Protein AF-0000000072984355 (afdb_homodimer)

Organism: Lacticaseibacillus paracasei (strain ATCC 334 / BCRC 17002 / CCUG 31169 / CIP 107868 / KCTC 3260 / NRRL B-441) (NCBI:txid321967)

InterPro domains:
  IPR019454 Putative cell-wall binding lipoprotein YkyA-like [PF10368] (32-203)
  IPR036785 YkyA-like superfamily [G3DSA:1.20.120.570] (12-207)
  IPR036785 YkyA-like superfamily [SSF140423] (25-196)

Nearest PDB structures (foldseek):
  7jh6-assembly4_D  TM=5.680E-01  e=1.790E-02  synthetic construct
  5mx5-assembly1_B  TM=5.281E-01  e=6.634E-01  Mus musculus
  5msj-assembly2_J  TM=4.767E-01  e=1.329E+00  Mus musculus
  5msj-assembly4_Z  TM=4.545E-01  e=1.925E+00  Mus musculus
  5mx5-assembly2_H  TM=4.532E-01  e=2.427E+00  Mus musculus

Secondary structure (DSSP, 8-state):
-----------------------HHHHHHHHHHHHHHHHHHHHHHHHHHHHHHHHHHHHHHHHHHH-TTS-TTTSSSHHHHHHHHHHHHHHHHHHHHHHHHHHHHHHHHHHHS--TT--HHHHHHHHHHHHHHHHHHHHHHHHHHHHHHHHHHHHHHTSSTT--HHHHHHHHHHHHHHHHHHHHHHHHHHHHHHHHHHHHHHHHHHHTTS--/-----------------------HHHHHHHHHHHHHHHHHHHHHHHHHHHHHHHHHHHHHHHHHHH-TTS-TTTSSSHHHHHHHHHHHHHHHHHHHHHHHHHHHHHHHHHHHS--TT--HHHHHHHHHHHHHHHHHHHHHHHHHHHHHHHHHHHHHHTSSTT--HHHHHHHHHHHHHHHHHHHHHHHHHHHHHHHHHHHHHHHHHHHTTS--

pLDDT: mean 89.32, std 19.5, range [21.56, 98.94]

Solvent-accessible surface area (backbone atoms only — not comparable to full-atom values): 22757 Å² total; per-residue (Å²): 131,84,78,74,79,74,78,76,73,74,74,71,73,72,72,71,66,78,68,62,76,73,48,65,57,58,53,50,54,53,40,47,52,50,44,52,53,35,48,53,52,32,49,51,21,47,51,46,36,47,52,32,58,68,46,41,63,62,43,40,54,55,48,39,73,74,39,39,70,49,54,53,79,73,41,95,44,72,43,23,52,38,52,50,53,26,52,52,23,49,52,50,32,53,53,30,48,55,52,43,54,53,38,48,52,54,52,50,53,47,65,76,59,60,59,97,63,52,56,57,70,40,46,49,45,28,54,51,32,48,52,51,38,52,52,35,49,56,50,40,52,53,43,48,51,52,34,50,53,47,48,53,52,47,53,62,65,50,41,47,65,81,56,48,71,68,56,49,54,50,48,50,54,52,48,46,52,41,48,50,51,38,46,49,42,48,49,50,37,48,54,39,43,51,49,29,48,56,30,40,53,53,29,56,60,50,55,71,72,39,74,133,124,90,72,75,77,75,76,76,74,73,75,70,73,70,70,71,66,76,68,63,76,74,48,64,58,60,52,52,53,53,39,48,52,49,46,52,54,35,48,53,50,33,49,52,20,48,51,46,36,47,53,33,58,69,46,41,63,62,45,40,52,55,50,38,73,74,40,41,70,49,55,53,79,73,40,95,46,72,45,24,51,38,52,51,53,28,52,53,22,50,52,50,33,53,54,30,49,53,50,42,52,53,39,50,50,53,52,49,53,47,65,75,59,60,58,96,62,53,57,57,69,40,48,50,44,28,52,51,31,47,54,51,37,51,53,36,49,56,49,41,52,53,42,49,52,52,36,51,53,46,49,53,52,46,54,62,64,51,41,48,64,81,59,49,70,68,57,49,53,50,47,50,54,52,46,45,53,42,49,51,53,38,45,49,43,48,51,49,37,47,54,39,42,50,50,29,48,54,30,41,53,55,28,56,60,51,54,70,72,41,74,134

Structure (mmCIF, N/CA/C/O backbone):
data_AF-0000000072984355-model_v1
#
loop_
_entity.id
_entity.type
_entity.pdbx_description
1 polymer 'Cell-wall binding lipoprotein'
#
loop_
_atom_site.group_PDB
_atom_site.id
_atom_site.type_symbol
_atom_site.label_atom_id
_atom_site.label_alt_id
_atom_site.label_comp_id
_atom_site.label_asym_id
_atom_site.label_entity_id
_atom_site.label_seq_id
_atom_site.pdbx_PDB_ins_code
_atom_site.Cartn_x
_atom_site.Cartn_y
_atom_site.Cartn_z
_atom_site.occupancy
_atom_site.B_iso_or_equiv
_atom_site.auth_seq_id
_atom_site.auth_comp_id
_atom_site.auth_asym_id
_atom_site.auth_atom_id
_atom_site.pdbx_PDB_model_num
ATOM 1 N N . MET A 1 1 ? -60.781 11.164 -22.625 1 25.72 1 MET A N 1
ATOM 2 C CA . MET A 1 1 ? -59.5 11.469 -23.234 1 25.72 1 MET A CA 1
ATOM 3 C C . MET A 1 1 ? -58.938 12.789 -22.719 1 25.72 1 MET A C 1
ATOM 5 O O . MET A 1 1 ? -58.031 13.367 -23.312 1 25.72 1 MET A O 1
ATOM 9 N N . LYS A 1 2 ? -59.75 13.336 -21.734 1 26.83 2 LYS A N 1
ATOM 10 C CA . LYS A 1 2 ? -59.531 14.555 -20.969 1 26.83 2 LYS A CA 1
ATOM 11 C C . LYS A 1 2 ? -58.094 14.609 -20.422 1 26.83 2 LYS A C 1
ATOM 13 O O . LYS A 1 2 ? -57.656 13.703 -19.703 1 26.83 2 LYS A O 1
ATOM 18 N N . LYS A 1 3 ? -57.25 15.25 -21.328 1 31.75 3 LYS A N 1
ATOM 19 C CA . LYS A 1 3 ? -55.875 15.75 -21.375 1 31.75 3 LYS A CA 1
ATOM 20 C C . LYS A 1 3 ? -55.469 16.391 -20.047 1 31.75 3 LYS A C 1
ATOM 22 O O . LYS A 1 3 ? -56.031 17.438 -19.672 1 31.75 3 LYS A O 1
ATOM 27 N N . LEU A 1 4 ? -55.344 15.578 -18.906 1 32.94 4 LEU A N 1
ATOM 28 C CA . LEU A 1 4 ? -55 15.836 -17.531 1 32.94 4 LEU A CA 1
ATOM 29 C C . LEU A 1 4 ? -53.812 16.812 -17.453 1 32.94 4 LEU A C 1
ATOM 31 O O . LEU A 1 4 ? -52.75 16.578 -18.047 1 32.94 4 LEU A O 1
ATOM 35 N N . LEU A 1 5 ? -54.094 18.141 -17.438 1 29.33 5 LEU A N 1
ATOM 36 C CA . LEU A 1 5 ? -53.312 19.344 -17.188 1 29.33 5 LEU A CA 1
ATOM 37 C C . LEU A 1 5 ? -52.312 19.109 -16.047 1 29.33 5 LEU A C 1
ATOM 39 O O . LEU A 1 5 ? -52.719 18.891 -14.898 1 29.33 5 LEU A O 1
ATOM 43 N N . ILE A 1 6 ? -51.25 18.234 -16.312 1 31.64 6 ILE A N 1
ATOM 44 C CA . ILE A 1 6 ? -50.125 17.938 -15.453 1 31.64 6 ILE A CA 1
ATOM 45 C C . ILE A 1 6 ? -49.531 19.25 -14.914 1 31.64 6 ILE A C 1
ATOM 47 O O . ILE A 1 6 ? -49.094 20.094 -15.688 1 31.64 6 ILE A O 1
ATOM 51 N N . LEU A 1 7 ? -50.156 19.75 -13.82 1 30.78 7 LEU A N 1
ATOM 52 C CA . LEU A 1 7 ? -49.688 20.875 -13.016 1 30.78 7 LEU A CA 1
ATOM 53 C C . LEU A 1 7 ? -48.188 20.766 -12.766 1 30.78 7 LEU A C 1
ATOM 55 O O . LEU A 1 7 ? -47.719 19.781 -12.172 1 30.78 7 LEU A O 1
ATOM 59 N N . LEU A 1 8 ? -47.375 21.25 -13.734 1 28.98 8 LEU A N 1
ATOM 60 C CA . LEU A 1 8 ? -45.938 21.5 -13.672 1 28.98 8 LEU A CA 1
ATOM 61 C C . LEU A 1 8 ? -45.594 22.328 -12.438 1 28.98 8 LEU A C 1
ATOM 63 O O . LEU A 1 8 ? -45.812 23.531 -12.406 1 28.98 8 LEU A O 1
ATOM 67 N N . ALA A 1 9 ? -46 21.906 -11.211 1 30.3 9 ALA A N 1
ATOM 68 C CA . ALA A 1 9 ? -45.531 22.641 -10.047 1 30.3 9 ALA A CA 1
ATOM 69 C C . ALA A 1 9 ? -44 22.844 -10.117 1 30.3 9 ALA A C 1
ATOM 71 O O . ALA A 1 9 ? -43.25 21.891 -10.195 1 30.3 9 ALA A O 1
ATOM 72 N N . SER A 1 10 ? -43.625 23.938 -10.781 1 26.94 10 SER A N 1
ATOM 73 C CA . SER A 1 10 ? -42.281 24.453 -10.766 1 26.94 10 SER A CA 1
ATOM 74 C C . SER A 1 10 ? -41.719 24.516 -9.344 1 26.94 10 SER A C 1
ATOM 76 O O . SER A 1 10 ? -42.25 25.234 -8.492 1 26.94 10 SER A O 1
ATOM 78 N N . LEU A 1 11 ? -41.406 23.391 -8.727 1 30.98 11 LEU A N 1
ATOM 79 C CA . LEU A 1 11 ? -40.656 23.391 -7.465 1 30.98 11 LEU A CA 1
ATOM 80 C C . LEU A 1 11 ? -39.5 24.391 -7.512 1 30.98 11 LEU A C 1
ATOM 82 O O . LEU A 1 11 ? -38.531 24.188 -8.258 1 30.98 11 LEU A O 1
ATOM 86 N N . ALA A 1 12 ? -39.844 25.703 -7.559 1 29.7 12 ALA A N 1
ATOM 87 C CA . ALA A 1 12 ? -38.781 26.703 -7.312 1 29.7 12 ALA A CA 1
ATOM 88 C C . ALA A 1 12 ? -37.938 26.328 -6.102 1 29.7 12 ALA A C 1
ATOM 90 O O . ALA A 1 12 ? -38.469 26.25 -4.98 1 29.7 12 ALA A O 1
ATOM 91 N N . VAL A 1 13 ? -37.031 25.406 -6.273 1 33.03 13 VAL A N 1
ATOM 92 C CA . VAL A 1 13 ? -35.938 25.281 -5.301 1 33.03 13 VAL A CA 1
ATOM 93 C C . VAL A 1 13 ? -35.438 26.672 -4.914 1 33.03 13 VAL A C 1
ATOM 95 O O . VAL A 1 13 ? -34.906 27.406 -5.75 1 33.03 13 VAL A O 1
ATOM 98 N N . LEU A 1 14 ? -36.281 27.422 -4.176 1 30.72 14 LEU A N 1
ATOM 99 C CA . LEU A 1 14 ? -35.688 28.578 -3.508 1 30.72 14 LEU A CA 1
ATOM 100 C C . LEU A 1 14 ? -34.281 28.25 -3.033 1 30.72 14 LEU A C 1
ATOM 102 O O . LEU A 1 14 ? -34.062 27.312 -2.252 1 30.72 14 LEU A O 1
ATOM 106 N N . ILE A 1 15 ? -33.344 28.453 -3.936 1 33.44 15 ILE A N 1
ATOM 107 C CA . ILE A 1 15 ? -32 28.766 -3.494 1 33.44 15 ILE A CA 1
ATOM 108 C C . ILE A 1 15 ? -32.062 29.828 -2.4 1 33.44 15 ILE A C 1
ATOM 110 O O . ILE A 1 15 ? -32.281 31.016 -2.684 1 33.44 15 ILE A O 1
ATOM 114 N N . VAL A 1 16 ? -32.938 29.766 -1.396 1 33.12 16 VAL A N 1
ATOM 115 C CA . VAL A 1 16 ? -32.531 30.609 -0.277 1 33.12 16 VAL A CA 1
ATOM 116 C C . VAL A 1 16 ? -31 30.719 -0.222 1 33.12 16 VAL A C 1
ATOM 118 O O . VAL A 1 16 ? -30.312 29.719 -0.058 1 33.12 16 VAL A O 1
ATOM 121 N N . GLY A 1 17 ? -30.406 31.547 -1.035 1 35.38 17 GLY A N 1
ATOM 122 C CA . GLY A 1 17 ? -29.094 32.156 -0.92 1 35.38 17 GLY A CA 1
ATOM 123 C C . GLY A 1 17 ? -28.719 32.531 0.506 1 35.38 17 GLY A C 1
ATOM 124 O O . GLY A 1 17 ? -28.188 33.594 0.761 1 35.38 17 GLY A O 1
ATOM 125 N N . CYS A 1 18 ? -29.672 32.5 1.502 1 36.59 18 CYS A N 1
ATOM 126 C CA . CYS A 1 18 ? -29.062 32.906 2.768 1 36.59 18 CYS A CA 1
ATOM 127 C C . CYS A 1 18 ? -27.609 32.469 2.82 1 36.59 18 CYS A C 1
ATOM 129 O O . CYS A 1 18 ? -27.312 31.25 2.842 1 36.59 18 CYS A O 1
ATOM 131 N N . SER A 1 19 ? -26.688 33.094 2.139 1 38.69 19 SER A N 1
ATOM 132 C CA . SER A 1 19 ? -25.266 33.25 2.439 1 38.69 19 SER A CA 1
ATOM 133 C C . SER A 1 19 ? -25 33.188 3.941 1 38.69 19 SER A C 1
ATOM 135 O O . SER A 1 19 ? -24.953 34.219 4.621 1 38.69 19 SER A O 1
ATOM 137 N N . ALA A 1 20 ? -25.812 32.781 4.801 1 42.53 20 ALA A N 1
ATOM 138 C CA . ALA A 1 20 ? -25.281 32.719 6.164 1 42.53 20 ALA A CA 1
ATOM 139 C C . ALA A 1 20 ? -23.766 32.625 6.164 1 42.53 20 ALA A C 1
ATOM 141 O O . ALA A 1 20 ? -23.188 31.75 5.504 1 42.53 20 ALA A O 1
ATOM 142 N N . THR A 1 21 ? -23.016 33.719 6.035 1 50.75 21 THR A N 1
ATOM 143 C CA . THR A 1 21 ? -21.578 33.75 6.293 1 50.75 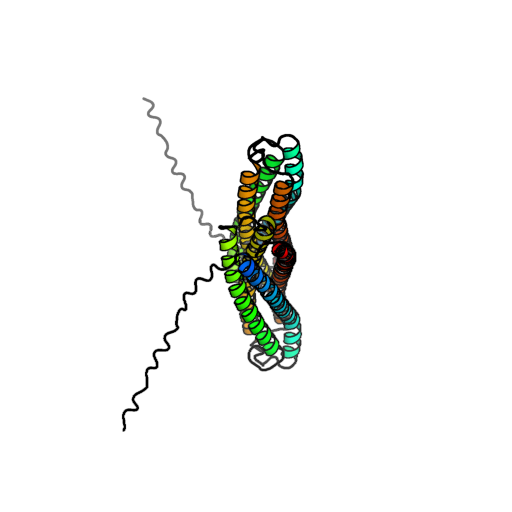21 THR A CA 1
ATOM 144 C C . THR A 1 21 ? -21.141 32.531 7.09 1 50.75 21 THR A C 1
ATOM 146 O O . THR A 1 21 ? -21.531 32.344 8.242 1 50.75 21 THR A O 1
ATOM 149 N N . LEU A 1 22 ? -21.141 31.391 6.523 1 65.12 22 LEU A N 1
ATOM 150 C CA . LEU A 1 22 ? -20.828 30.125 7.176 1 65.12 22 LEU A CA 1
ATOM 151 C C . LEU A 1 22 ? -19.719 30.312 8.219 1 65.12 22 LEU A C 1
ATOM 153 O O . LEU A 1 22 ? -18.656 30.859 7.91 1 65.12 22 LEU A O 1
ATOM 157 N N . ASN A 1 23 ? -20.125 30.531 9.477 1 87.44 23 ASN A N 1
ATOM 158 C CA . ASN A 1 23 ? -19.281 30.562 10.656 1 87.44 23 ASN A CA 1
ATOM 159 C C . ASN A 1 23 ? -18.188 29.484 10.586 1 87.44 23 ASN A C 1
ATOM 161 O O . ASN A 1 23 ? -18.484 28.297 10.547 1 87.44 23 ASN A O 1
ATOM 165 N N . PRO A 1 24 ? -17.078 30.031 10.227 1 90.38 24 PRO A N 1
ATOM 166 C CA . PRO A 1 24 ? -15.961 29.094 10.086 1 90.38 24 PRO A CA 1
ATOM 167 C C . PRO A 1 24 ? -15.914 28.062 11.203 1 90.38 24 PRO A C 1
ATOM 169 O O . PRO A 1 24 ? -15.594 26.891 10.961 1 90.38 24 PRO A O 1
ATOM 172 N N . LYS A 1 25 ? -16.266 28.422 12.328 1 95 25 LYS A N 1
ATOM 173 C CA . LYS A 1 25 ? -16.25 27.484 13.445 1 95 25 LYS A CA 1
ATOM 174 C C . LYS A 1 25 ? -17.266 26.375 13.242 1 95 25 LYS A C 1
ATOM 176 O O . LYS A 1 25 ? -16.953 25.203 13.422 1 95 25 LYS A O 1
ATOM 181 N N . SER A 1 26 ? -18.453 26.797 12.859 1 95.12 26 SER A N 1
ATOM 182 C CA . SER A 1 26 ? -19.5 25.812 12.641 1 95.12 26 SER A CA 1
ATOM 183 C C . SER A 1 26 ? -19.156 24.875 11.492 1 95.12 26 SER A C 1
ATOM 185 O O . SER A 1 26 ? -19.391 23.656 11.578 1 95.12 26 SER A O 1
ATOM 187 N N . GLN A 1 27 ? -18.609 25.359 10.484 1 95.56 27 GLN A N 1
ATOM 188 C CA . GLN A 1 27 ? -18.219 24.547 9.336 1 95.56 27 GLN A CA 1
ATOM 189 C C . GLN A 1 27 ? -17.109 23.578 9.719 1 95.56 27 GLN A C 1
ATOM 191 O O . GLN A 1 27 ? -17.156 22.406 9.344 1 95.56 27 GLN A O 1
ATOM 196 N N . LEU A 1 28 ? -16.156 24.031 10.469 1 97.81 28 LEU A N 1
ATOM 197 C CA . LEU A 1 28 ? -15.078 23.156 10.945 1 97.81 28 LEU A CA 1
ATOM 198 C C . LEU A 1 28 ? -15.633 22.031 11.812 1 97.81 28 LEU A C 1
ATOM 200 O O . LEU A 1 28 ? -15.258 20.875 11.641 1 97.81 28 LEU A O 1
ATOM 204 N N . LYS A 1 29 ? -16.5 22.391 12.672 1 97.38 29 LYS A N 1
ATOM 205 C CA . LYS A 1 29 ? -17.094 21.422 13.586 1 97.38 29 LYS A CA 1
ATOM 206 C C . LYS A 1 29 ? -17.844 20.344 12.828 1 97.38 29 LYS A C 1
ATOM 208 O O . LYS A 1 29 ? -17.625 19.156 13.039 1 97.38 29 LYS A O 1
ATOM 213 N N . THR A 1 30 ? -18.656 20.734 11.891 1 97.69 30 THR A N 1
ATOM 214 C CA . THR A 1 30 ? -19.5 19.797 11.148 1 97.69 30 THR A CA 1
ATOM 215 C C . THR A 1 30 ? -18.656 18.922 10.227 1 97.69 30 THR A C 1
ATOM 217 O O . THR A 1 30 ? -18.875 17.719 10.141 1 97.69 30 THR A O 1
ATOM 220 N N . THR A 1 31 ? -17.734 19.531 9.555 1 98.5 31 THR A N 1
ATOM 221 C CA . THR A 1 31 ? -16.906 18.781 8.633 1 98.5 31 THR A CA 1
ATOM 222 C C . THR A 1 31 ? -16 17.797 9.391 1 98.5 31 THR A C 1
ATOM 224 O O . THR A 1 31 ? -15.797 16.672 8.945 1 98.5 31 THR A O 1
ATOM 227 N N . THR A 1 32 ? -15.5 18.219 10.523 1 98.69 32 THR A N 1
ATOM 228 C CA . THR A 1 32 ? -14.688 17.328 11.359 1 98.69 32 THR A CA 1
ATOM 229 C C . THR A 1 32 ? -15.5 16.125 11.82 1 98.69 32 THR A C 1
ATOM 231 O O . THR A 1 32 ? -15.016 14.992 11.766 1 98.69 32 THR A O 1
ATOM 234 N N . ALA A 1 33 ? -16.703 16.359 12.203 1 98.25 33 ALA A N 1
ATOM 235 C CA . ALA A 1 33 ? -17.594 15.273 12.617 1 98.25 33 ALA A CA 1
ATOM 236 C C . ALA A 1 33 ? -17.859 14.32 11.453 1 98.25 33 ALA A C 1
ATOM 238 O O . ALA A 1 33 ? -17.922 13.102 11.648 1 98.25 33 ALA A O 1
ATOM 239 N N . THR A 1 34 ? -18.031 14.883 10.312 1 98.62 34 THR A N 1
ATOM 240 C CA . THR A 1 34 ? -18.219 14.062 9.125 1 98.62 34 THR A CA 1
ATOM 241 C C . THR A 1 34 ? -17.016 13.156 8.891 1 98.62 34 THR A C 1
ATOM 243 O O . THR A 1 34 ? -17.172 11.961 8.617 1 98.62 34 THR A O 1
ATOM 246 N N . VAL A 1 35 ? -15.797 13.703 8.984 1 98.94 35 VAL A N 1
ATOM 247 C CA . VAL A 1 35 ? -14.586 12.906 8.812 1 98.94 35 VAL A CA 1
ATOM 248 C C . VAL A 1 35 ? -14.562 11.758 9.82 1 98.94 35 VAL A C 1
ATOM 250 O O . VAL A 1 35 ? -14.305 10.609 9.453 1 98.94 35 VAL A O 1
ATOM 253 N N . GLN A 1 36 ? -14.875 12.047 11.047 1 98.75 36 GLN A N 1
ATOM 254 C CA . GLN A 1 36 ? -14.844 11.031 12.094 1 98.75 36 GLN A CA 1
ATOM 255 C C . GLN A 1 36 ? -15.812 9.891 11.789 1 98.75 36 GLN A C 1
ATOM 257 O O . GLN A 1 36 ? -15.453 8.719 11.891 1 98.75 36 GLN A O 1
ATOM 262 N N . THR A 1 37 ? -16.984 10.219 11.328 1 98.75 37 THR A N 1
ATOM 263 C CA . THR A 1 37 ? -18.016 9.227 11.039 1 98.75 37 THR A CA 1
ATOM 264 C C . THR A 1 37 ? -17.641 8.383 9.828 1 98.75 37 THR A C 1
ATOM 266 O O . THR A 1 37 ? -17.734 7.156 9.852 1 98.75 37 THR A O 1
ATOM 269 N N . GLN A 1 38 ? -17.203 9.086 8.797 1 98.81 38 GLN A N 1
ATOM 270 C CA . GLN A 1 38 ? -16.891 8.383 7.555 1 98.81 38 GLN A CA 1
ATOM 271 C C . GLN A 1 38 ? -15.664 7.492 7.723 1 98.81 38 GLN A C 1
ATOM 273 O O . GLN A 1 38 ? -15.586 6.418 7.117 1 98.81 38 GLN A O 1
ATOM 278 N N . VAL A 1 39 ? -14.695 7.891 8.523 1 98.88 39 VAL A N 1
ATOM 279 C CA . VAL A 1 39 ? -13.516 7.074 8.789 1 98.88 39 VAL A CA 1
ATOM 280 C C . VAL A 1 39 ? -13.922 5.793 9.508 1 98.88 39 VAL A C 1
ATOM 282 O O . VAL A 1 39 ? -13.438 4.707 9.18 1 98.88 39 VAL A O 1
ATOM 285 N N . GLN A 1 40 ? -14.828 5.902 10.484 1 98.69 40 GLN A N 1
ATOM 286 C CA . GLN A 1 40 ? -15.312 4.715 11.18 1 98.69 40 GLN A CA 1
ATOM 287 C C . GLN A 1 40 ? -16.016 3.758 10.219 1 98.69 40 GLN A C 1
ATOM 289 O O . GLN A 1 40 ? -15.789 2.545 10.273 1 98.69 40 GLN A O 1
ATOM 294 N N . GLN A 1 41 ? -16.797 4.258 9.359 1 98.75 41 GLN A N 1
ATOM 295 C CA . GLN A 1 41 ? -17.484 3.424 8.383 1 98.75 41 GLN A CA 1
ATOM 296 C C . GLN A 1 41 ? -16.516 2.766 7.418 1 98.75 41 GLN A C 1
ATOM 298 O O . GLN A 1 41 ? -16.688 1.61 7.031 1 98.75 41 GLN A O 1
ATOM 303 N N . GLU A 1 42 ? -15.508 3.521 7.035 1 98.81 42 GLU A N 1
ATOM 304 C CA . GLU A 1 42 ? -14.469 2.953 6.176 1 98.81 42 GLU A CA 1
ATOM 305 C C . GLU A 1 42 ? -13.758 1.794 6.863 1 98.81 42 GLU A C 1
ATOM 307 O O . GLU A 1 42 ? -13.516 0.754 6.246 1 98.81 42 GLU A O 1
ATOM 312 N N . GLN A 1 43 ? -13.43 1.973 8.086 1 98.88 43 GLN A N 1
ATOM 313 C CA . GLN A 1 43 ? -12.758 0.916 8.836 1 98.88 43 GLN A CA 1
ATOM 314 C C . GLN A 1 43 ? -13.641 -0.323 8.945 1 98.88 43 GLN A C 1
ATOM 316 O O . GLN A 1 43 ? -13.156 -1.45 8.844 1 98.88 43 GLN A O 1
ATOM 321 N N . ASP A 1 44 ? -14.938 -0.118 9.125 1 98.81 44 ASP A N 1
ATOM 322 C CA . ASP A 1 44 ? -15.875 -1.234 9.188 1 98.81 44 ASP A CA 1
ATOM 323 C C . ASP A 1 44 ? -15.93 -1.981 7.859 1 98.81 44 ASP A C 1
ATOM 325 O O . ASP A 1 44 ? -15.969 -3.213 7.832 1 98.81 44 ASP A O 1
ATOM 329 N N . ALA A 1 45 ? -15.945 -1.222 6.773 1 98.94 45 ALA A N 1
ATOM 330 C CA . ALA A 1 45 ? -15.945 -1.841 5.453 1 98.94 45 ALA A CA 1
ATOM 331 C C . ALA A 1 45 ? -14.672 -2.652 5.227 1 98.94 45 ALA A C 1
ATOM 333 O O . ALA A 1 45 ? -14.727 -3.775 4.719 1 98.94 45 ALA A O 1
ATOM 334 N N . LEU A 1 46 ? -13.531 -2.092 5.633 1 98.94 46 LEU A N 1
ATOM 335 C CA . LEU A 1 46 ? -12.25 -2.773 5.488 1 98.94 46 LEU A CA 1
ATOM 336 C C . LEU A 1 46 ? -12.234 -4.078 6.277 1 98.94 46 LEU A C 1
ATOM 338 O O . LEU A 1 46 ? -11.758 -5.102 5.785 1 98.94 46 LEU A O 1
ATOM 342 N N . LYS A 1 47 ? -12.758 -4.023 7.477 1 98.88 47 LYS A N 1
ATOM 343 C CA . LYS A 1 47 ? -12.828 -5.219 8.312 1 98.88 47 LYS A CA 1
ATOM 344 C C . LYS A 1 47 ? -13.648 -6.312 7.641 1 98.88 47 LYS A C 1
ATOM 346 O O . LYS A 1 47 ? -13.25 -7.48 7.637 1 98.88 47 LYS A O 1
ATOM 351 N N . THR A 1 48 ? -14.742 -5.945 7.059 1 98.94 48 THR A N 1
ATOM 352 C CA . THR A 1 48 ? -15.602 -6.902 6.375 1 98.94 48 THR A CA 1
ATOM 353 C C . THR A 1 48 ? -14.906 -7.469 5.141 1 98.94 48 THR A C 1
ATOM 355 O O . THR A 1 48 ? -14.938 -8.68 4.906 1 98.94 48 THR A O 1
ATOM 358 N N . ILE A 1 49 ? -14.273 -6.617 4.355 1 98.94 49 ILE A N 1
ATOM 359 C CA . ILE A 1 49 ? -13.539 -7.082 3.18 1 98.94 49 ILE A CA 1
ATOM 360 C C . ILE A 1 49 ? -12.461 -8.07 3.604 1 98.94 49 ILE A C 1
ATOM 362 O O . ILE A 1 49 ? -12.367 -9.172 3.053 1 98.94 49 ILE A O 1
ATOM 366 N N . GLY A 1 50 ? -11.68 -7.699 4.617 1 98.88 50 GLY A N 1
ATOM 367 C CA . GLY A 1 50 ? -10.625 -8.578 5.094 1 98.88 50 GLY A CA 1
ATOM 368 C C . GLY A 1 50 ? -11.141 -9.914 5.598 1 98.88 50 GLY A C 1
ATOM 369 O O . GLY A 1 50 ? -10.586 -10.961 5.273 1 98.88 50 GLY A O 1
ATOM 370 N N . SER A 1 51 ? -12.242 -9.906 6.363 1 98.81 51 SER A N 1
ATOM 371 C CA . SER A 1 51 ? -12.781 -11.133 6.945 1 98.81 51 SER A CA 1
ATOM 372 C C . SER A 1 51 ? -13.336 -12.062 5.867 1 98.81 51 SER A C 1
ATOM 374 O O . SER A 1 51 ? -13.188 -13.281 5.953 1 98.81 51 SER A O 1
ATOM 376 N N . THR A 1 52 ? -13.953 -11.516 4.871 1 98.75 52 THR A N 1
ATOM 377 C CA . THR A 1 52 ? -14.531 -12.328 3.807 1 98.75 52 THR A CA 1
ATOM 378 C C . THR A 1 52 ? -13.438 -12.93 2.932 1 98.75 52 THR A C 1
ATOM 380 O O . THR A 1 52 ? -13.547 -14.086 2.502 1 98.75 52 THR A O 1
ATOM 383 N N . VAL A 1 53 ? -12.391 -12.188 2.688 1 98.44 53 VAL A N 1
ATOM 384 C CA . VAL A 1 53 ? -11.258 -12.688 1.922 1 98.44 53 VAL A CA 1
ATOM 385 C C . VAL A 1 53 ? -10.602 -13.852 2.668 1 98.44 53 VAL A C 1
ATOM 387 O O . VAL A 1 53 ? -10.25 -14.867 2.064 1 98.44 53 VAL A O 1
ATOM 390 N N . ASN A 1 54 ? -10.477 -13.758 3.947 1 98.06 54 ASN A N 1
ATOM 391 C CA . ASN A 1 54 ? -9.82 -14.766 4.77 1 98.06 54 ASN A CA 1
ATOM 392 C C . ASN A 1 54 ? -10.656 -16.031 4.891 1 98.06 54 ASN A C 1
ATOM 394 O O . ASN A 1 54 ? -10.117 -17.141 5.016 1 98.06 54 ASN A O 1
ATOM 398 N N . ALA A 1 55 ? -11.922 -15.875 4.793 1 98.31 55 ALA A N 1
ATOM 399 C CA . ALA A 1 55 ? -12.828 -17 4.977 1 98.31 55 ALA A CA 1
ATOM 400 C C . ALA A 1 55 ? -13.031 -17.766 3.67 1 98.31 55 ALA A C 1
ATOM 402 O O . ALA A 1 55 ? -13.453 -18.922 3.678 1 98.31 55 ALA A O 1
ATOM 403 N N . LEU A 1 56 ? -12.766 -17.203 2.504 1 98.25 56 LEU A N 1
ATOM 404 C CA . LEU A 1 56 ? -13.203 -17.703 1.208 1 98.25 56 LEU A CA 1
ATOM 405 C C . LEU A 1 56 ? -12.523 -19.031 0.884 1 98.25 56 LEU A C 1
ATOM 407 O O . LEU A 1 56 ? -13.18 -20 0.479 1 98.25 56 LEU A O 1
ATOM 411 N N . PRO A 1 57 ? -11.141 -19.141 1.123 1 96.31 57 PRO A N 1
ATOM 412 C CA . PRO A 1 57 ? -10.492 -20.406 0.74 1 96.31 57 PRO A CA 1
ATOM 413 C C . PRO A 1 57 ? -11.078 -21.609 1.468 1 96.31 57 PRO A C 1
ATOM 415 O O . PRO A 1 57 ? -11.367 -22.625 0.84 1 96.31 57 PRO A O 1
ATOM 418 N N . SER A 1 58 ? -11.297 -21.531 2.73 1 95.94 58 SER A N 1
ATOM 419 C CA . SER A 1 58 ? -11.844 -22.641 3.498 1 95.94 58 SER A CA 1
ATOM 420 C C . SER A 1 58 ? -13.289 -22.938 3.096 1 95.94 58 SER A C 1
ATOM 422 O O . SER A 1 58 ? -13.68 -24.094 2.949 1 95.94 58 SER A O 1
ATOM 424 N N . ALA A 1 59 ? -14.102 -21.906 2.877 1 96.62 59 ALA A N 1
ATOM 425 C CA . ALA A 1 59 ? -15.484 -22.094 2.432 1 96.62 59 ALA A CA 1
ATOM 426 C C . ALA A 1 59 ? -15.531 -22.75 1.057 1 96.62 59 ALA A C 1
ATOM 428 O O . ALA A 1 59 ? -16.391 -23.609 0.805 1 96.62 59 ALA A O 1
ATOM 429 N N . PHE A 1 60 ? -14.672 -22.422 0.177 1 96.25 60 PHE A N 1
ATOM 430 C CA . PHE A 1 60 ? -14.617 -22.984 -1.164 1 96.25 60 PHE A CA 1
ATOM 431 C C . PHE A 1 60 ? -14.258 -24.469 -1.105 1 96.25 60 PHE A C 1
ATOM 433 O O . PHE A 1 60 ? -14.93 -25.297 -1.722 1 96.25 60 PHE A O 1
ATOM 440 N N . GLU A 1 61 ? -13.164 -24.734 -0.365 1 93.12 61 GLU A N 1
ATOM 441 C CA . GLU A 1 61 ? -12.711 -26.125 -0.283 1 93.12 61 GLU A CA 1
ATOM 442 C C . GLU A 1 61 ? -13.812 -27.031 0.235 1 93.12 61 GLU A C 1
ATOM 444 O O . GLU A 1 61 ? -14.047 -28.109 -0.323 1 93.12 61 GLU A O 1
ATOM 449 N N . LYS A 1 62 ? -14.453 -26.625 1.237 1 93.94 62 LYS A N 1
ATOM 450 C CA . LYS A 1 62 ? -15.547 -27.422 1.799 1 93.94 62 LYS A CA 1
ATOM 451 C C . LYS A 1 62 ? -16.672 -27.609 0.784 1 93.94 62 LYS A C 1
ATOM 453 O O . LYS A 1 62 ? -17.141 -28.734 0.579 1 93.94 62 LYS A O 1
ATOM 458 N N . ALA A 1 63 ? -17.062 -26.516 0.12 1 93.06 63 ALA A N 1
ATOM 459 C CA . ALA A 1 63 ? -18.141 -26.578 -0.864 1 93.06 63 ALA A CA 1
ATOM 460 C C . ALA A 1 63 ? -17.75 -27.422 -2.072 1 93.06 63 ALA A C 1
ATOM 462 O O . ALA A 1 63 ? -18.562 -28.172 -2.613 1 93.06 63 ALA A O 1
ATOM 463 N N . TYR A 1 64 ? -16.562 -27.297 -2.463 1 91.5 64 TYR A N 1
ATOM 464 C CA . TYR A 1 64 ? -16.047 -28.016 -3.629 1 91.5 64 TYR A CA 1
ATOM 465 C C . TYR A 1 64 ? -16.016 -29.516 -3.377 1 91.5 64 TYR A C 1
ATOM 467 O O . TYR A 1 64 ? -16.344 -30.312 -4.266 1 91.5 64 TYR A O 1
ATOM 475 N N . GLN A 1 65 ? -15.594 -29.906 -2.166 1 88.5 65 GLN A N 1
ATOM 476 C CA . GLN A 1 65 ? -15.562 -31.328 -1.805 1 88.5 65 GLN A CA 1
ATOM 477 C C . GLN A 1 65 ? -16.969 -31.922 -1.794 1 88.5 65 GLN A C 1
ATOM 479 O O . GLN A 1 65 ? -17.172 -33.062 -2.184 1 88.5 65 GLN A O 1
ATOM 484 N N . GLU A 1 66 ? -17.859 -31.156 -1.422 1 88.69 66 GLU A N 1
ATOM 485 C CA . GLU A 1 66 ? -19.25 -31.625 -1.343 1 88.69 66 GLU A CA 1
ATOM 486 C C . GLU A 1 66 ? -19.859 -31.75 -2.73 1 88.69 66 GLU A C 1
ATOM 488 O O . GLU A 1 66 ? -20.594 -32.719 -3 1 88.69 66 GLU A O 1
ATOM 493 N N . ASN A 1 67 ? -19.625 -30.781 -3.607 1 87.5 67 ASN A N 1
ATOM 494 C CA . ASN A 1 67 ? -20.188 -30.812 -4.949 1 87.5 67 ASN A CA 1
ATOM 495 C C . ASN A 1 67 ? -19.266 -30.156 -5.969 1 87.5 67 ASN A C 1
ATOM 497 O O . ASN A 1 67 ? -19.484 -29 -6.359 1 87.5 67 ASN A O 1
ATOM 501 N N . PRO A 1 68 ? -18.375 -30.844 -6.477 1 84.38 68 PRO A N 1
ATOM 502 C CA . PRO A 1 68 ? -17.344 -30.281 -7.355 1 84.38 68 PRO A CA 1
ATOM 503 C C . PRO A 1 68 ? -17.922 -29.812 -8.695 1 84.38 68 PRO A C 1
ATOM 505 O O . PRO A 1 68 ? -17.266 -29.047 -9.414 1 84.38 68 PRO A O 1
ATOM 508 N N . GLN A 1 69 ? -19.141 -30.219 -8.992 1 83.5 69 GLN A N 1
ATOM 509 C CA . GLN A 1 69 ? -19.719 -29.875 -10.289 1 83.5 69 GLN A CA 1
ATOM 510 C C . GLN A 1 69 ? -20.516 -28.578 -10.203 1 83.5 69 GLN A C 1
ATOM 512 O O . GLN A 1 69 ? -20.984 -28.062 -11.227 1 83.5 69 GLN A O 1
ATOM 517 N N . THR A 1 70 ? -20.625 -28.078 -9.031 1 85 70 THR A N 1
ATOM 518 C CA . THR A 1 70 ? -21.422 -26.875 -8.82 1 85 70 THR A CA 1
ATOM 519 C C . THR A 1 70 ? -20.625 -25.609 -9.109 1 85 70 THR A C 1
ATOM 521 O O . THR A 1 70 ? -19.453 -25.531 -8.75 1 85 70 THR A O 1
ATOM 524 N N . ASP A 1 71 ? -21.266 -24.672 -9.805 1 87.62 71 ASP A N 1
ATOM 525 C CA . ASP A 1 71 ? -20.703 -23.328 -9.938 1 87.62 71 ASP A CA 1
ATOM 526 C C . ASP A 1 71 ? -20.781 -22.562 -8.625 1 87.62 71 ASP A C 1
ATOM 528 O O . ASP A 1 71 ? -21.781 -21.891 -8.359 1 87.62 71 ASP A O 1
ATOM 532 N N . LEU A 1 72 ? -19.734 -22.562 -7.895 1 91.12 72 LEU A N 1
ATOM 533 C CA . LEU A 1 72 ? -19.75 -22.062 -6.52 1 91.12 72 LEU A CA 1
ATOM 534 C C . LEU A 1 72 ? -19.812 -20.547 -6.488 1 91.12 72 LEU A C 1
ATOM 536 O O . LEU A 1 72 ? -20.172 -19.953 -5.465 1 91.12 72 LEU A O 1
ATOM 540 N N . LYS A 1 73 ? -19.484 -19.906 -7.602 1 91.75 73 LYS A N 1
ATOM 541 C CA . LYS A 1 73 ? -19.547 -18.453 -7.695 1 91.75 73 LYS A CA 1
ATOM 542 C C . LYS A 1 73 ? -21 -17.984 -7.855 1 91.75 73 LYS A C 1
ATOM 544 O O . LYS A 1 73 ? -21.344 -16.875 -7.438 1 91.75 73 LYS A O 1
ATOM 549 N N . LYS A 1 74 ? -21.875 -18.875 -8.359 1 89.81 74 LYS A N 1
ATOM 550 C CA . LYS A 1 74 ? -23.234 -18.469 -8.719 1 89.81 74 LYS A CA 1
ATOM 551 C C . LYS A 1 74 ? -24.266 -19.125 -7.801 1 89.81 74 LYS A C 1
ATOM 553 O O . LYS A 1 74 ? -25.328 -18.547 -7.543 1 89.81 74 LYS A O 1
ATOM 558 N N . GLU A 1 75 ? -23.953 -20.266 -7.391 1 89 75 GLU A N 1
ATOM 559 C CA . GLU A 1 75 ? -24.875 -21 -6.512 1 89 75 GLU A CA 1
ATOM 560 C C . GLU A 1 75 ? -25.062 -20.25 -5.191 1 89 75 GLU A C 1
ATOM 562 O O . GLU A 1 75 ? -24.125 -19.703 -4.637 1 89 75 GLU A O 1
ATOM 567 N N . ASN A 1 76 ? -26.266 -20.266 -4.73 1 91.75 76 ASN A N 1
ATOM 568 C CA . ASN A 1 76 ? -26.578 -19.578 -3.486 1 91.75 76 ASN A CA 1
ATOM 569 C C . ASN A 1 76 ? -26.094 -20.359 -2.271 1 91.75 76 ASN A C 1
ATOM 571 O O . ASN A 1 76 ? -26.891 -20.812 -1.45 1 91.75 76 ASN A O 1
ATOM 575 N N . GLY A 1 77 ? -24.812 -20.484 -2.141 1 94.69 77 GLY A N 1
ATOM 576 C CA . GLY A 1 77 ? -24.141 -21.156 -1.034 1 94.69 77 GLY A CA 1
ATOM 577 C C . GLY A 1 77 ? -23.188 -20.266 -0.28 1 94.69 77 GLY A C 1
ATOM 578 O O . GLY A 1 77 ? -23.234 -19.031 -0.415 1 94.69 77 GLY A O 1
ATOM 579 N N . PRO A 1 78 ? -22.406 -20.859 0.594 1 96.25 78 PRO A N 1
ATOM 580 C CA . PRO A 1 78 ? -21.516 -20.094 1.462 1 96.25 78 PRO A CA 1
ATOM 581 C C . PRO A 1 78 ? -20.516 -19.25 0.677 1 96.25 78 PRO A C 1
ATOM 583 O O . PRO A 1 78 ? -20.203 -18.125 1.089 1 96.25 78 PRO A O 1
ATOM 586 N N . VAL A 1 79 ? -20.031 -19.75 -0.431 1 97.56 79 VAL A N 1
ATOM 587 C CA . VAL A 1 79 ? -19.062 -19.031 -1.235 1 97.56 79 VAL A CA 1
ATOM 588 C C . VAL A 1 79 ? -19.703 -17.781 -1.822 1 97.56 79 VAL A C 1
ATOM 590 O O . VAL A 1 79 ? -19.172 -16.672 -1.686 1 97.56 79 VAL A O 1
ATOM 593 N N . LYS A 1 80 ? -20.812 -17.875 -2.416 1 97.12 80 LYS A N 1
ATOM 594 C CA . LYS A 1 80 ? -21.516 -16.75 -3.004 1 97.12 80 LYS A CA 1
ATOM 595 C C . LYS A 1 80 ? -21.875 -15.711 -1.942 1 97.12 80 LYS A C 1
ATOM 597 O O . LYS A 1 80 ? -21.781 -14.508 -2.188 1 97.12 80 LYS A O 1
ATOM 602 N N . LYS A 1 81 ? -22.297 -16.156 -0.803 1 98.06 81 LYS A N 1
ATOM 603 C CA . LYS A 1 81 ? -22.641 -15.25 0.284 1 98.06 81 LYS A CA 1
ATOM 604 C C . LYS A 1 81 ? -21.438 -14.414 0.712 1 98.06 81 LYS A C 1
ATOM 606 O O . LYS A 1 81 ? -21.578 -13.219 0.984 1 98.06 81 LYS A O 1
ATOM 611 N N . LEU A 1 82 ? -20.281 -15.07 0.785 1 98.56 82 LEU A N 1
ATOM 612 C CA . LEU A 1 82 ? -19.062 -14.344 1.121 1 98.56 82 LEU A CA 1
ATOM 613 C C . LEU A 1 82 ? -18.719 -13.32 0.043 1 98.56 82 LEU A C 1
ATOM 615 O O . LEU A 1 82 ? -18.359 -12.18 0.354 1 98.56 82 LEU A O 1
ATOM 619 N N . LEU A 1 83 ? -18.859 -13.688 -1.202 1 98.56 83 LEU A N 1
ATOM 620 C CA . LEU A 1 83 ? -18.578 -12.789 -2.314 1 98.56 83 LEU A CA 1
ATOM 621 C C . LEU A 1 83 ? -19.531 -11.594 -2.314 1 98.56 83 LEU A C 1
ATOM 623 O O . LEU A 1 83 ? -19.094 -10.461 -2.514 1 98.56 83 LEU A O 1
ATOM 627 N N . ASP A 1 84 ? -20.797 -11.852 -2.07 1 98.56 84 ASP A N 1
ATOM 628 C CA . ASP A 1 84 ? -21.797 -10.789 -2.043 1 98.56 84 ASP A CA 1
ATOM 629 C C . ASP A 1 84 ? -21.531 -9.82 -0.892 1 98.56 84 ASP A C 1
ATOM 631 O O . ASP A 1 84 ? -21.641 -8.602 -1.064 1 98.56 84 ASP A O 1
ATOM 635 N N . ARG A 1 85 ? -21.281 -10.359 0.243 1 98.75 85 ARG A N 1
ATOM 636 C CA . ARG A 1 85 ? -20.984 -9.547 1.42 1 98.75 85 ARG A CA 1
ATOM 637 C C . ARG A 1 85 ? -19.766 -8.656 1.186 1 98.75 85 ARG A C 1
ATOM 639 O O . ARG A 1 85 ? -19.781 -7.48 1.562 1 98.75 85 ARG A O 1
ATOM 646 N N . ARG A 1 86 ? -18.766 -9.227 0.548 1 98.88 86 ARG A N 1
ATOM 647 C CA . ARG A 1 86 ? -17.562 -8.461 0.241 1 98.88 86 ARG A CA 1
ATOM 648 C C . ARG A 1 86 ? -17.859 -7.34 -0.748 1 98.88 86 ARG A C 1
ATOM 650 O O . ARG A 1 86 ? -17.406 -6.211 -0.576 1 98.88 86 ARG A O 1
ATOM 657 N N . ALA A 1 87 ? -18.609 -7.66 -1.763 1 98.75 87 ALA A N 1
ATOM 658 C CA . ALA A 1 87 ? -18.969 -6.668 -2.773 1 98.75 87 ALA A CA 1
ATOM 659 C C . ALA A 1 87 ? -19.75 -5.512 -2.154 1 98.75 87 ALA A C 1
ATOM 661 O O . ALA A 1 87 ? -19.531 -4.348 -2.502 1 98.75 87 ALA A O 1
ATOM 662 N N . ALA A 1 88 ? -20.656 -5.805 -1.254 1 98.81 88 ALA A N 1
ATOM 663 C CA . ALA A 1 88 ? -21.422 -4.77 -0.567 1 98.81 88 ALA A CA 1
ATOM 664 C C . ALA A 1 88 ? -20.516 -3.893 0.293 1 98.81 88 ALA A C 1
ATOM 666 O O . ALA A 1 88 ? -20.688 -2.67 0.334 1 98.81 88 ALA A O 1
ATOM 667 N N . ALA A 1 89 ? -19.594 -4.551 0.991 1 98.94 89 ALA A N 1
ATOM 668 C CA . ALA A 1 89 ? -18.641 -3.803 1.812 1 98.94 89 ALA A CA 1
ATOM 669 C C . ALA A 1 89 ? -17.781 -2.889 0.954 1 98.94 89 ALA A C 1
ATOM 671 O O . ALA A 1 89 ? -17.469 -1.76 1.346 1 98.94 89 ALA A O 1
ATOM 672 N N . PHE A 1 90 ? -17.391 -3.391 -0.177 1 98.94 90 PHE A N 1
ATOM 673 C CA . PHE A 1 90 ? -16.562 -2.584 -1.075 1 98.94 90 PHE A CA 1
ATOM 674 C C . PHE A 1 90 ? -17.344 -1.378 -1.583 1 98.94 90 PHE A C 1
ATOM 676 O O . PHE A 1 90 ? -16.812 -0.275 -1.681 1 98.94 90 PHE A O 1
ATOM 683 N N . LYS A 1 91 ? -18.578 -1.542 -1.915 1 98.81 91 LYS A N 1
ATOM 684 C CA . LYS A 1 91 ? -19.438 -0.429 -2.316 1 98.81 91 LYS A CA 1
ATOM 685 C C . LYS A 1 91 ? -19.531 0.617 -1.208 1 98.81 91 LYS A C 1
ATOM 687 O O . LYS A 1 91 ? -19.469 1.819 -1.476 1 98.81 91 LYS A O 1
ATOM 692 N N . SER A 1 92 ? -19.703 0.163 -0.013 1 98.69 92 SER A N 1
ATOM 693 C CA . SER A 1 92 ? -19.719 1.06 1.138 1 98.69 92 SER A CA 1
ATOM 694 C C . SER A 1 92 ? -18.406 1.82 1.27 1 98.69 92 SER A C 1
ATOM 696 O O . SER A 1 92 ? -18.406 3.018 1.559 1 98.69 92 SER A O 1
ATOM 698 N N . LEU A 1 93 ? -17.297 1.095 1.09 1 98.88 93 LEU A N 1
ATOM 699 C CA . LEU A 1 93 ? -15.969 1.708 1.144 1 98.88 93 LEU A CA 1
ATOM 700 C C . LEU A 1 93 ? -15.852 2.844 0.133 1 98.88 93 LEU A C 1
ATOM 702 O O . LEU A 1 93 ? -15.336 3.916 0.455 1 98.88 93 LEU A O 1
ATOM 706 N N . GLU A 1 94 ? -16.328 2.66 -1.07 1 98.69 94 GLU A N 1
ATOM 707 C CA . GLU A 1 94 ? -16.281 3.668 -2.125 1 98.69 94 GLU A CA 1
ATOM 708 C C . GLU A 1 94 ? -17.156 4.871 -1.783 1 98.69 94 GLU A C 1
ATOM 710 O O . GLU A 1 94 ? -16.75 6.016 -1.997 1 98.69 94 GLU A O 1
ATOM 715 N N . ALA A 1 95 ? -18.312 4.633 -1.242 1 98.25 95 ALA A N 1
ATOM 716 C CA . ALA A 1 95 ? -19.219 5.711 -0.858 1 98.25 95 ALA A CA 1
ATOM 717 C C . ALA A 1 95 ? -18.625 6.566 0.253 1 98.25 95 ALA A C 1
ATOM 719 O O . ALA A 1 95 ? -18.688 7.797 0.203 1 98.25 95 ALA A O 1
ATOM 720 N N . THR A 1 96 ? -18.062 5.895 1.188 1 98.44 96 THR A N 1
ATOM 721 C CA . THR A 1 96 ? -17.453 6.602 2.307 1 98.44 96 THR A CA 1
ATOM 722 C C . THR A 1 96 ? -16.25 7.418 1.84 1 98.44 96 THR A C 1
ATOM 724 O O . THR A 1 96 ? -16.031 8.539 2.309 1 98.44 96 THR A O 1
ATOM 727 N N . ASN A 1 97 ? -15.477 6.844 0.95 1 98.31 97 ASN A N 1
ATOM 728 C CA . ASN A 1 97 ? -14.336 7.578 0.418 1 98.31 97 ASN A CA 1
ATOM 729 C C . ASN A 1 97 ? -14.773 8.836 -0.319 1 98.31 97 ASN A C 1
ATOM 731 O O . ASN A 1 97 ? -14.125 9.883 -0.215 1 98.31 97 ASN A O 1
ATOM 735 N N . SER A 1 98 ? -15.859 8.766 -1.064 1 98.19 98 SER A N 1
ATOM 736 C CA . SER A 1 98 ? -16.391 9.938 -1.751 1 98.19 98 SER A CA 1
ATOM 737 C C . SER A 1 98 ? -16.781 11.031 -0.76 1 98.19 98 SER A C 1
ATOM 739 O O . SER A 1 98 ? -16.5 12.211 -0.988 1 98.19 98 SER A O 1
ATOM 741 N N . ALA A 1 99 ? -17.391 10.648 0.334 1 98.25 99 ALA A N 1
ATOM 742 C CA . ALA A 1 99 ? -17.75 11.594 1.383 1 98.25 99 ALA A CA 1
ATOM 743 C C . ALA A 1 99 ? -16.516 12.227 2.014 1 98.25 99 ALA A C 1
ATOM 745 O O . ALA A 1 99 ? -16.5 13.422 2.301 1 98.25 99 ALA A O 1
ATOM 746 N N . LEU A 1 100 ? -15.477 11.445 2.229 1 98.69 100 LEU A N 1
ATOM 747 C CA . LEU A 1 100 ? -14.234 11.938 2.809 1 98.69 100 LEU A CA 1
ATOM 748 C C . LEU A 1 100 ? -13.555 12.938 1.876 1 98.69 100 LEU A C 1
ATOM 750 O O . LEU A 1 100 ? -12.977 13.93 2.334 1 98.69 100 LEU A O 1
ATOM 754 N N . VAL A 1 101 ? -13.594 12.656 0.592 1 98.38 101 VAL A N 1
ATOM 755 C CA . VAL A 1 101 ? -13.031 13.586 -0.387 1 98.38 101 VAL A CA 1
ATOM 756 C C . VAL A 1 101 ? -13.75 14.922 -0.306 1 98.38 101 VAL A C 1
ATOM 758 O O . VAL A 1 101 ? -13.117 15.984 -0.317 1 98.38 101 VAL A O 1
ATOM 761 N N . GLY A 1 102 ? -15.07 14.906 -0.196 1 98.12 102 GLY A N 1
ATOM 762 C CA . GLY A 1 102 ? -15.828 16.125 -0.008 1 98.12 102 GLY A CA 1
ATOM 763 C C . GLY A 1 102 ? -15.445 16.875 1.253 1 98.12 102 GLY A C 1
ATOM 764 O O . GLY A 1 102 ? -15.25 18.094 1.223 1 98.12 102 GLY A O 1
ATOM 765 N N . ALA A 1 103 ? -15.328 16.141 2.332 1 98.69 103 ALA A N 1
ATOM 766 C CA . ALA A 1 103 ? -14.93 16.75 3.6 1 98.69 103 ALA A CA 1
ATOM 767 C C . ALA A 1 103 ? -13.531 17.344 3.506 1 98.69 103 ALA A C 1
ATOM 769 O O . ALA A 1 103 ? -13.281 18.453 4.008 1 98.69 103 ALA A O 1
ATOM 770 N N . ASN A 1 104 ? -12.641 16.609 2.887 1 98.62 104 ASN A N 1
ATOM 771 C CA . ASN A 1 104 ? -11.289 17.109 2.668 1 98.62 104 ASN A CA 1
ATOM 772 C C . ASN A 1 104 ? -11.289 18.422 1.893 1 98.62 104 ASN A C 1
ATOM 774 O O . ASN A 1 104 ? -10.531 19.344 2.221 1 98.62 104 ASN A O 1
ATOM 778 N N . ASN A 1 105 ? -12.094 18.531 0.885 1 98.5 105 ASN A N 1
ATOM 779 C CA . ASN A 1 105 ? -12.203 19.75 0.1 1 98.5 105 ASN A CA 1
ATOM 780 C C . ASN A 1 105 ? -12.68 20.922 0.953 1 98.5 105 ASN A C 1
ATOM 782 O O . ASN A 1 105 ? -12.125 22.031 0.863 1 98.5 105 ASN A O 1
ATOM 786 N N . THR A 1 106 ? -13.625 20.734 1.777 1 98 106 THR A N 1
ATOM 787 C CA . THR A 1 106 ? -14.141 21.766 2.656 1 98 106 THR A CA 1
ATOM 788 C C . THR A 1 106 ? -13.07 22.234 3.639 1 98 106 THR A C 1
ATOM 790 O O . THR A 1 106 ? -12.852 23.438 3.805 1 98 106 THR A O 1
ATOM 793 N N . LEU A 1 107 ? -12.398 21.25 4.238 1 98.56 107 LEU A N 1
ATOM 794 C CA . LEU A 1 107 ? -11.359 21.578 5.203 1 98.56 107 LEU A CA 1
ATOM 795 C C . LEU A 1 107 ? -10.211 22.328 4.535 1 98.56 107 LEU A C 1
ATOM 797 O O . LEU A 1 107 ? -9.625 23.234 5.133 1 98.56 107 LEU A O 1
ATOM 801 N N . THR A 1 108 ? -9.891 21.953 3.344 1 98.31 108 THR A N 1
ATOM 802 C CA . THR A 1 108 ? -8.844 22.625 2.59 1 98.31 108 THR A CA 1
ATOM 803 C C . THR A 1 108 ? -9.227 24.078 2.33 1 98.31 108 THR A C 1
ATOM 805 O O . THR A 1 108 ? -8.398 24.984 2.482 1 98.31 108 THR A O 1
ATOM 808 N N . LYS A 1 109 ? -10.438 24.328 1.965 1 96.88 109 LYS A N 1
ATOM 809 C CA . LYS A 1 109 ? -10.914 25.688 1.746 1 96.88 109 LYS A CA 1
ATOM 810 C C . LYS A 1 109 ? -10.812 26.516 3.023 1 96.88 109 LYS A C 1
ATOM 812 O O . LYS A 1 109 ? -10.359 27.656 2.992 1 96.88 109 LYS A O 1
ATOM 817 N N . LEU A 1 110 ? -11.195 25.969 4.125 1 96.56 110 LEU A N 1
ATOM 818 C CA . LEU A 1 110 ? -11.141 26.656 5.41 1 96.56 110 LEU A CA 1
ATOM 819 C C . LEU A 1 110 ? -9.703 26.922 5.824 1 96.56 110 LEU A C 1
ATOM 821 O O . LEU A 1 110 ? -9.406 27.969 6.43 1 96.56 110 LEU A O 1
ATOM 825 N N . ASN A 1 111 ? -8.859 26 5.52 1 96.06 111 ASN A N 1
ATOM 826 C CA . ASN A 1 111 ? -7.438 26.156 5.82 1 96.06 111 ASN A CA 1
ATOM 827 C C . ASN A 1 111 ? -6.812 27.281 5 1 96.06 111 ASN A C 1
ATOM 829 O O . ASN A 1 111 ? -5.895 27.953 5.461 1 96.06 111 ASN A O 1
ATOM 833 N N . ASN A 1 112 ? -7.285 27.453 3.803 1 95.06 112 ASN A N 1
ATOM 834 C CA . ASN A 1 112 ? -6.742 28.469 2.898 1 95.06 112 ASN A CA 1
ATOM 835 C C . ASN A 1 112 ? -7.281 29.859 3.223 1 95.06 112 ASN A C 1
ATOM 837 O O . ASN A 1 112 ? -6.711 30.859 2.797 1 95.06 112 ASN A O 1
ATOM 841 N N . GLN A 1 113 ? -8.375 29.953 3.977 1 93.25 113 GLN A N 1
ATOM 842 C CA . GLN A 1 113 ? -8.969 31.203 4.418 1 93.25 113 GLN A CA 1
ATOM 843 C C . GLN A 1 113 ? -9.234 31.188 5.922 1 93.25 113 GLN A C 1
ATOM 845 O O . GLN A 1 113 ? -10.375 31.328 6.359 1 93.25 113 GLN A O 1
ATOM 850 N N . PRO A 1 114 ? -8.078 31.188 6.656 1 91.19 114 PRO A N 1
ATOM 851 C CA . PRO A 1 114 ? -8.25 31.031 8.102 1 91.19 114 PRO A CA 1
ATOM 852 C C . PRO A 1 114 ? -8.781 32.312 8.773 1 91.19 114 PRO A C 1
ATOM 854 O O . PRO A 1 114 ? -8.492 33.406 8.32 1 91.19 114 PRO A O 1
ATOM 857 N N . SER A 1 115 ? -9.609 32.094 9.75 1 88.81 115 SER A N 1
ATOM 858 C CA . SER A 1 115 ? -9.922 33.188 10.688 1 88.81 115 SER A CA 1
ATOM 859 C C . SER A 1 115 ? -8.812 33.344 11.719 1 88.81 115 SER A C 1
ATOM 861 O O . SER A 1 115 ? -7.863 32.562 11.758 1 88.81 115 SER A O 1
ATOM 863 N N . GLU A 1 116 ? -8.875 34.344 12.578 1 88 116 GLU A N 1
ATOM 864 C CA . GLU A 1 116 ? -7.844 34.656 13.555 1 88 116 GLU A CA 1
ATOM 865 C C . GLU A 1 116 ? -7.605 33.531 14.523 1 88 116 GLU A C 1
ATOM 867 O O . GLU A 1 116 ? -6.465 33.281 14.93 1 88 116 GLU A O 1
ATOM 872 N N . ASP A 1 117 ? -8.609 32.719 14.789 1 92.75 117 ASP A N 1
ATOM 873 C CA . ASP A 1 117 ? -8.461 31.688 15.82 1 92.75 117 ASP A CA 1
ATOM 874 C C . ASP A 1 117 ? -8.539 30.297 15.219 1 92.75 117 ASP A C 1
ATOM 876 O O . ASP A 1 117 ? -8.742 29.312 15.938 1 92.75 117 ASP A O 1
ATOM 880 N N . THR A 1 118 ? -8.359 30.203 13.898 1 95.12 118 THR A N 1
ATOM 881 C CA . THR A 1 118 ? -8.352 28.891 13.266 1 95.12 118 THR A CA 1
ATOM 882 C C . THR A 1 118 ? -7.195 28.047 13.789 1 95.12 118 THR A C 1
ATOM 884 O O . THR A 1 118 ? -6.047 28.5 13.805 1 95.12 118 THR A O 1
ATOM 887 N N . PRO A 1 119 ? -7.551 26.875 14.281 1 96.12 119 PRO A N 1
ATOM 888 C CA . PRO A 1 119 ? -6.465 26 14.703 1 96.12 119 PRO A CA 1
ATOM 889 C C . PRO A 1 119 ? -5.707 25.375 13.531 1 96.12 119 PRO A C 1
ATOM 891 O O . PRO A 1 119 ? -5.84 24.188 13.258 1 96.12 119 PRO A O 1
ATOM 894 N N . GLN A 1 120 ? -4.812 26.094 12.938 1 94.31 120 GLN A N 1
ATOM 895 C CA . GLN A 1 120 ? -4.168 25.766 11.672 1 94.31 120 GLN A CA 1
ATOM 896 C C . GLN A 1 120 ? -3.289 24.531 11.805 1 94.31 120 GLN A C 1
ATOM 898 O O . GLN A 1 120 ? -3.256 23.672 10.906 1 94.31 120 GLN A O 1
ATOM 903 N N . THR A 1 121 ? -2.623 24.406 12.93 1 94.19 121 THR A N 1
ATOM 904 C CA . THR A 1 121 ? -1.75 23.25 13.125 1 94.19 121 THR A CA 1
ATOM 905 C C . THR A 1 121 ? -2.555 21.953 13.117 1 94.19 121 THR A C 1
ATOM 907 O O . THR A 1 121 ? -2.223 21.016 12.398 1 94.19 121 THR A O 1
ATOM 910 N N . GLN A 1 122 ? -3.609 21.922 13.922 1 97 122 GLN A N 1
ATOM 911 C CA . GLN A 1 122 ? -4.445 20.734 14.008 1 97 122 GLN A CA 1
ATOM 912 C C . GLN A 1 122 ? -5.137 20.453 12.672 1 97 122 GLN A C 1
ATOM 914 O O . GLN A 1 122 ? -5.234 19.297 12.25 1 97 122 GLN A O 1
ATOM 919 N N . LEU A 1 123 ? -5.57 21.5 12.023 1 98 123 LEU A N 1
ATOM 920 C CA . LEU A 1 123 ? -6.234 21.344 10.734 1 98 123 LEU A CA 1
ATOM 921 C C . LEU A 1 123 ? -5.277 20.781 9.688 1 98 123 LEU A C 1
ATOM 923 O O . LEU A 1 123 ? -5.633 19.875 8.945 1 98 123 LEU A O 1
ATOM 927 N N . ASN A 1 124 ? -4.117 21.312 9.633 1 96.31 124 ASN A N 1
ATOM 928 C CA . ASN A 1 124 ? -3.111 20.828 8.688 1 96.31 124 ASN A CA 1
ATOM 929 C C . ASN A 1 124 ? -2.775 19.359 8.938 1 96.31 124 ASN A C 1
ATOM 931 O O . ASN A 1 124 ? -2.559 18.594 7.988 1 96.31 124 ASN A O 1
ATOM 935 N N . ASN A 1 125 ? -2.74 18.953 10.172 1 97.44 125 ASN A N 1
ATOM 936 C CA . ASN A 1 125 ? -2.48 17.547 10.5 1 97.44 125 ASN A CA 1
ATOM 937 C C . ASN A 1 125 ? -3.58 16.641 9.961 1 97.44 125 ASN A C 1
ATOM 939 O O . ASN A 1 125 ? -3.297 15.555 9.453 1 97.44 125 ASN A O 1
ATOM 943 N N . VAL A 1 126 ? -4.793 17.078 10.078 1 98.75 126 VAL A N 1
ATOM 944 C CA . VAL A 1 126 ? -5.91 16.312 9.555 1 98.75 126 VAL A CA 1
ATOM 945 C C . VAL A 1 126 ? -5.809 16.234 8.031 1 98.75 126 VAL A C 1
ATOM 947 O O . VAL A 1 126 ? -5.973 15.156 7.445 1 98.75 126 VAL A O 1
ATOM 950 N N . LEU A 1 127 ? -5.527 17.359 7.406 1 98.56 127 LEU A N 1
ATOM 951 C CA . LEU A 1 127 ? -5.438 17.406 5.953 1 98.56 127 LEU A CA 1
ATOM 952 C C . LEU A 1 127 ? -4.324 16.484 5.453 1 98.56 127 LEU A C 1
ATOM 954 O O . LEU A 1 127 ? -4.496 15.781 4.457 1 98.56 127 LEU A O 1
ATOM 958 N N . THR A 1 128 ? -3.223 16.453 6.176 1 98.12 128 THR A N 1
ATOM 959 C CA . THR A 1 128 ? -2.131 15.547 5.836 1 98.12 128 THR A CA 1
ATOM 960 C C . THR A 1 128 ? -2.576 14.094 5.957 1 98.12 128 THR A C 1
ATOM 962 O O . THR A 1 128 ? -2.361 13.297 5.043 1 98.12 128 THR A O 1
ATOM 965 N N . SER A 1 129 ? -3.189 13.766 7.051 1 98.62 129 SER A N 1
ATOM 966 C CA . SER A 1 129 ? -3.613 12.383 7.273 1 98.62 129 SER A CA 1
ATOM 967 C C . SER A 1 129 ? -4.66 11.961 6.246 1 98.62 129 SER A C 1
ATOM 969 O O . SER A 1 129 ? -4.66 10.812 5.797 1 98.62 129 SER A O 1
ATOM 971 N N . LEU A 1 130 ? -5.531 12.898 5.863 1 98.81 130 LEU A N 1
ATOM 972 C CA . LEU A 1 130 ? -6.547 12.594 4.859 1 98.81 130 LEU A CA 1
ATOM 973 C C . LEU A 1 130 ? -5.91 12.375 3.492 1 98.81 130 LEU A C 1
ATOM 975 O O . LEU A 1 130 ? -6.375 11.539 2.711 1 98.81 130 LEU A O 1
ATOM 979 N N . LYS A 1 131 ? -4.934 13.141 3.18 1 98.31 131 LYS A N 1
ATOM 980 C CA . LYS A 1 131 ? -4.207 12.938 1.929 1 98.31 131 LYS A CA 1
ATOM 981 C C . LYS A 1 131 ? -3.621 11.531 1.852 1 98.31 131 LYS A C 1
ATOM 983 O O . LYS A 1 131 ? -3.732 10.859 0.822 1 98.31 131 LYS A O 1
ATOM 988 N N . LEU A 1 132 ? -3.021 11.078 2.91 1 98.75 132 LEU A N 1
ATOM 989 C CA . LEU A 1 132 ? -2.443 9.742 2.955 1 98.75 132 LEU A CA 1
ATOM 990 C C . LEU A 1 132 ? -3.531 8.68 2.885 1 98.75 132 LEU A C 1
ATOM 992 O O . LEU A 1 132 ? -3.365 7.656 2.211 1 98.75 132 LEU A O 1
ATOM 996 N N . ALA A 1 133 ? -4.648 8.898 3.582 1 98.75 133 ALA A N 1
ATOM 997 C CA . ALA A 1 133 ? -5.77 7.965 3.518 1 98.75 133 ALA A CA 1
ATOM 998 C C . ALA A 1 133 ? -6.297 7.84 2.09 1 98.75 133 ALA A C 1
ATOM 1000 O O . ALA A 1 133 ? -6.695 6.754 1.663 1 98.75 133 ALA A O 1
ATOM 1001 N N . LYS A 1 134 ? -6.336 8.953 1.391 1 98.5 134 LYS A N 1
ATOM 1002 C CA . LYS A 1 134 ? -6.758 8.938 -0.007 1 98.5 134 LYS A CA 1
ATOM 1003 C C . LYS A 1 134 ? -5.816 8.094 -0.858 1 98.5 134 LYS A C 1
ATOM 1005 O O . LYS A 1 134 ? -6.262 7.324 -1.714 1 98.5 134 LYS A O 1
ATOM 1010 N N . LEU A 1 135 ? -4.531 8.273 -0.638 1 98.62 135 LEU A N 1
ATOM 1011 C CA . LEU A 1 135 ? -3.543 7.457 -1.337 1 98.62 135 LEU A CA 1
ATOM 1012 C C . LEU A 1 135 ? -3.744 5.977 -1.028 1 98.62 135 LEU A C 1
ATOM 1014 O O . LEU A 1 135 ? -3.674 5.137 -1.928 1 98.62 135 LEU A O 1
ATOM 1018 N N . ASP A 1 136 ? -4.035 5.656 0.222 1 98.81 136 ASP A N 1
ATOM 1019 C CA . ASP A 1 136 ? -4.297 4.285 0.642 1 98.81 136 ASP A CA 1
ATOM 1020 C C . ASP A 1 136 ? -5.516 3.715 -0.08 1 98.81 136 ASP A C 1
ATOM 1022 O O . ASP A 1 136 ? -5.512 2.553 -0.491 1 98.81 136 ASP A O 1
ATOM 1026 N N . HIS A 1 137 ? -6.531 4.527 -0.16 1 98.81 137 HIS A N 1
ATOM 1027 C CA . HIS A 1 137 ? -7.75 4.066 -0.818 1 98.81 137 HIS A CA 1
ATOM 1028 C C . HIS A 1 137 ? -7.484 3.697 -2.273 1 98.81 137 HIS A C 1
ATOM 1030 O O . HIS A 1 137 ? -7.902 2.633 -2.734 1 98.81 137 HIS A O 1
ATOM 1036 N N . LYS A 1 138 ? -6.812 4.547 -2.969 1 98.69 138 LYS A N 1
ATOM 1037 C CA . LYS A 1 138 ? -6.465 4.27 -4.359 1 98.69 138 LYS A CA 1
ATOM 1038 C C . LYS A 1 138 ? -5.664 2.975 -4.473 1 98.69 138 LYS A C 1
ATOM 1040 O O . LYS A 1 138 ? -5.922 2.158 -5.363 1 98.69 138 LYS A O 1
ATOM 1045 N N . THR A 1 139 ? -4.719 2.805 -3.582 1 98.88 139 THR A N 1
ATOM 1046 C CA . THR A 1 139 ? -3.893 1.604 -3.555 1 98.88 139 THR A CA 1
ATOM 1047 C C . THR A 1 139 ? -4.746 0.366 -3.295 1 98.88 139 THR A C 1
ATOM 1049 O O . THR A 1 139 ? -4.648 -0.626 -4.02 1 98.88 139 THR A O 1
ATOM 1052 N N . LEU A 1 140 ? -5.598 0.469 -2.285 1 98.88 140 LEU A N 1
ATOM 1053 C CA . LEU A 1 140 ? -6.449 -0.661 -1.936 1 98.88 140 LEU A CA 1
ATOM 1054 C C . LEU A 1 140 ? -7.316 -1.076 -3.119 1 98.88 140 LEU A C 1
ATOM 1056 O O . LEU A 1 140 ? -7.469 -2.27 -3.395 1 98.88 140 LEU A O 1
ATOM 1060 N N . VAL A 1 141 ? -7.887 -0.139 -3.809 1 98.81 141 VAL A N 1
ATOM 1061 C CA . VAL A 1 141 ? -8.75 -0.415 -4.949 1 98.81 141 VAL A CA 1
ATOM 1062 C C . VAL A 1 141 ? -7.969 -1.161 -6.027 1 98.81 141 VAL A C 1
ATOM 1064 O O . VAL A 1 141 ? -8.477 -2.111 -6.625 1 98.81 141 VAL A O 1
ATOM 1067 N N . SER A 1 142 ? -6.746 -0.782 -6.258 1 98.75 142 SER A N 1
ATOM 1068 C CA . SER A 1 142 ? -5.918 -1.462 -7.246 1 98.75 142 SER A CA 1
ATOM 1069 C C . SER A 1 142 ? -5.68 -2.918 -6.859 1 98.75 142 SER A C 1
ATOM 1071 O O . SER A 1 142 ? -5.801 -3.816 -7.695 1 98.75 142 SER A O 1
ATOM 1073 N N . TYR A 1 143 ? -5.352 -3.162 -5.617 1 98.88 143 TYR A N 1
ATOM 1074 C CA . TYR A 1 143 ? -5.125 -4.523 -5.145 1 98.88 143 TYR A CA 1
ATOM 1075 C C . TYR A 1 143 ? -6.414 -5.336 -5.184 1 98.88 143 TYR A C 1
ATOM 1077 O O . TYR A 1 143 ? -6.398 -6.52 -5.523 1 98.88 143 TYR A O 1
ATOM 1085 N N . TYR A 1 144 ? -7.508 -4.691 -4.801 1 98.88 144 TYR A N 1
ATOM 1086 C CA . TYR A 1 144 ? -8.805 -5.348 -4.805 1 98.88 144 TYR A CA 1
ATOM 1087 C C . TYR A 1 144 ? -9.188 -5.801 -6.211 1 98.88 144 TYR A C 1
ATOM 1089 O O . TYR A 1 144 ? -9.656 -6.926 -6.402 1 98.88 144 TYR A O 1
ATOM 1097 N N . ARG A 1 145 ? -8.945 -4.938 -7.211 1 98.69 145 ARG A N 1
ATOM 1098 C CA . ARG A 1 145 ? -9.266 -5.27 -8.594 1 98.69 145 ARG A CA 1
ATOM 1099 C C . ARG A 1 145 ? -8.406 -6.426 -9.094 1 98.69 145 ARG A C 1
ATOM 1101 O O . ARG A 1 145 ? -8.898 -7.316 -9.789 1 98.69 145 ARG A O 1
ATOM 1108 N N . GLU A 1 146 ? -7.137 -6.422 -8.742 1 98.44 146 GLU A N 1
ATOM 1109 C CA . GLU A 1 146 ? -6.266 -7.531 -9.109 1 98.44 146 GLU A CA 1
ATOM 1110 C C . GLU A 1 146 ? -6.73 -8.836 -8.461 1 98.44 146 GLU A C 1
ATOM 1112 O O . GLU A 1 146 ? -6.715 -9.891 -9.094 1 98.44 146 GLU A O 1
ATOM 1117 N N . MET A 1 147 ? -7.145 -8.719 -7.203 1 98.62 147 MET A N 1
ATOM 1118 C CA . MET A 1 147 ? -7.656 -9.891 -6.492 1 98.62 147 MET A CA 1
ATOM 1119 C C . MET A 1 147 ? -8.914 -10.43 -7.168 1 98.62 147 MET A C 1
ATOM 1121 O O . MET A 1 147 ? -9.055 -11.641 -7.348 1 98.62 147 MET A O 1
ATOM 1125 N N . LEU A 1 148 ? -9.805 -9.516 -7.598 1 98.56 148 LEU A N 1
ATOM 1126 C CA . LEU A 1 148 ? -11.023 -9.945 -8.281 1 98.56 148 LEU A CA 1
ATOM 1127 C C . LEU A 1 148 ? -10.695 -10.672 -9.578 1 98.56 148 LEU A C 1
ATOM 1129 O O . LEU A 1 148 ? -11.312 -11.688 -9.898 1 98.56 148 LEU A O 1
ATOM 1133 N N . THR A 1 149 ? -9.734 -10.164 -10.312 1 98.19 149 THR A N 1
ATOM 1134 C CA . THR A 1 149 ? -9.297 -10.812 -11.539 1 98.19 149 THR A CA 1
ATOM 1135 C C . THR A 1 149 ? -8.758 -12.211 -11.25 1 98.19 149 THR A C 1
ATOM 1137 O O . THR A 1 149 ? -9.07 -13.164 -11.977 1 98.19 149 THR A O 1
ATOM 1140 N N . ALA A 1 150 ? -7.984 -12.352 -10.203 1 97.75 150 ALA A N 1
ATOM 1141 C CA . ALA A 1 150 ? -7.449 -13.648 -9.805 1 97.75 150 ALA A CA 1
ATOM 1142 C C . ALA A 1 150 ? -8.562 -14.602 -9.383 1 97.75 150 ALA A C 1
ATOM 1144 O O . ALA A 1 150 ? -8.516 -15.797 -9.688 1 97.75 150 ALA A O 1
ATOM 1145 N N . GLU A 1 151 ? -9.562 -14.086 -8.68 1 97.75 151 GLU A N 1
ATOM 1146 C CA . GLU A 1 151 ? -10.711 -14.898 -8.281 1 97.75 151 GLU A CA 1
ATOM 1147 C C . GLU A 1 151 ? -11.484 -15.398 -9.5 1 97.75 151 GLU A C 1
ATOM 1149 O O . GLU A 1 151 ? -11.891 -16.562 -9.547 1 97.75 151 GLU A O 1
ATOM 1154 N N . ASP A 1 152 ? -11.672 -14.508 -10.469 1 96.19 152 ASP A N 1
ATOM 1155 C CA . ASP A 1 152 ? -12.352 -14.906 -11.688 1 96.19 152 ASP A CA 1
ATOM 1156 C C . ASP A 1 152 ? -11.617 -16.047 -12.383 1 96.19 152 ASP A C 1
ATOM 1158 O O . ASP A 1 152 ? -12.234 -17.016 -12.828 1 96.19 152 ASP A O 1
ATOM 1162 N N . THR A 1 153 ? -10.297 -15.938 -12.484 1 93.94 153 THR A N 1
ATOM 1163 C CA . THR A 1 153 ? -9.477 -16.984 -13.07 1 93.94 153 THR A CA 1
ATOM 1164 C C . THR A 1 153 ? -9.594 -18.281 -12.266 1 93.94 153 THR A C 1
ATOM 1166 O O . THR A 1 153 ? -9.727 -19.359 -12.836 1 93.94 153 THR A O 1
ATOM 1169 N N . PHE A 1 154 ? -9.562 -18.203 -10.938 1 95.69 154 PHE A N 1
ATOM 1170 C CA . PHE A 1 154 ? -9.664 -19.344 -10.023 1 95.69 154 PHE A CA 1
ATOM 1171 C C . PHE A 1 154 ? -10.984 -20.078 -10.234 1 95.69 154 PHE A C 1
ATOM 1173 O O . PHE A 1 154 ? -10.992 -21.297 -10.422 1 95.69 154 PHE A O 1
ATOM 1180 N N . PHE A 1 155 ? -12.086 -19.344 -10.211 1 94.19 155 PHE A N 1
ATOM 1181 C CA . PHE A 1 155 ? -13.398 -19.953 -10.352 1 94.19 155 PHE A CA 1
ATOM 1182 C C . PHE A 1 155 ? -13.562 -20.578 -11.734 1 94.19 155 PHE A C 1
ATOM 1184 O O . PHE A 1 155 ? -14.195 -21.625 -11.875 1 94.19 155 PHE A O 1
ATOM 1191 N N . SER A 1 156 ? -13 -19.938 -12.773 1 90.81 156 SER A N 1
ATOM 1192 C CA . SER A 1 156 ? -13.039 -20.5 -14.117 1 90.81 156 SER A CA 1
ATOM 1193 C C . SER A 1 156 ? -12.227 -21.797 -14.195 1 90.81 156 SER A C 1
ATOM 1195 O O . SER A 1 156 ? -12.656 -22.766 -14.836 1 90.81 156 SER A O 1
ATOM 1197 N N . ALA A 1 157 ? -11.133 -21.859 -13.508 1 86.94 157 ALA A N 1
ATOM 1198 C CA . ALA A 1 157 ? -10.234 -23 -13.539 1 86.94 157 ALA A CA 1
ATOM 1199 C C . ALA A 1 157 ? -10.805 -24.172 -12.727 1 86.94 157 ALA A C 1
ATOM 1201 O O . ALA A 1 157 ? -10.43 -25.328 -12.938 1 86.94 157 ALA A O 1
ATOM 1202 N N . THR A 1 158 ? -11.664 -23.844 -11.82 1 88 158 THR A N 1
ATOM 1203 C CA . THR A 1 158 ? -12.148 -24.875 -10.914 1 88 158 THR A CA 1
ATOM 1204 C C . THR A 1 158 ? -13.602 -25.219 -11.211 1 88 158 THR A C 1
ATOM 1206 O O . THR A 1 158 ? -14.227 -25.984 -10.469 1 88 158 THR A O 1
ATOM 1209 N N . ALA A 1 159 ? -14.141 -24.594 -12.258 1 81.69 159 ALA A N 1
ATOM 1210 C CA . ALA A 1 159 ? -15.539 -24.828 -12.609 1 81.69 159 ALA A CA 1
ATOM 1211 C C . ALA A 1 159 ? -15.727 -26.25 -13.164 1 81.69 159 ALA A C 1
ATOM 1213 O O . ALA A 1 159 ? -16.828 -26.812 -13.078 1 81.69 159 ALA A O 1
ATOM 1214 N N . ASP A 1 160 ? -14.617 -26.656 -13.734 1 73.38 160 ASP A N 1
ATOM 1215 C CA . ASP A 1 160 ? -14.734 -28 -14.32 1 73.38 160 ASP A CA 1
ATOM 1216 C C . ASP A 1 160 ? -14.406 -29.078 -13.289 1 73.38 160 ASP A C 1
ATOM 1218 O O . ASP A 1 160 ? -13.484 -28.906 -12.484 1 73.38 160 ASP A O 1
ATOM 1222 N N . SER A 1 161 ? -15.148 -30.062 -13.211 1 65.38 161 SER A N 1
ATOM 1223 C CA . SER A 1 161 ? -15.055 -31.125 -12.219 1 65.38 161 SER A CA 1
ATOM 1224 C C . SER A 1 161 ? -13.797 -31.969 -12.422 1 65.38 161 SER A C 1
ATOM 1226 O O . SER A 1 161 ? -13.414 -32.75 -11.547 1 65.38 161 SER A O 1
ATOM 1228 N N . ASP A 1 162 ? -13.055 -31.781 -13.336 1 80.19 162 ASP A N 1
ATOM 1229 C CA . ASP A 1 162 ? -11.945 -32.688 -13.602 1 80.19 162 ASP A CA 1
ATOM 1230 C C . ASP A 1 162 ? -10.625 -32.094 -13.094 1 80.19 162 ASP A C 1
ATOM 1232 O O . ASP A 1 162 ? -9.547 -32.594 -13.43 1 80.19 162 ASP A O 1
ATOM 1236 N N . THR A 1 163 ? -10.75 -31.188 -12.164 1 82.12 163 THR A N 1
ATOM 1237 C CA . THR A 1 163 ? -9.531 -30.594 -11.609 1 82.12 163 THR A CA 1
ATOM 1238 C C . THR A 1 163 ? -8.906 -31.516 -10.57 1 82.12 163 THR A C 1
ATOM 1240 O O . THR A 1 163 ? -9.578 -31.953 -9.633 1 82.12 163 THR A O 1
ATOM 1243 N N . SER A 1 164 ? -7.645 -31.828 -10.758 1 86.06 164 SER A N 1
ATOM 1244 C CA . SER A 1 164 ? -6.965 -32.656 -9.766 1 86.06 164 SER A CA 1
ATOM 1245 C C . SER A 1 164 ? -6.812 -31.938 -8.438 1 86.06 164 SER A C 1
ATOM 1247 O O . SER A 1 164 ? -6.824 -30.703 -8.398 1 86.06 164 SER A O 1
ATOM 1249 N N . GLN A 1 165 ? -6.672 -32.688 -7.375 1 86.31 165 GLN A N 1
ATOM 1250 C CA . GLN A 1 165 ? -6.457 -32.125 -6.055 1 86.31 165 GLN A CA 1
ATOM 1251 C C . GLN A 1 165 ? -5.199 -31.25 -6.035 1 86.31 165 GLN A C 1
ATOM 1253 O O . GLN A 1 165 ? -5.184 -30.172 -5.418 1 86.31 165 GLN A O 1
ATOM 1258 N N . ASP A 1 166 ? -4.211 -31.688 -6.699 1 87.38 166 ASP A N 1
ATOM 1259 C CA . ASP A 1 166 ? -2.959 -30.938 -6.77 1 87.38 166 ASP A CA 1
ATOM 1260 C C . ASP A 1 166 ? -3.15 -29.609 -7.488 1 87.38 166 ASP A C 1
ATOM 1262 O O . ASP A 1 166 ? -2.611 -28.578 -7.062 1 87.38 166 ASP A O 1
ATOM 1266 N N . ASP A 1 167 ? -3.924 -29.641 -8.523 1 87.75 167 ASP A N 1
ATOM 1267 C CA . ASP A 1 167 ? -4.207 -28.438 -9.273 1 87.75 167 ASP A CA 1
ATOM 1268 C C . ASP A 1 167 ? -5.035 -27.453 -8.445 1 87.75 167 ASP A C 1
ATOM 1270 O O . ASP A 1 167 ? -4.793 -26.25 -8.477 1 87.75 167 ASP A O 1
ATOM 1274 N N . LEU A 1 168 ? -5.918 -28.031 -7.715 1 90 168 LEU A N 1
ATOM 1275 C CA . LEU A 1 168 ? -6.766 -27.203 -6.859 1 90 168 LEU A CA 1
ATOM 1276 C C . LEU A 1 168 ? -5.938 -26.5 -5.785 1 90 168 LEU A C 1
ATOM 1278 O O . LEU A 1 168 ? -6.086 -25.297 -5.57 1 90 168 LEU A O 1
ATOM 1282 N N . GLU A 1 169 ? -5.098 -27.219 -5.156 1 90.31 169 GLU A N 1
ATOM 1283 C CA . GLU A 1 169 ? -4.238 -26.672 -4.113 1 90.31 169 GLU A CA 1
ATOM 1284 C C . GLU A 1 169 ? -3.328 -25.578 -4.672 1 90.31 169 GLU A C 1
ATOM 1286 O O . GLU A 1 169 ? -3.098 -24.562 -4.02 1 90.31 169 GLU A O 1
ATOM 1291 N N . SER A 1 170 ? -2.867 -25.812 -5.844 1 90.25 170 SER A N 1
ATOM 1292 C CA . SER A 1 170 ? -2.02 -24.828 -6.508 1 90.25 170 SER A CA 1
ATOM 1293 C C . SER A 1 170 ? -2.785 -23.547 -6.797 1 90.25 170 SER A C 1
ATOM 1295 O O . SER A 1 170 ? -2.262 -22.453 -6.598 1 90.25 170 SER A O 1
ATOM 1297 N N . GLN A 1 171 ? -3.969 -23.734 -7.258 1 92.31 171 GLN A N 1
ATOM 1298 C CA . GLN A 1 171 ? -4.801 -22.578 -7.562 1 92.31 171 GLN A CA 1
ATOM 1299 C C . GLN A 1 171 ? -5.145 -21.797 -6.297 1 92.31 171 GLN A C 1
ATOM 1301 O O . GLN A 1 171 ? -5.125 -20.562 -6.293 1 92.31 171 GLN A O 1
ATOM 1306 N N . ILE A 1 172 ? -5.414 -22.453 -5.281 1 93.88 172 ILE A N 1
ATOM 1307 C CA . ILE A 1 172 ? -5.719 -21.812 -4.008 1 93.88 172 ILE A CA 1
ATOM 1308 C C . ILE A 1 172 ? -4.488 -21.078 -3.496 1 93.88 172 ILE A C 1
ATOM 1310 O O . ILE A 1 172 ? -4.598 -19.969 -2.975 1 93.88 172 ILE A O 1
ATOM 1314 N N . SER A 1 173 ? -3.375 -21.703 -3.633 1 92.88 173 SER A N 1
ATOM 1315 C CA . SER A 1 173 ? -2.125 -21.078 -3.217 1 92.88 173 SER A CA 1
ATOM 1316 C C . SER A 1 173 ? -1.89 -19.766 -3.961 1 92.88 173 SER A C 1
ATOM 1318 O O . SER A 1 173 ? -1.467 -18.766 -3.361 1 92.88 173 SER A O 1
ATOM 1320 N N . GLN A 1 174 ? -2.178 -19.734 -5.215 1 94.38 174 GLN A N 1
ATOM 1321 C CA . GLN A 1 174 ? -2.039 -18.516 -6.012 1 94.38 174 GLN A CA 1
ATOM 1322 C C . GLN A 1 174 ? -3.014 -17.438 -5.547 1 94.38 174 GLN A C 1
ATOM 1324 O O . GLN A 1 174 ? -2.633 -16.281 -5.383 1 94.38 174 GLN A O 1
ATOM 1329 N N . LEU A 1 175 ? -4.188 -17.859 -5.332 1 97 175 LEU A N 1
ATOM 1330 C CA . LEU A 1 175 ? -5.207 -16.922 -4.859 1 97 175 LEU A CA 1
ATOM 1331 C C . LEU A 1 175 ? -4.82 -16.328 -3.504 1 97 175 LEU A C 1
ATOM 1333 O O . LEU A 1 175 ? -5.008 -15.141 -3.264 1 97 175 LEU A O 1
ATOM 1337 N N . ASN A 1 176 ? -4.234 -17.156 -2.689 1 97.25 176 ASN A N 1
ATOM 1338 C CA . ASN A 1 176 ? -3.828 -16.734 -1.352 1 97.25 176 ASN A CA 1
ATOM 1339 C C . ASN A 1 176 ? -2.768 -15.641 -1.404 1 97.25 176 ASN A C 1
ATOM 1341 O O . ASN A 1 176 ? -2.686 -14.805 -0.502 1 97.25 176 ASN A O 1
ATOM 1345 N N . GLN A 1 177 ? -1.945 -15.625 -2.447 1 97.88 177 GLN A N 1
ATOM 1346 C CA . GLN A 1 177 ? -0.978 -14.539 -2.59 1 97.88 177 GLN A CA 1
ATOM 1347 C C . GLN A 1 177 ? -1.68 -13.195 -2.758 1 97.88 177 GLN A C 1
ATOM 1349 O O . GLN A 1 177 ? -1.27 -12.195 -2.162 1 97.88 177 GLN A O 1
ATOM 1354 N N . TYR A 1 178 ? -2.721 -13.164 -3.541 1 98.69 178 TYR A N 1
ATOM 1355 C CA . TYR A 1 178 ? -3.49 -11.938 -3.727 1 98.69 178 TYR A CA 1
ATOM 1356 C C . TYR A 1 178 ? -4.191 -11.539 -2.434 1 98.69 178 TYR A C 1
ATOM 1358 O O . TYR A 1 178 ? -4.215 -10.352 -2.078 1 98.69 178 TYR A O 1
ATOM 1366 N N . TYR A 1 179 ? -4.758 -12.531 -1.735 1 98.69 179 TYR A N 1
ATOM 1367 C CA . TYR A 1 179 ? -5.449 -12.266 -0.48 1 98.69 179 TYR A CA 1
ATOM 1368 C C . TYR A 1 179 ? -4.496 -11.68 0.555 1 98.69 179 TYR A C 1
ATOM 1370 O O . TYR A 1 179 ? -4.828 -10.703 1.235 1 98.69 179 TYR A O 1
ATOM 1378 N N . SER A 1 180 ? -3.369 -12.281 0.618 1 98.38 180 SER A N 1
ATOM 1379 C CA . SER A 1 180 ? -2.363 -11.797 1.558 1 98.38 180 SER A CA 1
ATOM 1380 C C . SER A 1 180 ? -1.968 -10.359 1.246 1 98.38 180 SER A C 1
ATOM 1382 O O . SER A 1 180 ? -1.88 -9.523 2.148 1 98.38 180 SER A O 1
ATOM 1384 N N . SER A 1 181 ? -1.751 -10.078 0.012 1 98.62 181 SER A N 1
ATOM 1385 C CA . SER A 1 181 ? -1.348 -8.734 -0.392 1 98.62 181 SER A CA 1
ATOM 1386 C C . SER A 1 181 ? -2.453 -7.723 -0.119 1 98.62 181 SER A C 1
ATOM 1388 O O . SER A 1 181 ? -2.184 -6.605 0.33 1 98.62 181 SER A O 1
ATOM 1390 N N . LEU A 1 182 ? -3.664 -8.109 -0.4 1 98.88 182 LEU A N 1
ATOM 1391 C CA . LEU A 1 182 ? -4.785 -7.23 -0.1 1 98.88 182 LEU A CA 1
ATOM 1392 C C . LEU A 1 182 ? -4.875 -6.953 1.396 1 98.88 182 LEU A C 1
ATOM 1394 O O . LEU A 1 182 ? -5.09 -5.812 1.811 1 98.88 182 LEU A O 1
ATOM 1398 N N . ASN A 1 183 ? -4.723 -7.984 2.186 1 98.88 183 ASN A N 1
ATOM 1399 C CA . ASN A 1 183 ? -4.793 -7.828 3.635 1 98.88 183 ASN A CA 1
ATOM 1400 C C . ASN A 1 183 ? -3.699 -6.902 4.152 1 98.88 183 ASN A C 1
ATOM 1402 O O . ASN A 1 183 ? -3.914 -6.152 5.109 1 98.88 183 ASN A O 1
ATOM 1406 N N . GLN A 1 184 ? -2.555 -6.953 3.525 1 98.81 184 GLN A N 1
ATOM 1407 C CA . GLN A 1 184 ? -1.489 -6.023 3.887 1 98.81 184 GLN A CA 1
ATOM 1408 C C . GLN A 1 184 ? -1.907 -4.578 3.627 1 98.81 184 GLN A C 1
ATOM 1410 O O . GLN A 1 184 ? -1.669 -3.697 4.457 1 98.81 184 GLN A O 1
ATOM 1415 N N . GLN A 1 185 ? -2.555 -4.383 2.504 1 98.88 185 GLN A N 1
ATOM 1416 C CA . GLN A 1 185 ? -3.008 -3.033 2.188 1 98.88 185 GLN A CA 1
ATOM 1417 C C . GLN A 1 185 ? -4.148 -2.605 3.105 1 98.88 185 GLN A C 1
ATOM 1419 O O . GLN A 1 185 ? -4.266 -1.429 3.451 1 98.88 185 GLN A O 1
ATOM 1424 N N . ILE A 1 186 ? -4.992 -3.527 3.512 1 98.94 186 ILE A N 1
ATOM 1425 C CA . ILE A 1 186 ? -6.043 -3.238 4.484 1 98.94 186 ILE A CA 1
ATOM 1426 C C . ILE A 1 186 ? -5.418 -2.783 5.801 1 98.94 186 ILE A C 1
ATOM 1428 O O . ILE A 1 186 ? -5.879 -1.813 6.41 1 98.94 186 ILE A O 1
ATOM 1432 N N . ASP A 1 187 ? -4.367 -3.424 6.199 1 98.75 187 ASP A N 1
ATOM 1433 C CA . ASP A 1 187 ? -3.678 -3.057 7.438 1 98.75 187 ASP A CA 1
ATOM 1434 C C . ASP A 1 187 ? -3.09 -1.651 7.34 1 98.75 187 ASP A C 1
ATOM 1436 O O . ASP A 1 187 ? -3.211 -0.858 8.273 1 98.75 187 ASP A O 1
ATOM 1440 N N . VAL A 1 188 ? -2.451 -1.354 6.262 1 98.75 188 VAL A N 1
ATOM 1441 C CA . VAL A 1 188 ? -1.855 -0.037 6.055 1 98.75 188 VAL A CA 1
ATOM 1442 C C . VAL A 1 188 ? -2.941 1.035 6.109 1 98.75 188 VAL A C 1
ATOM 1444 O O . VAL A 1 188 ? -2.807 2.027 6.832 1 98.75 188 VAL A O 1
ATOM 1447 N N . MET A 1 189 ? -3.979 0.812 5.348 1 98.88 189 MET A N 1
ATOM 1448 C CA . MET A 1 189 ? -5.055 1.797 5.305 1 98.88 189 MET A CA 1
ATOM 1449 C C . MET A 1 189 ? -5.699 1.954 6.68 1 98.88 189 MET A C 1
ATOM 1451 O O . MET A 1 189 ? -6.02 3.07 7.094 1 98.88 189 MET A O 1
ATOM 1455 N N . THR A 1 190 ? -5.918 0.843 7.375 1 98.81 190 THR A N 1
ATOM 1456 C CA . THR A 1 190 ? -6.5 0.899 8.711 1 98.81 190 THR A CA 1
ATOM 1457 C C . THR A 1 190 ? -5.613 1.71 9.656 1 98.81 190 THR A C 1
ATOM 1459 O O . THR A 1 190 ? -6.113 2.529 10.43 1 98.81 190 THR A O 1
ATOM 1462 N N . ALA A 1 191 ? -4.324 1.497 9.57 1 98.62 191 ALA A N 1
ATOM 1463 C CA . ALA A 1 191 ? -3.389 2.25 10.406 1 98.62 191 ALA A CA 1
ATOM 1464 C C . ALA A 1 191 ? -3.479 3.744 10.117 1 98.62 191 ALA A C 1
ATOM 1466 O O . ALA A 1 191 ? -3.523 4.559 11.039 1 98.62 191 ALA A O 1
ATOM 1467 N N . ASN A 1 192 ? -3.504 4.113 8.836 1 98.75 192 ASN A N 1
ATOM 1468 C CA . ASN A 1 192 ? -3.535 5.527 8.477 1 98.75 192 ASN A CA 1
ATOM 1469 C C . ASN A 1 192 ? -4.891 6.156 8.781 1 98.75 192 ASN A C 1
ATOM 1471 O O . ASN A 1 192 ? -4.973 7.332 9.133 1 98.75 192 ASN A O 1
ATOM 1475 N N . LEU A 1 193 ? -5.965 5.355 8.719 1 98.88 193 LEU A N 1
ATOM 1476 C CA . LEU A 1 193 ? -7.27 5.844 9.133 1 98.88 193 LEU A CA 1
ATOM 1477 C C . LEU A 1 193 ? -7.305 6.082 10.641 1 98.88 193 LEU A C 1
ATOM 1479 O O . LEU A 1 193 ? -7.965 7.012 11.117 1 98.88 193 LEU A O 1
ATOM 1483 N N . THR A 1 194 ? -6.609 5.262 11.383 1 98.75 194 THR A N 1
ATOM 1484 C CA . THR A 1 194 ? -6.488 5.473 12.82 1 98.75 194 THR A CA 1
ATOM 1485 C C . THR A 1 194 ? -5.773 6.789 13.117 1 98.75 194 THR A C 1
ATOM 1487 O O . THR A 1 194 ? -6.137 7.504 14.055 1 98.75 194 THR A O 1
ATOM 1490 N N . THR A 1 195 ? -4.789 7.074 12.305 1 98.62 195 THR A N 1
ATOM 1491 C CA . THR A 1 195 ? -4.113 8.367 12.414 1 98.62 195 THR A CA 1
ATOM 1492 C C . THR A 1 195 ? -5.082 9.508 12.133 1 98.62 195 THR A C 1
ATOM 1494 O O . THR A 1 195 ? -5.078 10.523 12.836 1 98.62 195 THR A O 1
ATOM 1497 N N . VAL A 1 196 ? -5.934 9.383 11.086 1 98.88 196 VAL A N 1
ATOM 1498 C CA . VAL A 1 196 ? -6.949 10.391 10.797 1 98.88 196 VAL A CA 1
ATOM 1499 C C . VAL A 1 196 ? -7.832 10.594 12.023 1 98.88 196 VAL A C 1
ATOM 1501 O O . VAL A 1 196 ? -8.133 11.727 12.406 1 98.88 196 VAL A O 1
ATOM 1504 N N . THR A 1 197 ? -8.25 9.516 12.633 1 98.75 197 THR A N 1
ATOM 1505 C CA . THR A 1 197 ? -9.102 9.578 13.82 1 98.75 197 THR A CA 1
ATOM 1506 C C . THR A 1 197 ? -8.414 10.352 14.938 1 98.75 197 THR A C 1
ATOM 1508 O O . THR A 1 197 ? -9.016 11.234 15.547 1 98.75 197 THR A O 1
ATOM 1511 N N . SER A 1 198 ? -7.184 10.039 15.18 1 98.56 198 SER A N 1
ATOM 1512 C CA . SER A 1 198 ? -6.422 10.711 16.234 1 98.56 198 SER A CA 1
ATOM 1513 C C . SER A 1 198 ? -6.297 12.203 15.953 1 98.56 198 SER A C 1
ATOM 1515 O O . SER A 1 198 ? -6.504 13.023 16.859 1 98.56 198 SER A O 1
ATOM 1517 N N . GLN A 1 199 ? -6 12.578 14.695 1 98.56 199 GLN A N 1
ATOM 1518 C CA . GLN A 1 199 ? -5.824 13.977 14.328 1 98.56 199 GLN A CA 1
ATOM 1519 C C . GLN A 1 199 ? -7.148 14.734 14.383 1 98.56 199 GLN A C 1
ATOM 1521 O O . GLN A 1 199 ? -7.191 15.898 14.781 1 98.56 199 GLN A O 1
ATOM 1526 N N . THR A 1 200 ? -8.195 14.102 14.008 1 98.81 200 THR A N 1
ATOM 1527 C CA . THR A 1 200 ? -9.5 14.758 14.016 1 98.81 200 THR A CA 1
ATOM 1528 C C . THR A 1 200 ? -9.984 14.977 15.445 1 98.81 200 THR A C 1
ATOM 1530 O O . THR A 1 200 ? -10.656 15.977 15.727 1 98.81 200 THR A O 1
ATOM 1533 N N . THR A 1 201 ? -9.656 14.055 16.328 1 98.75 201 THR A N 1
ATOM 1534 C CA . THR A 1 201 ? -9.984 14.242 17.75 1 98.75 201 THR A CA 1
ATOM 1535 C C . THR A 1 201 ? -9.297 15.484 18.297 1 98.75 201 THR A C 1
ATOM 1537 O O . THR A 1 201 ? -9.922 16.281 19 1 98.75 201 THR A O 1
ATOM 1540 N N . LYS A 1 202 ? -8.07 15.656 18.016 1 98.19 202 LYS A N 1
ATOM 1541 C CA . LYS A 1 202 ? -7.324 16.844 18.438 1 98.19 202 LYS A CA 1
ATOM 1542 C C . LYS A 1 202 ? -7.914 18.109 17.828 1 98.19 202 LYS A C 1
ATOM 1544 O O . LYS A 1 202 ? -8.016 19.141 18.5 1 98.19 202 LYS A O 1
ATOM 1549 N N . LEU A 1 203 ? -8.242 18.047 16.531 1 98.62 203 LEU A N 1
ATOM 1550 C CA . LEU A 1 203 ? -8.859 19.203 15.875 1 98.62 203 LEU A CA 1
ATOM 1551 C C . LEU A 1 203 ? -10.188 19.547 16.531 1 98.62 203 LEU A C 1
ATOM 1553 O O . LEU A 1 203 ? -10.461 20.719 16.812 1 98.62 203 LEU A O 1
ATOM 1557 N N . ALA A 1 204 ? -11 18.594 16.812 1 98.56 204 ALA A N 1
ATOM 1558 C CA . ALA A 1 204 ? -12.297 18.812 17.453 1 98.56 204 ALA A CA 1
ATOM 1559 C C . ALA A 1 204 ? -12.125 19.531 18.797 1 98.56 204 ALA A C 1
ATOM 1561 O O . ALA A 1 204 ? -12.914 20.422 19.125 1 98.56 204 ALA A O 1
ATOM 1562 N N . LYS A 1 205 ? -11.133 19.141 19.578 1 98.12 205 LYS A N 1
ATOM 1563 C CA . LYS A 1 205 ? -10.852 19.797 20.859 1 98.12 205 LYS A CA 1
ATOM 1564 C C . LYS A 1 205 ? -10.445 21.25 20.641 1 98.12 205 LYS A C 1
ATOM 1566 O O . LYS A 1 205 ? -10.898 22.141 21.375 1 98.12 205 LYS A O 1
ATOM 1571 N N . ALA A 1 206 ? -9.625 21.516 19.656 1 97.62 206 ALA A N 1
ATOM 1572 C CA . ALA A 1 206 ? -9.148 22.859 19.359 1 97.62 206 ALA A CA 1
ATOM 1573 C C . ALA A 1 206 ? -10.297 23.75 18.906 1 97.62 206 ALA A C 1
ATOM 1575 O O . ALA A 1 206 ? -10.312 24.953 19.203 1 97.62 206 ALA A O 1
ATOM 1576 N N . ILE A 1 207 ? -11.211 23.25 18.156 1 97.56 207 ILE A N 1
ATOM 1577 C CA . ILE A 1 207 ? -12.344 24 17.625 1 97.56 207 ILE A CA 1
ATOM 1578 C C . ILE A 1 207 ? -13.188 24.547 18.766 1 97.56 207 ILE A C 1
ATOM 1580 O O . ILE A 1 207 ? -13.742 25.641 18.672 1 97.56 207 ILE A O 1
ATOM 1584 N N . LYS A 1 208 ? -13.273 23.875 19.875 1 96.19 208 LYS A N 1
ATOM 1585 C CA . LYS A 1 208 ? -14.07 24.297 21.031 1 96.19 208 LYS A CA 1
ATOM 1586 C C . LYS A 1 208 ? -13.578 25.625 21.578 1 96.19 208 LYS A C 1
ATOM 1588 O O . LYS A 1 208 ? -14.352 26.391 22.156 1 96.19 208 LYS A O 1
ATOM 1593 N N . SER A 1 209 ? -12.367 25.906 21.328 1 94.44 209 SER A N 1
ATOM 1594 C CA . SER A 1 209 ? -11.766 27.125 21.875 1 94.44 209 SER A CA 1
ATOM 1595 C C . SER A 1 209 ? -11.914 28.297 20.922 1 94.44 209 SER A C 1
ATOM 1597 O O . SER A 1 209 ? -11.547 29.422 21.266 1 94.44 209 SER A O 1
ATOM 1599 N N . MET A 1 210 ? -12.375 28.031 19.734 1 94.06 210 MET A N 1
ATOM 1600 C CA . MET A 1 210 ? -12.586 29.109 18.781 1 94.06 210 MET A CA 1
ATOM 1601 C C . MET A 1 210 ? -13.719 30.031 19.234 1 94.06 210 MET A C 1
ATOM 1603 O O . MET A 1 210 ? -14.648 29.578 19.906 1 94.06 210 MET A O 1
ATOM 1607 N N . ARG A 1 211 ? -13.602 31.328 18.828 1 90 211 ARG A N 1
ATOM 1608 C CA . ARG A 1 211 ? -14.672 32.281 19.078 1 90 211 ARG A CA 1
ATOM 1609 C C . ARG A 1 211 ? -15.844 32.062 18.141 1 90 211 ARG A C 1
ATOM 1611 O O . ARG A 1 211 ? -15.656 31.609 17 1 90 211 ARG A O 1
ATOM 1618 N N . ASP A 1 212 ? -17.016 32.375 18.531 1 82.75 212 ASP A N 1
ATOM 1619 C CA . ASP A 1 212 ? -18.219 32.188 17.734 1 82.75 212 ASP A CA 1
ATOM 1620 C C . ASP A 1 212 ? -18.344 33.281 16.656 1 82.75 212 ASP A C 1
ATOM 1622 O O . ASP A 1 212 ? -17.906 34.406 16.875 1 82.75 212 ASP A O 1
ATOM 1626 N N . MET B 1 1 ? 51.906 12.945 -49.812 1 21.56 1 MET B N 1
ATOM 1627 C CA . MET B 1 1 ? 51.312 11.766 -50.438 1 21.56 1 MET B CA 1
ATOM 1628 C C . MET B 1 1 ? 50.375 11.055 -49.469 1 21.56 1 MET B C 1
ATOM 1630 O O . MET B 1 1 ? 49.406 10.445 -49.875 1 21.56 1 MET B O 1
ATOM 1634 N N . LYS B 1 2 ? 50.906 10.664 -48.281 1 26.77 2 LYS B N 1
ATOM 1635 C CA . LYS B 1 2 ? 50.375 9.383 -47.844 1 26.77 2 LYS B CA 1
ATOM 1636 C C . LYS B 1 2 ? 48.906 9.516 -47.406 1 26.77 2 LYS B C 1
ATOM 1638 O O . LYS B 1 2 ? 48.625 10.188 -46.406 1 26.77 2 LYS B O 1
ATOM 1643 N N . LYS B 1 3 ? 47.969 9.656 -48.344 1 31.12 3 LYS B N 1
ATOM 1644 C CA . LYS B 1 3 ? 46.531 9.57 -48.406 1 31.12 3 LYS B CA 1
ATOM 1645 C C . LYS B 1 3 ? 46 8.383 -47.594 1 31.12 3 LYS B C 1
ATOM 1647 O O . LYS B 1 3 ? 46.188 7.23 -48 1 31.12 3 LYS B O 1
ATOM 1652 N N . LEU B 1 4 ? 46.25 8.359 -46.25 1 34 4 LEU B N 1
ATOM 1653 C CA . LEU B 1 4 ? 45.875 7.297 -45.312 1 34 4 LEU B CA 1
ATOM 1654 C C . LEU B 1 4 ? 44.469 6.82 -45.562 1 34 4 LEU B C 1
ATOM 1656 O O . LEU B 1 4 ? 43.531 7.625 -45.531 1 34 4 LEU B O 1
ATOM 1660 N N . LEU B 1 5 ? 44.25 5.832 -46.469 1 29.47 5 LEU B N 1
ATOM 1661 C CA . LEU B 1 5 ? 43.094 4.984 -46.75 1 29.47 5 LEU B CA 1
ATOM 1662 C C . LEU B 1 5 ? 42.375 4.582 -45.469 1 29.47 5 LEU B C 1
ATOM 1664 O O . LEU B 1 5 ? 43 3.941 -44.594 1 29.47 5 LEU B O 1
ATOM 1668 N N . ILE B 1 6 ? 41.562 5.508 -44.906 1 32.31 6 ILE B N 1
ATOM 1669 C CA . ILE B 1 6 ? 40.625 5.309 -43.812 1 32.31 6 ILE B CA 1
ATOM 1670 C C . ILE B 1 6 ? 39.812 4.043 -44.031 1 32.31 6 ILE B C 1
ATOM 1672 O O . ILE B 1 6 ? 39.031 3.963 -45 1 32.31 6 ILE B O 1
ATOM 1676 N N . LEU B 1 7 ? 40.438 2.842 -43.875 1 30.52 7 LEU B N 1
ATOM 1677 C CA . LEU B 1 7 ? 39.781 1.543 -43.875 1 30.52 7 LEU B CA 1
ATOM 1678 C C . LEU B 1 7 ? 38.5 1.586 -43.031 1 30.52 7 LEU B C 1
ATOM 1680 O O . LEU B 1 7 ? 38.562 1.824 -41.812 1 30.52 7 LEU B O 1
ATOM 1684 N N . LEU B 1 8 ? 37.438 2.113 -43.594 1 31.05 8 LEU B N 1
ATOM 1685 C CA . LEU B 1 8 ? 36.062 1.991 -43.094 1 31.05 8 LEU B CA 1
ATOM 1686 C C . LEU B 1 8 ? 35.719 0.534 -42.812 1 31.05 8 LEU B C 1
ATOM 1688 O O . LEU B 1 8 ? 35.531 -0.253 -43.719 1 31.05 8 LEU B O 1
ATOM 1692 N N . ALA B 1 9 ? 36.438 -0.176 -41.906 1 31.98 9 ALA B N 1
ATOM 1693 C CA . ALA B 1 9 ? 36.031 -1.51 -41.5 1 31.98 9 ALA B CA 1
ATOM 1694 C C . ALA B 1 9 ? 34.531 -1.517 -41.125 1 31.98 9 ALA B C 1
ATOM 1696 O O . ALA B 1 9 ? 34.125 -0.784 -40.219 1 31.98 9 ALA B O 1
ATOM 1697 N N . SER B 1 10 ? 33.719 -1.66 -42.125 1 28.09 10 SER B N 1
ATOM 1698 C CA . SER B 1 10 ? 32.312 -2.006 -41.938 1 28.09 10 SER B CA 1
ATOM 1699 C C . SER B 1 10 ? 32.156 -3.111 -40.875 1 28.09 10 SER B C 1
ATOM 1701 O O . SER B 1 10 ? 32.688 -4.219 -41.062 1 28.09 10 SER B O 1
ATOM 1703 N N . LEU B 1 11 ? 32.344 -2.83 -39.625 1 31.38 11 LEU B N 1
ATOM 1704 C CA . LEU B 1 11 ? 32 -3.781 -38.594 1 31.38 11 LEU B CA 1
ATOM 1705 C C . LEU B 1 11 ? 30.641 -4.402 -38.844 1 31.38 11 LEU B C 1
ATOM 1707 O O . LEU B 1 11 ? 29.609 -3.717 -38.781 1 31.38 11 LEU B O 1
ATOM 1711 N N . ALA B 1 12 ? 30.531 -5.23 -39.969 1 29.98 12 ALA B N 1
ATOM 1712 C CA . ALA B 1 12 ? 29.359 -6.102 -40.031 1 29.98 12 ALA B CA 1
ATOM 1713 C C . ALA B 1 12 ? 29.062 -6.773 -38.719 1 29.98 12 ALA B C 1
ATOM 1715 O O . ALA B 1 12 ? 29.891 -7.531 -38.188 1 29.98 12 ALA B O 1
ATOM 1716 N N . VAL B 1 13 ? 28.453 -6.055 -37.812 1 33.12 13 VAL B N 1
ATOM 1717 C CA . VAL B 1 13 ? 27.797 -6.738 -36.719 1 33.12 13 VAL B CA 1
ATOM 1718 C C . VAL B 1 13 ? 27.078 -7.988 -37.219 1 33.12 13 VAL B C 1
ATOM 1720 O O . VAL B 1 13 ? 26.125 -7.891 -37.969 1 33.12 13 VAL B O 1
ATOM 1723 N N . LEU B 1 14 ? 27.859 -9.008 -37.656 1 31.19 14 LEU B N 1
ATOM 1724 C CA . LEU B 1 14 ? 27.219 -10.305 -37.781 1 31.19 14 LEU B CA 1
ATOM 1725 C C . LEU B 1 14 ? 26.219 -10.516 -36.656 1 31.19 14 LEU B C 1
ATOM 1727 O O . LEU B 1 14 ? 26.578 -10.5 -35.469 1 31.19 14 LEU B O 1
ATOM 1731 N N . ILE B 1 15 ? 25.062 -10 -36.875 1 33.47 15 ILE B N 1
ATOM 1732 C CA . ILE B 1 15 ? 23.922 -10.641 -36.219 1 33.47 15 ILE B CA 1
ATOM 1733 C C . ILE B 1 15 ? 24.016 -12.156 -36.375 1 33.47 15 ILE B C 1
ATOM 1735 O O . ILE B 1 15 ? 23.781 -12.695 -37.438 1 33.47 15 ILE B O 1
ATOM 1739 N N . VAL B 1 16 ? 25.156 -12.781 -36.125 1 33.06 16 VAL B N 1
ATOM 1740 C CA . VAL B 1 16 ? 24.953 -14.211 -35.875 1 33.06 16 VAL B CA 1
ATOM 1741 C C . VAL B 1 16 ? 23.578 -14.422 -35.25 1 33.06 16 VAL B C 1
ATOM 1743 O O . VAL B 1 16 ? 23.328 -13.953 -34.125 1 33.06 16 VAL B O 1
ATOM 1746 N N . GLY B 1 17 ? 22.5 -14.312 -35.969 1 35.91 17 GLY B N 1
ATOM 1747 C CA . GLY B 1 17 ? 21.219 -14.938 -35.719 1 35.91 17 GLY B CA 1
ATOM 1748 C C . GLY B 1 17 ? 21.328 -16.312 -35.094 1 35.91 17 GLY B C 1
ATOM 1749 O O . GLY B 1 17 ? 20.891 -17.312 -35.656 1 35.91 17 GLY B O 1
ATOM 1750 N N . CYS B 1 18 ? 22.547 -16.891 -34.875 1 36.53 18 CYS B N 1
ATOM 1751 C CA . CYS B 1 18 ? 22.359 -18.172 -34.219 1 36.53 18 CYS B CA 1
ATOM 1752 C C . CYS B 1 18 ? 21.125 -18.156 -33.312 1 36.53 18 CYS B C 1
ATOM 1754 O O . CYS B 1 18 ? 21.094 -17.422 -32.312 1 36.53 18 CYS B O 1
ATOM 1756 N N . SER B 1 19 ? 19.922 -18.172 -33.781 1 38.66 19 SER B N 1
ATOM 1757 C CA . SER B 1 19 ? 18.703 -18.75 -33.219 1 38.66 19 SER B CA 1
ATOM 1758 C C . SER B 1 19 ? 19.031 -19.875 -32.25 1 38.66 19 SER B C 1
ATOM 1760 O O . SER B 1 19 ? 19.062 -21.047 -32.625 1 38.66 19 SER B O 1
ATOM 1762 N N . ALA B 1 20 ? 20.109 -20.125 -31.75 1 42.56 20 ALA B N 1
ATOM 1763 C CA . ALA B 1 20 ? 20.125 -21.188 -30.75 1 42.56 20 ALA B CA 1
ATOM 1764 C C . ALA B 1 20 ? 18.734 -21.406 -30.156 1 42.56 20 ALA B C 1
ATOM 1766 O O . ALA B 1 20 ? 18.094 -20.469 -29.688 1 42.56 20 ALA B O 1
ATOM 1767 N N . THR B 1 21 ? 17.828 -22.125 -30.781 1 50.53 21 THR B N 1
ATOM 1768 C CA . THR B 1 21 ? 16.594 -22.609 -30.188 1 50.53 21 THR B CA 1
ATOM 1769 C C . THR B 1 21 ? 16.672 -22.5 -28.656 1 50.53 21 THR B C 1
ATOM 1771 O O . THR B 1 21 ? 17.484 -23.172 -28.031 1 50.53 21 THR B O 1
ATOM 1774 N N . LEU B 1 22 ? 16.641 -21.344 -28.109 1 65.12 22 LEU B N 1
ATOM 1775 C CA . LEU B 1 22 ? 16.75 -21.094 -26.672 1 65.12 22 LEU B CA 1
ATOM 1776 C C . LEU B 1 22 ? 16.094 -22.203 -25.875 1 65.12 22 LEU B C 1
ATOM 1778 O O . LEU B 1 22 ? 14.914 -22.5 -26.078 1 65.12 22 LEU B O 1
ATOM 1782 N N . ASN B 1 23 ? 16.875 -23.219 -25.484 1 87.5 23 ASN B N 1
ATOM 1783 C CA . ASN B 1 23 ? 16.516 -24.281 -24.547 1 87.5 23 ASN B CA 1
ATOM 1784 C C . ASN B 1 23 ? 15.688 -23.75 -23.391 1 87.5 23 ASN B C 1
ATOM 1786 O O . ASN B 1 23 ? 16.156 -22.922 -22.609 1 87.5 23 ASN B O 1
ATOM 1790 N N . PRO B 1 24 ? 14.445 -24.031 -23.578 1 90.44 24 PRO B N 1
ATOM 1791 C CA . PRO B 1 24 ? 13.547 -23.531 -22.531 1 90.44 24 PRO B CA 1
ATOM 1792 C C . PRO B 1 24 ? 14.102 -23.719 -21.125 1 90.44 24 PRO B C 1
ATOM 1794 O O . PRO B 1 24 ? 13.93 -22.859 -20.266 1 90.44 24 PRO B O 1
ATOM 1797 N N . LYS B 1 25 ? 14.758 -24.734 -20.922 1 95.12 25 LYS B N 1
ATOM 1798 C CA . LYS B 1 25 ? 15.328 -24.984 -19.594 1 95.12 25 LYS B CA 1
ATOM 1799 C C . LYS B 1 25 ? 16.391 -23.938 -19.25 1 95.12 25 LYS B C 1
ATOM 1801 O O . LYS B 1 25 ? 16.375 -23.391 -18.156 1 95.12 25 LYS B O 1
ATOM 1806 N N . SER B 1 26 ? 17.25 -23.719 -20.203 1 95.19 26 SER B N 1
ATOM 1807 C CA . SER B 1 26 ? 18.312 -22.734 -19.969 1 95.19 26 SER B CA 1
ATOM 1808 C C . SER B 1 26 ? 17.734 -21.344 -19.766 1 95.19 26 SER B C 1
ATOM 1810 O O . SER B 1 26 ? 18.203 -20.594 -18.891 1 95.19 26 SER B O 1
ATOM 1812 N N . GLN B 1 27 ? 16.797 -20.984 -20.484 1 95.62 27 GLN B N 1
ATOM 1813 C CA . GLN B 1 27 ? 16.156 -19.672 -20.359 1 95.62 27 GLN B CA 1
ATOM 1814 C C . GLN B 1 27 ? 15.453 -19.531 -19.016 1 95.62 27 GLN B C 1
ATOM 1816 O O . GLN B 1 27 ? 15.57 -18.5 -18.359 1 95.62 27 GLN B O 1
ATOM 1821 N N . LEU B 1 28 ? 14.766 -20.578 -18.578 1 97.88 28 LEU B N 1
ATOM 1822 C CA . LEU B 1 28 ? 14.117 -20.562 -17.281 1 97.88 28 LEU B CA 1
ATOM 1823 C C . LEU B 1 28 ? 15.141 -20.406 -16.156 1 97.88 28 LEU B C 1
ATOM 1825 O O . LEU B 1 28 ? 14.945 -19.609 -15.234 1 97.88 28 LEU B O 1
ATOM 1829 N N . LYS B 1 29 ? 16.172 -21.125 -16.281 1 97.38 29 LYS B N 1
ATOM 1830 C CA . LYS B 1 29 ? 17.219 -21.094 -15.273 1 97.38 29 LYS B CA 1
ATOM 1831 C C . LYS B 1 29 ? 17.828 -19.703 -15.148 1 97.38 29 LYS B C 1
ATOM 1833 O O . LYS B 1 29 ? 17.922 -19.141 -14.055 1 97.38 29 LYS B O 1
ATOM 1838 N N . THR B 1 30 ? 18.172 -19.109 -16.25 1 97.75 30 THR B N 1
ATOM 1839 C CA . THR B 1 30 ? 18.828 -17.797 -16.266 1 97.75 30 THR B CA 1
ATOM 1840 C C . THR B 1 30 ? 17.875 -16.703 -15.797 1 97.75 30 THR B C 1
ATOM 1842 O O . THR B 1 30 ? 18.266 -15.836 -15.008 1 97.75 30 THR B O 1
ATOM 1845 N N . THR B 1 31 ? 16.688 -16.75 -16.281 1 98.5 31 THR B N 1
ATOM 1846 C CA . THR B 1 31 ? 15.719 -15.719 -15.906 1 98.5 31 THR B CA 1
ATOM 1847 C C . THR B 1 31 ? 15.352 -15.828 -14.43 1 98.5 31 THR B C 1
ATOM 1849 O O . THR B 1 31 ? 15.203 -14.82 -13.75 1 98.5 31 THR B O 1
ATOM 1852 N N . THR B 1 32 ? 15.234 -17.047 -13.938 1 98.69 32 THR B N 1
ATOM 1853 C CA . THR B 1 32 ? 14.961 -17.25 -12.523 1 98.69 32 THR B CA 1
ATOM 1854 C C . THR B 1 32 ? 16.094 -16.688 -11.664 1 98.69 32 THR B C 1
ATOM 1856 O O . THR B 1 32 ? 15.836 -16.016 -10.656 1 98.69 32 THR B O 1
ATOM 1859 N N . ALA B 1 33 ? 17.297 -16.906 -12.062 1 98.31 33 ALA B N 1
ATOM 1860 C CA . ALA B 1 33 ? 18.438 -16.359 -11.344 1 98.31 33 ALA B CA 1
ATOM 1861 C C . ALA B 1 33 ? 18.438 -14.836 -11.367 1 98.31 33 ALA B C 1
ATOM 1863 O O . ALA B 1 33 ? 18.781 -14.195 -10.375 1 98.31 33 ALA B O 1
ATOM 1864 N N . THR B 1 34 ? 18.062 -14.305 -12.477 1 98.62 34 THR B N 1
ATOM 1865 C CA . THR B 1 34 ? 17.953 -12.859 -12.578 1 98.62 34 THR B CA 1
ATOM 1866 C C . THR B 1 34 ? 16.922 -12.32 -11.586 1 98.62 34 THR B C 1
ATOM 1868 O O . THR B 1 34 ? 17.172 -11.336 -10.891 1 98.62 34 THR B O 1
ATOM 1871 N N . VAL B 1 35 ? 15.75 -12.961 -11.484 1 98.94 35 VAL B N 1
ATOM 1872 C CA . VAL B 1 35 ? 14.727 -12.547 -10.531 1 98.94 35 VAL B CA 1
ATOM 1873 C C . VAL B 1 35 ? 15.289 -12.586 -9.109 1 98.94 35 VAL B C 1
ATOM 1875 O O . VAL B 1 35 ? 15.125 -11.625 -8.352 1 98.94 35 VAL B O 1
ATOM 1878 N N . GLN B 1 36 ? 15.977 -13.625 -8.773 1 98.75 36 GLN B N 1
ATOM 1879 C CA . GLN B 1 36 ? 16.516 -13.781 -7.43 1 98.75 36 GLN B CA 1
ATOM 1880 C C . GLN B 1 36 ? 17.5 -12.656 -7.102 1 98.75 36 GLN B C 1
ATOM 1882 O O . GLN B 1 36 ? 17.422 -12.047 -6.027 1 98.75 36 GLN B O 1
ATOM 1887 N N . THR B 1 37 ? 18.328 -12.305 -8.023 1 98.75 37 THR B N 1
ATOM 1888 C CA . THR B 1 37 ? 19.344 -11.281 -7.82 1 98.75 37 THR B CA 1
ATOM 1889 C C . THR B 1 37 ? 18.703 -9.898 -7.711 1 98.75 37 THR B C 1
ATOM 1891 O O . THR B 1 37 ? 19.031 -9.125 -6.812 1 98.75 37 THR B O 1
ATOM 1894 N N . GLN B 1 38 ? 17.781 -9.648 -8.633 1 98.81 38 GLN B N 1
ATOM 1895 C CA . GLN B 1 38 ? 17.172 -8.32 -8.672 1 98.81 38 GLN B CA 1
ATOM 1896 C C . GLN B 1 38 ? 16.281 -8.094 -7.453 1 98.81 38 GLN B C 1
ATOM 1898 O O . GLN B 1 38 ? 16.188 -6.973 -6.949 1 98.81 38 GLN B O 1
ATOM 1903 N N . VAL B 1 39 ? 15.633 -9.133 -6.965 1 98.88 39 VAL B N 1
ATOM 1904 C CA . VAL B 1 39 ? 14.797 -9.023 -5.773 1 98.88 39 VAL B CA 1
ATOM 1905 C C . VAL B 1 39 ? 15.664 -8.68 -4.566 1 98.88 39 VAL B C 1
ATOM 1907 O O . VAL B 1 39 ? 15.297 -7.828 -3.752 1 98.88 39 VAL B O 1
ATOM 1910 N N . GLN B 1 40 ? 16.812 -9.305 -4.445 1 98.69 40 GLN B N 1
ATOM 1911 C CA . GLN B 1 40 ? 17.734 -8.992 -3.354 1 98.69 40 GLN B CA 1
ATOM 1912 C C . GLN B 1 40 ? 18.188 -7.535 -3.416 1 98.69 40 GLN B C 1
ATOM 1914 O O . GLN B 1 40 ? 18.219 -6.844 -2.395 1 98.69 40 GLN B O 1
ATOM 1919 N N . GLN B 1 41 ? 18.484 -7.07 -4.547 1 98.75 41 GLN B N 1
ATOM 1920 C CA . GLN B 1 41 ? 18.922 -5.684 -4.719 1 98.75 41 GLN B CA 1
ATOM 1921 C C . GLN B 1 41 ? 17.797 -4.711 -4.391 1 98.75 41 GLN B C 1
ATOM 1923 O O . GLN B 1 41 ? 18.031 -3.652 -3.809 1 98.75 41 GLN B O 1
ATOM 1928 N N . GLU B 1 42 ? 16.609 -5.094 -4.785 1 98.81 42 GLU B N 1
ATOM 1929 C CA . GLU B 1 42 ? 15.445 -4.27 -4.449 1 98.81 42 GLU B CA 1
ATOM 1930 C C . GLU B 1 42 ? 15.258 -4.18 -2.939 1 98.81 42 GLU B C 1
ATOM 1932 O O . GLU B 1 42 ? 14.992 -3.1 -2.404 1 98.81 42 GLU B O 1
ATOM 1937 N N . GLN B 1 43 ? 15.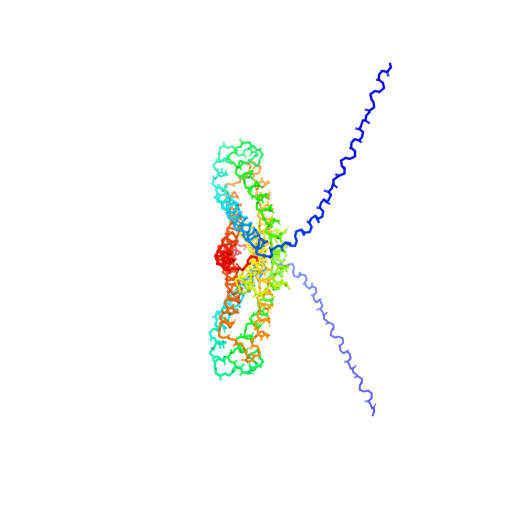367 -5.273 -2.283 1 98.88 43 GLN B N 1
ATOM 1938 C CA . GLN B 1 43 ? 15.234 -5.289 -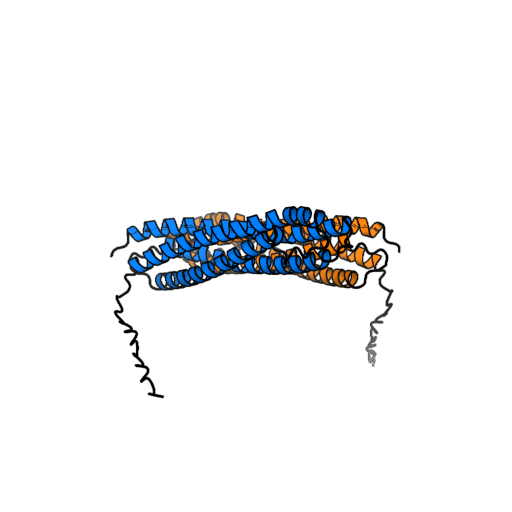0.83 1 98.88 43 GLN B CA 1
ATOM 1939 C C . GLN B 1 43 ? 16.297 -4.426 -0.168 1 98.88 43 GLN B C 1
ATOM 1941 O O . GLN B 1 43 ? 16.031 -3.719 0.803 1 98.88 43 GLN B O 1
ATOM 1946 N N . ASP B 1 44 ? 17.5 -4.453 -0.706 1 98.81 44 ASP B N 1
ATOM 1947 C CA . ASP B 1 44 ? 18.594 -3.627 -0.18 1 98.81 44 ASP B CA 1
ATOM 1948 C C . ASP B 1 44 ? 18.281 -2.141 -0.367 1 98.81 44 ASP B C 1
ATOM 1950 O O . ASP B 1 44 ? 18.531 -1.335 0.532 1 98.81 44 ASP B O 1
ATOM 1954 N N . ALA B 1 45 ? 17.781 -1.8 -1.535 1 98.88 45 ALA B N 1
ATOM 1955 C CA . ALA B 1 45 ? 17.406 -0.412 -1.794 1 98.88 45 ALA B CA 1
ATOM 1956 C C . ALA B 1 45 ? 16.297 0.048 -0.839 1 98.88 45 ALA B C 1
ATOM 1958 O O . ALA B 1 45 ? 16.375 1.15 -0.29 1 98.88 45 ALA B O 1
ATOM 1959 N N . LEU B 1 46 ? 15.305 -0.817 -0.613 1 98.94 46 LEU B N 1
ATOM 1960 C CA . LEU B 1 46 ? 14.203 -0.504 0.293 1 98.94 46 LEU B CA 1
ATOM 1961 C C . LEU B 1 46 ? 14.711 -0.275 1.711 1 98.94 46 LEU B C 1
ATOM 1963 O O . LEU B 1 46 ? 14.281 0.661 2.387 1 98.94 46 LEU B O 1
ATOM 1967 N N . LYS B 1 47 ? 15.617 -1.111 2.127 1 98.88 47 LYS B N 1
ATOM 1968 C CA . LYS B 1 47 ? 16.203 -0.973 3.455 1 98.88 47 LYS B CA 1
ATOM 1969 C C . LYS B 1 47 ? 16.906 0.375 3.609 1 98.88 47 LYS B C 1
ATOM 1971 O O . LYS B 1 47 ? 16.766 1.045 4.633 1 98.88 47 LYS B O 1
ATOM 1976 N N . THR B 1 48 ? 17.625 0.766 2.607 1 98.94 48 THR B N 1
ATOM 1977 C CA . THR B 1 48 ? 18.328 2.041 2.637 1 98.94 48 THR B CA 1
ATOM 1978 C C . THR B 1 48 ? 17.344 3.207 2.645 1 98.94 48 THR B C 1
ATOM 1980 O O . THR B 1 48 ? 17.5 4.156 3.414 1 98.94 48 THR B O 1
ATOM 1983 N N . ILE B 1 49 ? 16.312 3.145 1.815 1 98.94 49 ILE B N 1
ATOM 1984 C CA . ILE B 1 49 ? 15.305 4.191 1.792 1 98.94 49 ILE B CA 1
ATOM 1985 C C . ILE B 1 49 ? 14.648 4.309 3.168 1 98.94 49 ILE B C 1
ATOM 1987 O O . ILE B 1 49 ? 14.555 5.402 3.727 1 98.94 49 ILE B O 1
ATOM 1991 N N . GLY B 1 50 ? 14.25 3.162 3.734 1 98.88 50 GLY B N 1
ATOM 1992 C CA . GLY B 1 50 ? 13.617 3.17 5.047 1 98.88 50 GLY B CA 1
ATOM 1993 C C . GLY B 1 50 ? 14.516 3.729 6.133 1 98.88 50 GLY B C 1
ATOM 1994 O O . GLY B 1 50 ? 14.078 4.543 6.949 1 98.88 50 GLY B O 1
ATOM 1995 N N . SER B 1 51 ? 15.805 3.359 6.133 1 98.81 51 SER B N 1
ATOM 1996 C CA . SER B 1 51 ? 16.734 3.795 7.172 1 98.81 51 SER B CA 1
ATOM 1997 C C . SER B 1 51 ? 17 5.293 7.074 1 98.81 51 SER B C 1
ATOM 1999 O O . SER B 1 51 ? 17.125 5.973 8.094 1 98.81 51 SER B O 1
ATOM 2001 N N . THR B 1 52 ? 17.094 5.812 5.898 1 98.75 52 THR B N 1
ATOM 2002 C CA . THR B 1 52 ? 17.375 7.234 5.707 1 98.75 52 THR B CA 1
ATOM 2003 C C . THR B 1 52 ? 16.156 8.078 6.098 1 98.75 52 THR B C 1
ATOM 2005 O O . THR B 1 52 ? 16.312 9.148 6.688 1 98.75 52 THR B O 1
ATOM 2008 N N . VAL B 1 53 ? 14.984 7.594 5.805 1 98.44 53 VAL B N 1
ATOM 2009 C CA . VAL B 1 53 ? 13.75 8.281 6.184 1 98.44 53 VAL B CA 1
ATOM 2010 C C . VAL B 1 53 ? 13.641 8.336 7.707 1 98.44 53 VAL B C 1
ATOM 2012 O O . VAL B 1 53 ? 13.273 9.367 8.273 1 98.44 53 VAL B O 1
ATOM 2015 N N . ASN B 1 54 ? 13.992 7.297 8.375 1 98.06 54 ASN B N 1
ATOM 2016 C CA . ASN B 1 54 ? 13.875 7.199 9.828 1 98.06 54 ASN B CA 1
ATOM 2017 C C . ASN B 1 54 ? 14.922 8.062 10.539 1 98.06 54 ASN B C 1
ATOM 2019 O O . ASN B 1 54 ? 14.672 8.57 11.633 1 98.06 54 ASN B O 1
ATOM 2023 N N . ALA B 1 55 ? 16 8.258 9.883 1 98.31 55 ALA B N 1
ATOM 2024 C CA . ALA B 1 55 ? 17.109 9 10.5 1 98.31 55 ALA B CA 1
ATOM 2025 C C . ALA B 1 55 ? 16.938 10.5 10.289 1 98.31 55 ALA B C 1
ATOM 2027 O O . ALA B 1 55 ? 17.531 11.305 11.008 1 98.31 55 ALA B O 1
ATOM 2028 N N . LEU B 1 56 ? 16.172 10.961 9.32 1 98.25 56 LEU B N 1
ATOM 2029 C CA . LEU B 1 56 ? 16.172 12.344 8.828 1 98.25 56 LEU B CA 1
ATOM 2030 C C . LEU B 1 56 ? 15.672 13.297 9.898 1 98.25 56 LEU B C 1
ATOM 2032 O O . LEU B 1 56 ? 16.297 14.336 10.164 1 98.25 56 LEU B O 1
ATOM 2036 N N . PRO B 1 57 ? 14.531 12.953 10.633 1 96.25 57 PRO B N 1
ATOM 2037 C CA . PRO B 1 57 ? 14.023 13.922 11.609 1 96.25 57 PRO B CA 1
ATOM 2038 C C . PRO B 1 57 ? 15.039 14.242 12.703 1 96.25 57 PRO B C 1
ATOM 2040 O O . PRO B 1 57 ? 15.258 15.414 13.016 1 96.25 57 PRO B O 1
ATOM 2043 N N . SER B 1 58 ? 15.688 13.281 13.25 1 95.88 58 SER B N 1
ATOM 2044 C CA . SER B 1 58 ? 16.672 13.508 14.297 1 95.88 58 SER B CA 1
ATOM 2045 C C . SER B 1 58 ? 17.891 14.25 13.766 1 95.88 58 SER B C 1
ATOM 2047 O O . SER B 1 58 ? 18.406 15.164 14.422 1 95.88 58 SER B O 1
ATOM 2049 N N . ALA B 1 59 ? 18.359 13.906 12.578 1 96.56 59 ALA B N 1
ATOM 2050 C CA . ALA B 1 59 ? 19.5 14.602 11.953 1 96.56 59 ALA B CA 1
ATOM 2051 C C . ALA B 1 59 ? 19.156 16.062 11.68 1 96.56 59 ALA B C 1
ATOM 2053 O O . ALA B 1 59 ? 20 16.953 11.875 1 96.56 59 ALA B O 1
ATOM 2054 N N . PHE B 1 60 ? 17.984 16.359 11.289 1 96.12 60 PHE B N 1
ATOM 2055 C CA . PHE B 1 60 ? 17.547 17.719 11.008 1 96.12 60 PHE B CA 1
ATOM 2056 C C . PHE B 1 60 ? 17.516 18.547 12.289 1 96.12 60 PHE B C 1
ATOM 2058 O O . PHE B 1 60 ? 18.047 19.656 12.328 1 96.12 60 PHE B O 1
ATOM 2065 N N . GLU B 1 61 ? 16.828 17.969 13.297 1 93 61 GLU B N 1
ATOM 2066 C CA . GLU B 1 61 ? 16.703 18.703 14.555 1 93 61 GLU B CA 1
ATOM 2067 C C . GLU B 1 61 ? 18.062 19.094 15.117 1 93 61 GLU B C 1
ATOM 2069 O O . GLU B 1 61 ? 18.266 20.234 15.531 1 93 61 GLU B O 1
ATOM 2074 N N . LYS B 1 62 ? 18.938 18.203 15.109 1 93.88 62 LYS B N 1
ATOM 2075 C CA . LYS B 1 62 ? 20.281 18.469 15.609 1 93.88 62 LYS B CA 1
ATOM 2076 C C . LYS B 1 62 ? 20.969 19.547 14.781 1 93.88 62 LYS B C 1
ATOM 2078 O O . LYS B 1 62 ? 21.547 20.5 15.336 1 93.88 62 LYS B O 1
ATOM 2083 N N . ALA B 1 63 ? 20.906 19.438 13.445 1 93 63 ALA B N 1
ATOM 2084 C CA . ALA B 1 63 ? 21.531 20.406 12.555 1 93 63 ALA B CA 1
ATOM 2085 C C . ALA B 1 63 ? 20.875 21.781 12.68 1 93 63 ALA B C 1
ATOM 2087 O O . ALA B 1 63 ? 21.562 22.797 12.648 1 93 63 ALA B O 1
ATOM 2088 N N . TYR B 1 64 ? 19.625 21.781 12.828 1 91.31 64 TYR B N 1
ATOM 2089 C CA . TYR B 1 64 ? 18.859 23.031 12.922 1 91.31 64 TYR B CA 1
ATOM 2090 C C . TYR B 1 64 ? 19.203 23.781 14.203 1 91.31 64 TYR B C 1
ATOM 2092 O O . TYR B 1 64 ? 19.312 25 14.195 1 91.31 64 TYR B O 1
ATOM 2100 N N . GLN B 1 65 ? 19.328 23.047 15.312 1 88.25 65 GLN B N 1
ATOM 2101 C CA . GLN B 1 65 ? 19.688 23.656 16.594 1 88.25 65 GLN B CA 1
ATOM 2102 C C . GLN B 1 65 ? 21.078 24.266 16.516 1 88.25 65 GLN B C 1
ATOM 2104 O O . GLN B 1 65 ? 21.328 25.328 17.109 1 88.25 65 GLN B O 1
ATOM 2109 N N . GLU B 1 66 ? 21.906 23.672 15.789 1 88.44 66 GLU B N 1
ATOM 2110 C CA . GLU B 1 66 ? 23.281 24.156 15.68 1 88.44 66 GLU B CA 1
ATOM 2111 C C . GLU B 1 66 ? 23.344 25.391 14.789 1 88.44 66 GLU B C 1
ATOM 2113 O O . GLU B 1 66 ? 24.109 26.328 15.086 1 88.44 66 GLU B O 1
ATOM 2118 N N . ASN B 1 67 ? 22.609 25.391 13.68 1 87.25 67 ASN B N 1
ATOM 2119 C CA . ASN B 1 67 ? 22.641 26.531 12.758 1 87.25 67 ASN B CA 1
ATOM 2120 C C . ASN B 1 67 ? 21.297 26.703 12.047 1 87.25 67 ASN B C 1
ATOM 2122 O O . ASN B 1 67 ? 21.156 26.328 10.891 1 87.25 67 ASN B O 1
ATOM 2126 N N . PRO B 1 68 ? 20.438 27.375 12.633 1 84.12 68 PRO B N 1
ATOM 2127 C CA . PRO B 1 68 ? 19.078 27.484 12.102 1 84.12 68 PRO B CA 1
ATOM 2128 C C . PRO B 1 68 ? 19.016 28.312 10.805 1 84.12 68 PRO B C 1
ATOM 2130 O O . PRO B 1 68 ? 18.031 28.25 10.078 1 84.12 68 PRO B O 1
ATOM 2133 N N . GLN B 1 69 ? 20.109 29.016 10.508 1 83.25 69 GLN B N 1
ATOM 2134 C CA . GLN B 1 69 ? 20.094 29.875 9.328 1 83.25 69 GLN B CA 1
ATOM 2135 C C . GLN B 1 69 ? 20.625 29.141 8.102 1 83.25 69 GLN B C 1
ATOM 2137 O O . GLN B 1 69 ? 20.578 29.672 6.988 1 83.25 69 GLN B O 1
ATOM 2142 N N . THR B 1 70 ? 21.031 27.953 8.312 1 84.75 70 THR B N 1
ATOM 2143 C CA . THR B 1 70 ? 21.641 27.172 7.23 1 84.75 70 THR B CA 1
ATOM 2144 C C . THR B 1 70 ? 20.562 26.453 6.418 1 84.75 70 THR B C 1
ATOM 2146 O O . THR B 1 70 ? 19.609 25.906 6.984 1 84.75 70 THR B O 1
ATOM 2149 N N . ASP B 1 71 ? 20.734 26.5 5.098 1 87.31 71 ASP B N 1
ATOM 2150 C CA . ASP B 1 71 ? 19.922 25.656 4.223 1 87.31 71 ASP B CA 1
ATOM 2151 C C . ASP B 1 71 ? 20.359 24.188 4.328 1 87.31 71 ASP B C 1
ATOM 2153 O O . ASP B 1 71 ? 21.234 23.734 3.596 1 87.31 71 ASP B O 1
ATOM 2157 N N . LEU B 1 72 ? 19.672 23.438 5.105 1 90.88 72 LEU B N 1
ATOM 2158 C CA . LEU B 1 72 ? 20.109 22.094 5.48 1 90.88 72 LEU B CA 1
ATOM 2159 C C . LEU B 1 72 ? 19.891 21.125 4.328 1 90.88 72 LEU B C 1
ATOM 2161 O O . LEU B 1 72 ? 20.484 20.047 4.312 1 90.88 72 LEU B O 1
ATOM 2165 N N . LYS B 1 73 ? 19.062 21.5 3.371 1 91.5 73 LYS B N 1
ATOM 2166 C CA . LYS B 1 73 ? 18.828 20.656 2.201 1 91.5 73 LYS B CA 1
ATOM 2167 C C . LYS B 1 73 ? 20 20.734 1.224 1 91.5 73 LYS B C 1
ATOM 2169 O O . LYS B 1 73 ? 20.266 19.781 0.492 1 91.5 73 LYS B O 1
ATOM 2174 N N . LYS B 1 74 ? 20.781 21.844 1.285 1 89.69 74 LYS B N 1
ATOM 2175 C CA . LYS B 1 74 ? 21.812 22.094 0.28 1 89.69 74 LYS B CA 1
ATOM 2176 C C . LYS B 1 74 ? 23.203 22 0.888 1 89.69 74 LYS B C 1
ATOM 2178 O O . LYS B 1 74 ? 24.156 21.641 0.206 1 89.69 74 LYS B O 1
ATOM 2183 N N . GLU B 1 75 ? 23.297 22.375 2.105 1 88.88 75 GLU B N 1
ATOM 2184 C CA . GLU B 1 75 ? 24.578 22.328 2.787 1 88.88 75 GLU B CA 1
ATOM 2185 C C . GLU B 1 75 ? 25.109 20.906 2.883 1 88.88 75 GLU B C 1
ATOM 2187 O O . GLU B 1 75 ? 24.344 19.969 3.131 1 88.88 75 GLU B O 1
ATOM 2192 N N . ASN B 1 76 ? 26.375 20.781 2.697 1 91.81 76 ASN B N 1
ATOM 2193 C CA . ASN B 1 76 ? 27 19.469 2.746 1 91.81 76 ASN B CA 1
ATOM 2194 C C . ASN B 1 76 ? 27.141 18.969 4.18 1 91.81 76 ASN B C 1
ATOM 2196 O O . ASN B 1 76 ? 28.266 18.797 4.68 1 91.81 76 ASN B O 1
ATOM 2200 N N . GLY B 1 77 ? 26.047 18.703 4.812 1 94.69 77 GLY B N 1
ATOM 2201 C CA . GLY B 1 77 ? 25.984 18.172 6.164 1 94.69 77 GLY B CA 1
ATOM 2202 C C . GLY B 1 77 ? 25.219 16.859 6.254 1 94.69 77 GLY B C 1
ATOM 2203 O O . GLY B 1 77 ? 25 16.188 5.238 1 94.69 77 GLY B O 1
ATOM 2204 N N . PRO B 1 78 ? 24.938 16.438 7.473 1 96.12 78 PRO B N 1
ATOM 2205 C CA . PRO B 1 78 ? 24.297 15.148 7.699 1 96.12 78 PRO B CA 1
ATOM 2206 C C . PRO B 1 78 ? 22.953 15.023 7 1 96.12 78 PRO B C 1
ATOM 2208 O O . PRO B 1 78 ? 22.609 13.953 6.5 1 96.12 78 PRO B O 1
ATOM 2211 N N . VAL B 1 79 ? 22.188 16.094 6.961 1 97.5 79 VAL B N 1
ATOM 2212 C CA . VAL B 1 79 ? 20.875 16.078 6.336 1 97.5 79 VAL B CA 1
ATOM 2213 C C . VAL B 1 79 ? 21.016 15.836 4.836 1 97.5 79 VAL B C 1
ATOM 2215 O O . VAL B 1 79 ? 20.375 14.938 4.277 1 97.5 79 VAL B O 1
ATOM 2218 N N . LYS B 1 80 ? 21.828 16.547 4.172 1 97.06 80 LYS B N 1
ATOM 2219 C CA . LYS B 1 80 ? 22.062 16.391 2.738 1 97.06 80 LYS B CA 1
ATOM 2220 C C . LYS B 1 80 ? 22.578 15.008 2.404 1 97.06 80 LYS B C 1
ATOM 2222 O O . LYS B 1 80 ? 22.188 14.406 1.4 1 97.06 80 LYS B O 1
ATOM 2227 N N . LYS B 1 81 ? 23.453 14.5 3.213 1 98.06 81 LYS B N 1
ATOM 2228 C CA . LYS B 1 81 ? 24.016 13.164 2.992 1 98.06 81 LYS B CA 1
ATOM 2229 C C . LYS B 1 81 ? 22.922 12.102 3.043 1 98.06 81 LYS B C 1
ATOM 2231 O O . LYS B 1 81 ? 22.922 11.164 2.244 1 98.06 81 LYS B O 1
ATOM 2236 N N . LEU B 1 82 ? 22.031 12.25 4 1 98.56 82 LEU B N 1
ATOM 2237 C CA . LEU B 1 82 ? 20.906 11.32 4.094 1 98.56 82 LEU B CA 1
ATOM 2238 C C . LEU B 1 82 ? 20.016 11.422 2.859 1 98.56 82 LEU B C 1
ATOM 2240 O O . LEU B 1 82 ? 19.594 10.398 2.307 1 98.56 82 LEU B O 1
ATOM 2244 N N . LEU B 1 83 ? 19.75 12.625 2.402 1 98.56 83 LEU B N 1
ATOM 2245 C CA . LEU B 1 83 ? 18.906 12.836 1.228 1 98.56 83 LEU B CA 1
ATOM 2246 C C . LEU B 1 83 ? 19.562 12.25 -0.019 1 98.56 83 LEU B C 1
ATOM 2248 O O . LEU B 1 83 ? 18.891 11.602 -0.828 1 98.56 83 LEU B O 1
ATOM 2252 N N . ASP B 1 84 ? 20.844 12.453 -0.17 1 98.56 84 ASP B N 1
ATOM 2253 C CA . ASP B 1 84 ? 21.578 11.938 -1.323 1 98.56 84 ASP B CA 1
ATOM 2254 C C . ASP B 1 84 ? 21.594 10.414 -1.325 1 98.56 84 ASP B C 1
ATOM 2256 O O . ASP B 1 84 ? 21.391 9.789 -2.369 1 98.56 84 ASP B O 1
ATOM 2260 N N . ARG B 1 85 ? 21.875 9.844 -0.205 1 98.75 85 ARG B N 1
ATOM 2261 C CA . ARG B 1 85 ? 21.891 8.391 -0.065 1 98.75 85 ARG B CA 1
ATOM 2262 C C . ARG B 1 85 ? 20.531 7.793 -0.41 1 98.75 85 ARG 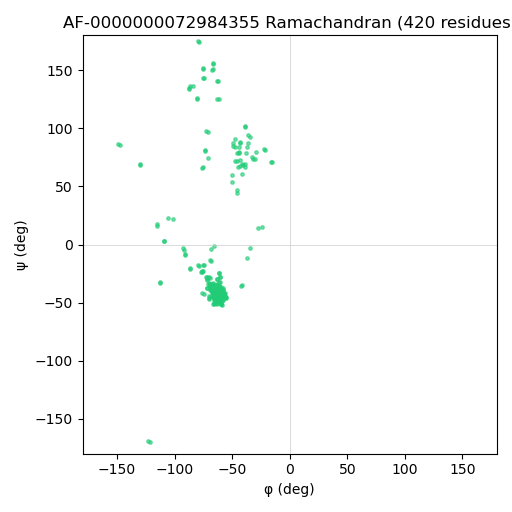B C 1
ATOM 2264 O O . ARG B 1 85 ? 20.469 6.762 -1.084 1 98.75 85 ARG B O 1
ATOM 2271 N N . ARG B 1 86 ? 19.5 8.445 0.052 1 98.88 86 ARG B N 1
ATOM 2272 C CA . ARG B 1 86 ? 18.141 7.98 -0.247 1 98.88 86 ARG B CA 1
ATOM 2273 C C . ARG B 1 86 ? 17.859 8.062 -1.742 1 98.88 86 ARG B C 1
ATOM 2275 O O . ARG B 1 86 ? 17.297 7.137 -2.322 1 98.88 86 ARG B O 1
ATOM 2282 N N . ALA B 1 87 ? 18.219 9.18 -2.338 1 98.75 87 ALA B N 1
ATOM 2283 C CA . ALA B 1 87 ? 18 9.375 -3.77 1 98.75 87 ALA B CA 1
ATOM 2284 C C . ALA B 1 87 ? 18.734 8.312 -4.586 1 98.75 87 ALA B C 1
ATOM 2286 O O . ALA B 1 87 ? 18.188 7.793 -5.562 1 98.75 87 ALA B O 1
ATOM 2287 N N . ALA B 1 88 ? 19.938 7.977 -4.203 1 98.81 88 ALA B N 1
ATOM 2288 C CA . ALA B 1 88 ? 20.703 6.938 -4.887 1 98.81 88 ALA B CA 1
ATOM 2289 C C . ALA B 1 88 ? 20.031 5.574 -4.738 1 98.81 88 ALA B C 1
ATOM 2291 O O . ALA B 1 88 ? 19.984 4.793 -5.691 1 98.81 88 ALA B O 1
ATOM 2292 N N . ALA B 1 89 ? 19.562 5.305 -3.529 1 98.94 89 ALA B N 1
ATOM 2293 C CA . ALA B 1 89 ? 18.859 4.043 -3.289 1 98.94 89 ALA B CA 1
ATOM 2294 C C . ALA B 1 89 ? 17.594 3.957 -4.125 1 98.94 89 ALA B C 1
ATOM 2296 O O . ALA B 1 89 ? 17.25 2.889 -4.645 1 98.94 89 ALA B O 1
ATOM 2297 N N . PHE B 1 90 ? 16.906 5.055 -4.219 1 98.94 90 PHE B N 1
ATOM 2298 C CA . PHE B 1 90 ? 15.688 5.074 -5.016 1 98.94 90 PHE B CA 1
ATOM 2299 C C . PHE B 1 90 ? 16 4.828 -6.488 1 98.94 90 PHE B C 1
ATOM 2301 O O . PHE B 1 90 ? 15.266 4.109 -7.172 1 98.94 90 PHE B O 1
ATOM 2308 N N . LYS B 1 91 ? 17.031 5.398 -7.004 1 98.81 91 LYS B N 1
ATOM 2309 C CA . LYS B 1 91 ? 17.469 5.141 -8.375 1 98.81 91 LYS B CA 1
ATOM 2310 C C . LYS B 1 91 ? 17.781 3.662 -8.586 1 98.81 91 LYS B C 1
ATOM 2312 O O . LYS B 1 91 ? 17.406 3.086 -9.617 1 98.81 91 LYS B O 1
ATOM 2317 N N . SER B 1 92 ? 18.453 3.082 -7.652 1 98.69 92 SER B N 1
ATOM 2318 C CA . SER B 1 92 ? 18.734 1.65 -7.703 1 98.69 92 SER B CA 1
ATOM 2319 C C . SER B 1 92 ? 17.438 0.838 -7.719 1 98.69 92 SER B C 1
ATOM 2321 O O . SER B 1 92 ? 17.328 -0.14 -8.461 1 98.69 92 SER B O 1
ATOM 2323 N N . LEU B 1 93 ? 16.484 1.206 -6.879 1 98.88 93 LEU B N 1
ATOM 2324 C CA . LEU B 1 93 ? 15.188 0.548 -6.82 1 98.88 93 LEU B CA 1
ATOM 2325 C C . LEU B 1 93 ? 14.508 0.567 -8.188 1 98.88 93 LEU B C 1
ATOM 2327 O O . LEU B 1 93 ? 13.961 -0.447 -8.625 1 98.88 93 LEU B O 1
ATOM 2331 N N . GLU B 1 94 ? 14.539 1.702 -8.867 1 98.69 94 GLU B N 1
ATOM 2332 C CA . GLU B 1 94 ? 13.922 1.846 -10.188 1 98.69 94 GLU B CA 1
ATOM 2333 C C . GLU B 1 94 ? 14.625 0.977 -11.219 1 98.69 94 GLU B C 1
ATOM 2335 O O . GLU B 1 94 ? 13.977 0.337 -12.055 1 98.69 94 GLU B O 1
ATOM 2340 N N . ALA B 1 95 ? 15.93 0.932 -11.18 1 98.25 95 ALA B N 1
ATOM 2341 C CA . ALA B 1 95 ? 16.703 0.118 -12.109 1 98.25 95 ALA B CA 1
ATOM 2342 C C . ALA B 1 95 ? 16.406 -1.366 -11.922 1 98.25 95 ALA B C 1
ATOM 2344 O O . ALA B 1 95 ? 16.219 -2.1 -12.898 1 98.25 95 ALA B O 1
ATOM 2345 N N . THR B 1 96 ? 16.375 -1.74 -10.711 1 98.38 96 THR B N 1
ATOM 2346 C CA . THR B 1 96 ? 16.109 -3.141 -10.406 1 98.38 96 THR B CA 1
ATOM 2347 C C . THR B 1 96 ? 14.688 -3.518 -10.836 1 98.38 96 THR B C 1
ATOM 2349 O O . THR B 1 96 ? 14.461 -4.617 -11.344 1 98.38 96 THR B O 1
ATOM 2352 N N . ASN B 1 97 ? 13.758 -2.633 -10.594 1 98.25 97 ASN B N 1
ATOM 2353 C CA . ASN B 1 97 ? 12.391 -2.902 -11.016 1 98.25 97 ASN B CA 1
ATOM 2354 C C . ASN B 1 97 ? 12.289 -3.066 -12.531 1 98.25 97 ASN B C 1
ATOM 2356 O O . ASN B 1 97 ? 11.547 -3.916 -13.023 1 98.25 97 ASN B O 1
ATOM 2360 N N . SER B 1 98 ? 13.016 -2.254 -13.281 1 98.12 98 SER B N 1
ATOM 2361 C CA . SER B 1 98 ? 13.047 -2.387 -14.734 1 98.12 98 SER B CA 1
ATOM 2362 C C . SER B 1 98 ? 13.562 -3.758 -15.156 1 98.12 98 SER B C 1
ATOM 2364 O O . SER B 1 98 ? 13.008 -4.383 -16.062 1 98.12 98 SER B O 1
ATOM 2366 N N . ALA B 1 99 ? 14.586 -4.242 -14.5 1 98.19 99 ALA B N 1
ATOM 2367 C CA . ALA B 1 99 ? 15.133 -5.57 -14.773 1 98.19 99 ALA B CA 1
ATOM 2368 C C . ALA B 1 99 ? 14.117 -6.656 -14.438 1 98.19 99 ALA B C 1
ATOM 2370 O O . ALA B 1 99 ? 13.984 -7.637 -15.172 1 98.19 99 ALA B O 1
ATOM 2371 N N . LEU B 1 100 ? 13.383 -6.523 -13.359 1 98.69 100 LEU B N 1
ATOM 2372 C CA . LEU B 1 100 ? 12.375 -7.488 -12.953 1 98.69 100 LEU B CA 1
ATOM 2373 C C . LEU B 1 100 ? 11.234 -7.539 -13.961 1 98.69 100 LEU B C 1
ATOM 2375 O O . LEU B 1 100 ? 10.688 -8.609 -14.234 1 98.69 100 LEU B O 1
ATOM 2379 N N . VAL B 1 101 ? 10.852 -6.391 -14.461 1 98.38 101 VAL B N 1
ATOM 2380 C CA . VAL B 1 101 ? 9.812 -6.344 -15.484 1 98.38 101 VAL B CA 1
ATOM 2381 C C . VAL B 1 101 ? 10.25 -7.129 -16.719 1 98.38 101 VAL B C 1
ATOM 2383 O O . VAL B 1 101 ? 9.477 -7.902 -17.281 1 98.38 101 VAL B O 1
ATOM 2386 N N . GLY B 1 102 ? 11.5 -6.961 -17.125 1 98.06 102 GLY B N 1
ATOM 2387 C CA . GLY B 1 102 ? 12.031 -7.75 -18.234 1 98.06 102 GLY B CA 1
ATOM 2388 C C . GLY B 1 102 ? 12.008 -9.242 -17.953 1 98.06 102 GLY B C 1
ATOM 2389 O O . GLY B 1 102 ? 11.602 -10.023 -18.812 1 98.06 102 GLY B O 1
ATOM 2390 N N . ALA B 1 103 ? 12.445 -9.602 -16.781 1 98.69 103 ALA B N 1
ATOM 2391 C CA . ALA B 1 103 ? 12.43 -11.008 -16.391 1 98.69 103 ALA B CA 1
ATOM 2392 C C . ALA B 1 103 ? 11.008 -11.562 -16.375 1 98.69 103 ALA B C 1
ATOM 2394 O O . ALA B 1 103 ? 10.773 -12.68 -16.844 1 98.69 103 ALA B O 1
ATOM 2395 N N . ASN B 1 104 ? 10.109 -10.805 -15.836 1 98.62 104 ASN B N 1
ATOM 2396 C CA . ASN B 1 104 ? 8.695 -11.188 -15.82 1 98.62 104 ASN B CA 1
ATOM 2397 C C . ASN B 1 104 ? 8.172 -11.438 -17.234 1 98.62 104 ASN B C 1
ATOM 2399 O O . ASN B 1 104 ? 7.438 -12.398 -17.469 1 98.62 104 ASN B O 1
ATOM 2403 N N . ASN B 1 105 ? 8.523 -10.594 -18.172 1 98.5 105 ASN B N 1
ATOM 2404 C CA . ASN B 1 105 ? 8.102 -10.766 -19.562 1 98.5 105 ASN B CA 1
ATOM 2405 C C . ASN B 1 105 ? 8.641 -12.062 -20.141 1 98.5 105 ASN B C 1
ATOM 2407 O O . ASN B 1 105 ? 7.906 -12.789 -20.828 1 98.5 105 ASN B O 1
ATOM 2411 N N . THR B 1 106 ? 9.852 -12.383 -19.906 1 98.06 106 THR B N 1
ATOM 2412 C CA . THR B 1 106 ? 10.453 -13.609 -20.406 1 98.06 106 THR B CA 1
ATOM 2413 C C . THR B 1 106 ? 9.758 -14.836 -19.812 1 98.06 106 THR B C 1
ATOM 2415 O O . THR B 1 106 ? 9.398 -15.758 -20.547 1 98.06 106 THR B O 1
ATOM 2418 N N . LEU B 1 107 ? 9.555 -14.781 -18.5 1 98.62 107 LEU B N 1
ATOM 2419 C CA . LEU B 1 107 ? 8.898 -15.906 -17.828 1 98.62 107 LEU B CA 1
ATOM 2420 C C . LEU B 1 107 ? 7.473 -16.078 -18.344 1 98.62 107 LEU B C 1
ATOM 2422 O O . LEU B 1 107 ? 6.992 -17.219 -18.484 1 98.62 107 LEU B O 1
ATOM 2426 N N . THR B 1 108 ? 6.812 -15 -18.578 1 98.38 108 THR B N 1
ATOM 2427 C CA . THR B 1 108 ? 5.457 -15.055 -19.109 1 98.38 108 THR B CA 1
ATOM 2428 C C . THR B 1 108 ? 5.449 -15.711 -20.5 1 98.38 108 THR B C 1
ATOM 2430 O O . THR B 1 108 ? 4.594 -16.547 -20.781 1 98.38 108 THR B O 1
ATOM 2433 N N . LYS B 1 109 ? 6.375 -15.375 -21.328 1 96.88 109 LYS B N 1
ATOM 2434 C CA . LYS B 1 109 ? 6.488 -15.984 -22.641 1 96.88 109 LYS B CA 1
ATOM 2435 C C . LYS B 1 109 ? 6.719 -17.484 -22.531 1 96.88 109 LYS B C 1
ATOM 2437 O O . LYS B 1 109 ? 6.082 -18.266 -23.25 1 96.88 109 LYS B O 1
ATOM 2442 N N . LEU B 1 110 ? 7.566 -17.891 -21.672 1 96.62 110 LEU B N 1
ATOM 2443 C CA . LEU B 1 110 ? 7.871 -19.312 -21.469 1 96.62 110 LEU B CA 1
ATOM 2444 C C . LEU B 1 110 ? 6.656 -20.047 -20.922 1 96.62 110 LEU B C 1
ATOM 2446 O O . LEU B 1 110 ? 6.422 -21.219 -21.266 1 96.62 110 LEU B O 1
ATOM 2450 N N . ASN B 1 111 ? 5.945 -19.391 -20.078 1 96.19 111 ASN B N 1
ATOM 2451 C CA . ASN B 1 111 ? 4.734 -19.984 -19.5 1 96.19 111 ASN B CA 1
ATOM 2452 C C . ASN B 1 111 ? 3.658 -20.188 -20.562 1 96.19 111 ASN B C 1
ATOM 2454 O O . ASN B 1 111 ? 2.865 -21.125 -20.484 1 96.19 111 ASN B O 1
ATOM 2458 N N . ASN B 1 112 ? 3.611 -19.312 -21.516 1 95.06 112 ASN B N 1
ATOM 2459 C CA . ASN B 1 112 ? 2.605 -19.359 -22.578 1 95.06 112 ASN B CA 1
ATOM 2460 C C . ASN B 1 112 ? 2.971 -20.391 -23.641 1 95.06 112 ASN B C 1
ATOM 2462 O O . ASN B 1 112 ? 2.115 -20.812 -24.422 1 95.06 112 ASN B O 1
ATOM 2466 N N . GLN B 1 113 ? 4.223 -20.812 -23.703 1 93.31 113 GLN B N 1
ATOM 2467 C CA . GLN B 1 113 ? 4.715 -21.828 -24.625 1 93.31 113 GLN B CA 1
ATOM 2468 C C . GLN B 1 113 ? 5.512 -22.891 -23.891 1 93.31 113 GLN B C 1
ATOM 2470 O O . GLN B 1 113 ? 6.699 -23.094 -24.172 1 93.31 113 GLN B O 1
ATOM 2475 N N . PRO B 1 114 ? 4.73 -23.672 -23.078 1 91.25 114 PRO B N 1
ATOM 2476 C CA . PRO B 1 114 ? 5.445 -24.625 -22.234 1 91.25 114 PRO B CA 1
ATOM 2477 C C . PRO B 1 114 ? 5.957 -25.828 -23.016 1 91.25 114 PRO B C 1
ATOM 2479 O O . PRO B 1 114 ? 5.328 -26.25 -24 1 91.25 114 PRO B O 1
ATOM 2482 N N . SER B 1 115 ? 7.113 -26.281 -22.625 1 89.19 115 SER B N 1
ATOM 2483 C CA . SER B 1 115 ? 7.559 -27.609 -23.047 1 89.19 115 SER B CA 1
ATOM 2484 C C . SER B 1 115 ? 6.891 -28.703 -22.203 1 89.19 115 SER B C 1
ATOM 2486 O O . SER B 1 115 ? 6.168 -28.406 -21.25 1 89.19 115 SER B O 1
ATOM 2488 N N . GLU B 1 116 ? 7.09 -29.953 -22.516 1 88.44 116 GLU B N 1
ATOM 2489 C CA . GLU B 1 116 ? 6.445 -31.078 -21.859 1 88.44 116 GLU B CA 1
ATOM 2490 C C . GLU B 1 116 ? 6.781 -31.141 -20.375 1 88.44 116 GLU B C 1
ATOM 2492 O O . GLU B 1 116 ? 5.938 -31.5 -19.547 1 88.44 116 GLU B O 1
ATOM 2497 N N . ASP B 1 117 ? 7.941 -30.641 -20 1 92.88 117 ASP B N 1
ATOM 2498 C CA . ASP B 1 117 ? 8.367 -30.797 -18.609 1 92.88 117 ASP B CA 1
ATOM 2499 C C . ASP B 1 117 ? 8.461 -29.453 -17.906 1 92.88 117 ASP B C 1
ATOM 2501 O O . ASP B 1 117 ? 9.086 -29.344 -16.844 1 92.88 117 ASP B O 1
ATOM 2505 N N . THR B 1 118 ? 7.848 -28.422 -18.5 1 95.19 118 THR B N 1
ATOM 2506 C CA . THR B 1 118 ? 7.84 -27.125 -17.844 1 95.19 118 THR B CA 1
ATOM 2507 C C . THR B 1 118 ? 7.125 -27.188 -16.5 1 95.19 118 THR B C 1
ATOM 2509 O O . THR B 1 118 ? 6.004 -27.688 -16.406 1 95.19 118 THR B O 1
ATOM 2512 N N . PRO B 1 119 ? 7.836 -26.75 -15.477 1 96.19 119 PRO B N 1
ATOM 2513 C CA . PRO B 1 119 ? 7.156 -26.719 -14.18 1 96.19 119 PRO B CA 1
ATOM 2514 C C . PRO B 1 119 ? 6.137 -25.578 -14.078 1 96.19 119 PRO B C 1
ATOM 2516 O O . PRO B 1 119 ? 6.371 -24.594 -13.375 1 96.19 119 PRO B O 1
ATOM 2519 N N . GLN B 1 120 ? 4.973 -25.766 -14.602 1 94.31 120 GLN B N 1
ATOM 2520 C CA . GLN B 1 120 ? 3.977 -24.719 -14.805 1 94.31 120 GLN B CA 1
ATOM 2521 C C . GLN B 1 120 ? 3.451 -24.188 -13.477 1 94.31 120 GLN B C 1
ATOM 2523 O O . GLN B 1 120 ? 3.246 -22.984 -13.32 1 94.31 120 GLN B O 1
ATOM 2528 N N . THR B 1 121 ? 3.277 -25.062 -12.523 1 94.38 121 THR B N 1
ATOM 2529 C CA . THR B 1 121 ? 2.758 -24.625 -11.234 1 94.38 121 THR B CA 1
ATOM 2530 C C . THR B 1 121 ? 3.723 -23.656 -10.555 1 94.38 121 THR B C 1
ATOM 2532 O O . THR B 1 121 ? 3.322 -22.578 -10.125 1 94.38 121 THR B O 1
ATOM 2535 N N . GLN B 1 122 ? 4.992 -24.047 -10.484 1 97.12 122 GLN B N 1
ATOM 2536 C CA . GLN B 1 122 ? 6 -23.203 -9.852 1 97.12 122 GLN B CA 1
ATOM 2537 C C . GLN B 1 122 ? 6.188 -21.891 -10.625 1 97.12 122 GLN B C 1
ATOM 2539 O O . GLN B 1 122 ? 6.332 -20.828 -10.023 1 97.12 122 GLN B O 1
ATOM 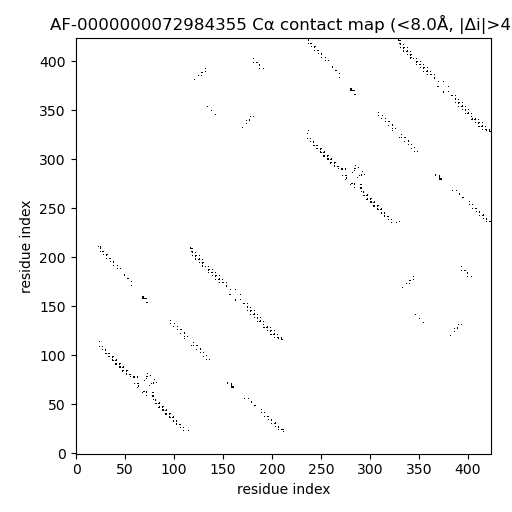2544 N N . LEU B 1 123 ? 6.152 -22 -11.93 1 98.06 123 LEU B N 1
ATOM 2545 C CA . LEU B 1 123 ? 6.312 -20.812 -12.766 1 98.06 123 LEU B CA 1
ATOM 2546 C C . LEU B 1 123 ? 5.156 -19.844 -12.562 1 98.06 123 LEU B C 1
ATOM 2548 O O . LEU B 1 123 ? 5.371 -18.641 -12.406 1 98.06 123 LEU B O 1
ATOM 2552 N N . ASN B 1 124 ? 3.99 -20.344 -12.555 1 96.38 124 ASN B N 1
ATOM 2553 C CA . ASN B 1 124 ? 2.812 -19.5 -12.336 1 96.38 124 ASN B CA 1
ATOM 2554 C C . ASN B 1 124 ? 2.857 -18.828 -10.977 1 96.38 124 ASN B C 1
ATOM 2556 O O . ASN B 1 124 ? 2.443 -17.672 -10.836 1 96.38 124 ASN B O 1
ATOM 2560 N N . ASN B 1 125 ? 3.344 -19.516 -9.984 1 97.44 125 ASN B N 1
ATOM 2561 C CA . ASN B 1 125 ? 3.477 -18.922 -8.656 1 97.44 125 ASN B CA 1
ATOM 2562 C C . ASN B 1 125 ? 4.445 -17.734 -8.664 1 97.44 125 ASN B C 1
ATOM 2564 O O . ASN B 1 125 ? 4.195 -16.719 -8.016 1 97.44 125 ASN B O 1
ATOM 2568 N N . VAL B 1 126 ? 5.52 -17.891 -9.375 1 98.75 126 VAL B N 1
ATOM 2569 C CA . VAL B 1 126 ? 6.484 -16.797 -9.5 1 98.75 126 VAL B CA 1
ATOM 2570 C C . VAL B 1 126 ? 5.848 -15.617 -10.227 1 98.75 126 VAL B C 1
ATOM 2572 O O . VAL B 1 126 ? 5.973 -14.469 -9.797 1 98.75 126 VAL B O 1
ATOM 2575 N N . LEU B 1 127 ? 5.148 -15.93 -11.312 1 98.56 127 LEU B N 1
ATOM 2576 C CA . LEU B 1 127 ? 4.523 -14.875 -12.102 1 98.56 127 LEU B CA 1
ATOM 2577 C C . LEU B 1 127 ? 3.492 -14.117 -11.273 1 98.56 127 LEU B C 1
ATOM 2579 O O . LEU B 1 127 ? 3.406 -12.891 -11.352 1 98.56 127 LEU B O 1
ATOM 2583 N N . THR B 1 128 ? 2.764 -14.828 -10.453 1 98.19 128 THR B N 1
ATOM 2584 C CA . THR B 1 128 ? 1.804 -14.195 -9.555 1 98.19 128 THR B CA 1
ATOM 2585 C C . THR B 1 128 ? 2.514 -13.289 -8.562 1 98.19 128 THR B C 1
ATOM 2587 O O . THR B 1 128 ? 2.123 -12.133 -8.383 1 98.19 128 THR B O 1
ATOM 2590 N N . SER B 1 129 ? 3.543 -13.797 -7.941 1 98.62 129 SER B N 1
ATOM 2591 C CA . SER B 1 129 ? 4.258 -13.008 -6.941 1 98.62 129 SER B CA 1
ATOM 2592 C C . SER B 1 129 ? 4.914 -11.781 -7.566 1 98.62 129 SER B C 1
ATOM 2594 O O . SER B 1 129 ? 4.957 -10.711 -6.949 1 98.62 129 SER B O 1
ATOM 2596 N N . LEU B 1 130 ? 5.383 -11.922 -8.797 1 98.81 130 LEU B N 1
ATOM 2597 C CA . LEU B 1 130 ? 5.996 -10.797 -9.492 1 98.81 130 LEU B CA 1
ATOM 2598 C C . LEU B 1 130 ? 4.953 -9.742 -9.844 1 98.81 130 LEU B C 1
ATOM 2600 O O . LEU B 1 130 ? 5.242 -8.539 -9.812 1 98.81 130 LEU B O 1
ATOM 2604 N N . LYS B 1 131 ? 3.812 -10.172 -10.227 1 98.31 131 LYS B N 1
ATOM 2605 C CA . LYS B 1 131 ? 2.727 -9.234 -10.492 1 98.31 131 LYS B CA 1
ATOM 2606 C C . LYS B 1 131 ? 2.412 -8.391 -9.266 1 98.31 131 LYS B C 1
ATOM 2608 O O . LYS B 1 131 ? 2.252 -7.168 -9.367 1 98.31 131 LYS B O 1
ATOM 2613 N N . LEU B 1 132 ? 2.342 -9 -8.125 1 98.75 132 LEU B N 1
ATOM 2614 C CA . LEU B 1 132 ? 2.07 -8.289 -6.887 1 98.75 132 LEU B CA 1
ATOM 2615 C C . LEU B 1 132 ? 3.227 -7.363 -6.523 1 98.75 132 LEU B C 1
ATOM 2617 O O . LEU B 1 132 ? 3.008 -6.238 -6.066 1 98.75 132 LEU B O 1
ATOM 2621 N N . ALA B 1 133 ? 4.449 -7.828 -6.73 1 98.75 133 ALA B N 1
ATOM 2622 C CA . ALA B 1 133 ? 5.617 -6.988 -6.48 1 98.75 133 ALA B CA 1
ATOM 2623 C C . ALA B 1 133 ? 5.598 -5.746 -7.359 1 98.75 133 ALA B C 1
ATOM 2625 O O . ALA B 1 133 ? 6.004 -4.664 -6.93 1 98.75 133 ALA B O 1
ATOM 2626 N N . LYS B 1 134 ? 5.176 -5.906 -8.57 1 98.56 134 LYS B N 1
ATOM 2627 C CA . LYS B 1 134 ? 5.051 -4.773 -9.484 1 98.56 134 LYS B CA 1
ATOM 2628 C C . LYS B 1 134 ? 4.031 -3.76 -8.969 1 98.56 134 LYS B C 1
ATOM 2630 O O . LYS B 1 134 ? 4.266 -2.551 -9.023 1 98.56 134 LYS B O 1
ATOM 2635 N N . LEU B 1 135 ? 2.922 -4.281 -8.516 1 98.62 135 LEU B N 1
ATOM 2636 C CA . LEU B 1 135 ? 1.91 -3.412 -7.918 1 98.62 135 LEU B CA 1
ATOM 2637 C C . LEU B 1 135 ? 2.473 -2.672 -6.707 1 98.62 135 LEU B C 1
ATOM 2639 O O . LEU B 1 135 ? 2.229 -1.476 -6.539 1 98.62 135 LEU B O 1
ATOM 2643 N N . ASP B 1 136 ? 3.262 -3.354 -5.895 1 98.88 136 ASP B N 1
ATOM 2644 C CA . ASP B 1 136 ? 3.908 -2.754 -4.73 1 98.88 136 ASP B CA 1
ATOM 2645 C C . ASP B 1 136 ? 4.859 -1.634 -5.148 1 98.88 136 ASP B C 1
ATOM 2647 O O . ASP B 1 136 ? 4.918 -0.589 -4.496 1 98.88 136 ASP B O 1
ATOM 2651 N N . HIS B 1 137 ? 5.594 -1.902 -6.172 1 98.81 137 HIS B N 1
ATOM 2652 C CA . HIS B 1 137 ? 6.547 -0.903 -6.637 1 98.81 137 HIS B CA 1
ATOM 2653 C C . HIS B 1 137 ? 5.84 0.381 -7.059 1 98.81 137 HIS B C 1
ATOM 2655 O O . HIS B 1 137 ? 6.25 1.477 -6.664 1 98.81 137 HIS B O 1
ATOM 2661 N N . LYS B 1 138 ? 4.824 0.242 -7.824 1 98.69 138 LYS B N 1
ATOM 2662 C CA . LYS B 1 138 ? 4.043 1.401 -8.25 1 98.69 138 LYS B CA 1
ATOM 2663 C C . LYS B 1 138 ? 3.508 2.172 -7.043 1 98.69 138 LYS B C 1
ATOM 2665 O O . LYS B 1 138 ? 3.561 3.402 -7.016 1 98.69 138 LYS B O 1
ATOM 2670 N N . THR B 1 139 ? 3.006 1.434 -6.086 1 98.88 139 THR B N 1
ATOM 2671 C CA . THR B 1 139 ? 2.479 2.031 -4.863 1 98.88 139 THR B CA 1
ATOM 2672 C C . THR B 1 139 ? 3.576 2.773 -4.109 1 98.88 139 THR B C 1
ATOM 2674 O O . THR B 1 139 ? 3.395 3.93 -3.719 1 98.88 139 THR B O 1
ATOM 2677 N N . LEU B 1 140 ? 4.703 2.102 -3.947 1 98.88 140 LEU B N 1
ATOM 2678 C CA . LEU B 1 140 ? 5.816 2.705 -3.221 1 98.88 140 LEU B CA 1
ATOM 2679 C C . LEU B 1 140 ? 6.246 4.016 -3.875 1 98.88 140 LEU B C 1
ATOM 2681 O O . LEU B 1 140 ? 6.5 5.004 -3.186 1 98.88 140 LEU B O 1
ATOM 2685 N N . VAL B 1 141 ? 6.336 4.039 -5.164 1 98.81 141 VAL B N 1
ATOM 2686 C CA . VAL B 1 141 ? 6.754 5.227 -5.902 1 98.81 141 VAL B CA 1
ATOM 2687 C C . VAL B 1 141 ? 5.777 6.371 -5.641 1 98.81 141 VAL B C 1
ATOM 2689 O O . VAL B 1 141 ? 6.188 7.516 -5.441 1 98.81 141 VAL B O 1
ATOM 2692 N N . SER B 1 142 ? 4.508 6.082 -5.602 1 98.75 142 SER B N 1
ATOM 2693 C CA . SER B 1 142 ? 3.504 7.102 -5.32 1 98.75 142 SER B CA 1
ATOM 2694 C C . SER B 1 142 ? 3.689 7.691 -3.928 1 98.75 142 SER B C 1
ATOM 2696 O O . SER B 1 142 ? 3.652 8.914 -3.756 1 98.75 142 SER B O 1
ATOM 2698 N N . TYR B 1 143 ? 3.902 6.855 -2.949 1 98.81 143 TYR B N 1
ATOM 2699 C CA . TYR B 1 143 ? 4.113 7.324 -1.583 1 98.81 143 TYR B CA 1
ATOM 2700 C C . TYR B 1 143 ? 5.418 8.094 -1.466 1 98.81 143 TYR B C 1
ATOM 2702 O O . TYR B 1 143 ? 5.492 9.102 -0.749 1 98.81 143 TYR B O 1
ATOM 2710 N N . TYR B 1 144 ? 6.43 7.605 -2.15 1 98.88 144 TYR B N 1
ATOM 2711 C CA . TYR B 1 144 ? 7.73 8.258 -2.139 1 98.88 144 TYR B CA 1
ATOM 2712 C C . TYR B 1 144 ? 7.637 9.672 -2.705 1 98.88 144 TYR B C 1
ATOM 2714 O O . TYR B 1 144 ? 8.195 10.609 -2.137 1 98.88 144 TYR B O 1
ATOM 2722 N N . ARG B 1 145 ? 6.898 9.836 -3.807 1 98.69 145 ARG B N 1
ATOM 2723 C CA . ARG B 1 145 ? 6.738 11.148 -4.43 1 98.69 145 ARG B CA 1
ATOM 2724 C C . ARG B 1 145 ? 5.98 12.102 -3.516 1 98.69 145 ARG B C 1
ATOM 2726 O O . ARG B 1 145 ? 6.332 13.281 -3.408 1 98.69 145 ARG B O 1
ATOM 2733 N N . GLU B 1 146 ? 4.953 11.594 -2.859 1 98.38 146 GLU B N 1
ATOM 2734 C CA . GLU B 1 146 ? 4.227 12.422 -1.902 1 98.38 146 GLU B CA 1
ATOM 2735 C C . GLU B 1 146 ? 5.121 12.844 -0.741 1 98.38 146 GLU B C 1
ATOM 2737 O O . GLU B 1 146 ? 5.062 13.984 -0.288 1 98.38 146 GLU B O 1
ATOM 2742 N N . MET B 1 147 ? 5.941 11.906 -0.292 1 98.62 147 MET B N 1
ATOM 2743 C CA . MET B 1 147 ? 6.887 12.195 0.782 1 98.62 147 MET B CA 1
ATOM 2744 C C . MET B 1 147 ? 7.879 13.273 0.356 1 98.62 147 MET B C 1
ATOM 2746 O O . MET B 1 147 ? 8.164 14.203 1.118 1 98.62 147 MET B O 1
ATOM 2750 N N . LEU B 1 148 ? 8.359 13.188 -0.891 1 98.5 148 LEU B N 1
ATOM 2751 C CA . LEU B 1 148 ? 9.297 14.188 -1.395 1 98.5 148 LEU B CA 1
ATOM 2752 C C . LEU B 1 148 ? 8.656 15.57 -1.435 1 98.5 148 LEU B C 1
ATOM 2754 O O . LEU B 1 148 ? 9.289 16.562 -1.075 1 98.5 148 LEU B O 1
ATOM 2758 N N . THR B 1 149 ? 7.418 15.617 -1.852 1 98.12 149 THR B N 1
ATOM 2759 C CA . THR B 1 149 ? 6.688 16.875 -1.872 1 98.12 149 THR B CA 1
ATOM 2760 C C . THR B 1 149 ? 6.559 17.453 -0.464 1 98.12 149 THR B C 1
ATOM 2762 O O . THR B 1 149 ? 6.742 18.656 -0.259 1 98.12 149 THR B O 1
ATOM 2765 N N . ALA B 1 150 ? 6.258 16.609 0.495 1 97.75 150 ALA B N 1
ATOM 2766 C CA . ALA B 1 150 ? 6.148 17.031 1.888 1 97.75 150 ALA B CA 1
ATOM 2767 C C . ALA B 1 150 ? 7.492 17.531 2.42 1 97.75 150 ALA B C 1
ATOM 2769 O O . ALA B 1 150 ? 7.555 18.5 3.17 1 97.75 150 ALA B O 1
ATOM 2770 N N . GLU B 1 151 ? 8.57 16.859 2.047 1 97.69 151 GLU B N 1
ATOM 2771 C CA . GLU B 1 151 ? 9.914 17.266 2.447 1 97.69 151 GLU B CA 1
ATOM 2772 C C . GLU B 1 151 ? 10.258 18.641 1.874 1 97.69 151 GLU B C 1
ATOM 2774 O O . GLU B 1 151 ? 10.828 19.484 2.57 1 97.69 151 GLU B O 1
ATOM 2779 N N . ASP B 1 152 ? 9.906 18.844 0.614 1 96.06 152 ASP B N 1
ATOM 2780 C CA . ASP B 1 152 ? 10.148 20.141 -0.006 1 96.06 152 ASP B CA 1
ATOM 2781 C C . ASP B 1 152 ? 9.43 21.25 0.746 1 96.06 152 ASP B C 1
ATOM 2783 O O . ASP B 1 152 ? 10 22.312 1.004 1 96.06 152 ASP B O 1
ATOM 2787 N N . THR B 1 153 ? 8.18 21.031 1.102 1 93.81 153 THR B N 1
ATOM 2788 C CA . THR B 1 153 ? 7.398 21.984 1.876 1 93.81 153 THR B CA 1
ATOM 2789 C C . THR B 1 153 ? 8.031 22.219 3.246 1 93.81 153 THR B C 1
ATOM 2791 O O . THR B 1 153 ? 8.133 23.359 3.703 1 93.81 153 THR B O 1
ATOM 2794 N N . PHE B 1 154 ? 8.477 21.156 3.914 1 95.56 154 PHE B N 1
ATOM 2795 C CA . PHE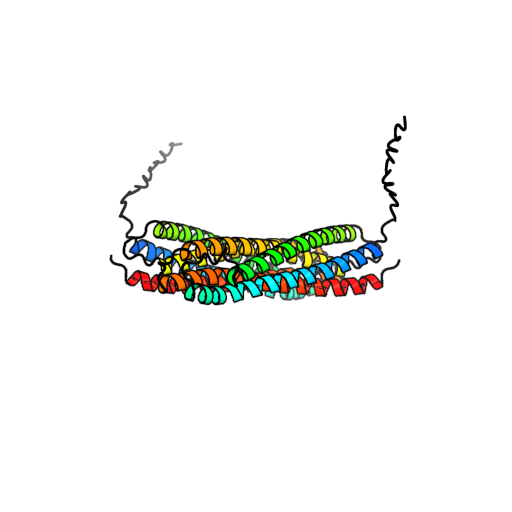 B 1 154 ? 9.109 21.203 5.227 1 95.56 154 PHE B CA 1
ATOM 2796 C C . PHE B 1 154 ? 10.367 22.078 5.188 1 95.56 154 PHE B C 1
ATOM 2798 O O . PHE B 1 154 ? 10.523 22.984 6 1 95.56 154 PHE B O 1
ATOM 2805 N N . PHE B 1 155 ? 11.25 21.781 4.23 1 94.12 155 PHE B N 1
ATOM 2806 C CA . PHE B 1 155 ? 12.508 22.516 4.145 1 94.12 155 PHE B CA 1
ATOM 2807 C C . PHE B 1 155 ? 12.258 23.984 3.791 1 94.12 155 PHE B C 1
ATOM 2809 O O . PHE B 1 155 ? 12.969 24.875 4.27 1 94.12 155 PHE B O 1
ATOM 2816 N N . SER B 1 156 ? 11.25 24.25 2.957 1 90.75 156 SER B N 1
ATOM 2817 C CA . SER B 1 156 ? 10.883 25.641 2.633 1 90.75 156 SER B CA 1
ATOM 2818 C C . SER B 1 156 ? 10.359 26.375 3.857 1 90.75 156 SER B C 1
ATOM 2820 O O . SER B 1 156 ? 10.68 27.531 4.074 1 90.75 156 SER B O 1
ATOM 2822 N N . ALA B 1 157 ? 9.633 25.688 4.691 1 86.75 157 ALA B N 1
ATOM 2823 C CA . ALA B 1 157 ? 9.016 26.281 5.871 1 86.75 157 ALA B CA 1
ATOM 2824 C C . ALA B 1 157 ? 10.039 26.516 6.977 1 86.75 157 ALA B C 1
ATOM 2826 O O . ALA B 1 157 ? 9.836 27.344 7.867 1 86.75 157 ALA B O 1
ATOM 2827 N N . THR B 1 158 ? 11.086 25.781 6.902 1 87.81 158 THR B N 1
ATOM 2828 C CA . THR B 1 158 ? 12.047 25.828 8 1 87.81 158 THR B CA 1
ATOM 2829 C C . THR B 1 158 ? 13.328 26.531 7.562 1 87.81 158 THR B C 1
ATOM 2831 O O . THR B 1 158 ? 14.312 26.562 8.305 1 87.81 158 THR B O 1
ATOM 2834 N N . ALA B 1 159 ? 13.328 27.016 6.324 1 81.31 159 ALA B N 1
ATOM 2835 C CA . ALA B 1 159 ? 14.516 27.688 5.793 1 81.31 159 ALA B CA 1
ATOM 2836 C C . ALA B 1 159 ? 14.742 29.031 6.477 1 81.31 159 ALA B C 1
ATOM 2838 O O . ALA B 1 159 ? 15.883 29.5 6.562 1 81.31 159 ALA B O 1
ATOM 2839 N N . ASP B 1 160 ? 13.578 29.547 6.879 1 72.94 160 ASP B N 1
ATOM 2840 C CA . ASP B 1 160 ? 13.719 30.859 7.508 1 72.94 160 ASP B CA 1
ATOM 2841 C C . ASP B 1 160 ? 13.984 30.719 9.008 1 72.94 160 ASP B C 1
ATOM 2843 O O . ASP B 1 160 ? 13.43 29.844 9.664 1 72.94 160 ASP B O 1
ATOM 2847 N N . SER B 1 161 ? 14.891 31.391 9.516 1 65.44 161 SER B N 1
ATOM 2848 C CA . SER B 1 161 ? 15.375 31.328 10.891 1 65.44 161 SER B CA 1
ATOM 2849 C C . SER B 1 161 ? 14.305 31.781 11.875 1 65.44 161 SER B C 1
ATOM 2851 O O . SER B 1 161 ? 14.43 31.578 13.078 1 65.44 161 SER B O 1
ATOM 2853 N N . ASP B 1 162 ? 13.234 32.156 11.523 1 79.81 162 ASP B N 1
ATOM 2854 C CA . ASP B 1 162 ? 12.289 32.75 12.477 1 79.81 162 ASP B CA 1
ATOM 2855 C C . ASP B 1 162 ? 11.164 31.766 12.797 1 79.81 162 ASP B C 1
ATOM 2857 O O . ASP B 1 162 ? 10.141 32.156 13.367 1 79.81 162 ASP B O 1
ATOM 2861 N N . THR B 1 163 ? 11.453 30.516 12.594 1 81.94 163 THR B N 1
ATOM 2862 C CA . THR B 1 163 ? 10.438 29.516 12.898 1 81.94 163 THR B CA 1
ATOM 2863 C C . THR B 1 163 ? 10.406 29.203 14.391 1 81.94 163 THR B C 1
ATOM 2865 O O . THR B 1 163 ? 11.438 28.891 14.992 1 81.94 163 THR B O 1
ATOM 2868 N N . SER B 1 164 ? 9.242 29.328 14.992 1 85.94 164 SER B N 1
ATOM 2869 C CA . SER B 1 164 ? 9.125 29 16.406 1 85.94 164 SER B CA 1
ATOM 2870 C C . SER B 1 164 ? 9.336 27.5 16.641 1 85.94 164 SER B C 1
ATOM 2872 O O . SER B 1 164 ? 9.148 26.703 15.727 1 85.94 164 SER B O 1
ATOM 2874 N N . GLN B 1 165 ? 9.742 27.156 17.844 1 86.06 165 GLN B N 1
ATOM 2875 C CA . GLN B 1 165 ? 9.922 25.75 18.203 1 86.06 165 GLN B CA 1
ATOM 2876 C C . GLN B 1 165 ? 8.625 24.969 18.016 1 86.06 165 GLN B C 1
ATOM 2878 O O . GLN B 1 165 ? 8.648 23.812 17.562 1 86.06 165 GLN B O 1
ATOM 2883 N N . ASP B 1 166 ? 7.559 25.562 18.344 1 87.25 166 ASP B N 1
ATOM 2884 C CA . ASP B 1 166 ? 6.254 24.922 18.203 1 87.25 166 ASP B CA 1
ATOM 2885 C C . ASP B 1 166 ? 5.93 24.641 16.75 1 87.25 166 ASP B C 1
ATOM 2887 O O . ASP B 1 166 ? 5.41 23.578 16.406 1 87.25 166 ASP B O 1
ATOM 2891 N N . ASP B 1 167 ? 6.266 25.594 15.922 1 87.62 167 ASP B N 1
ATOM 2892 C CA . ASP B 1 167 ? 6.035 25.438 14.492 1 87.62 167 ASP B CA 1
ATOM 2893 C C . ASP B 1 167 ? 6.922 24.344 13.906 1 87.62 167 ASP B C 1
ATOM 2895 O O . ASP B 1 167 ? 6.477 23.547 13.07 1 87.62 167 ASP B O 1
ATOM 2899 N N . LEU B 1 168 ? 8.102 24.312 14.414 1 89.88 168 LEU B N 1
ATOM 2900 C CA . LEU B 1 168 ? 9.039 23.297 13.953 1 89.88 168 LEU B CA 1
ATOM 2901 C C . LEU B 1 168 ? 8.547 21.891 14.312 1 89.88 168 LEU B C 1
ATOM 2903 O O .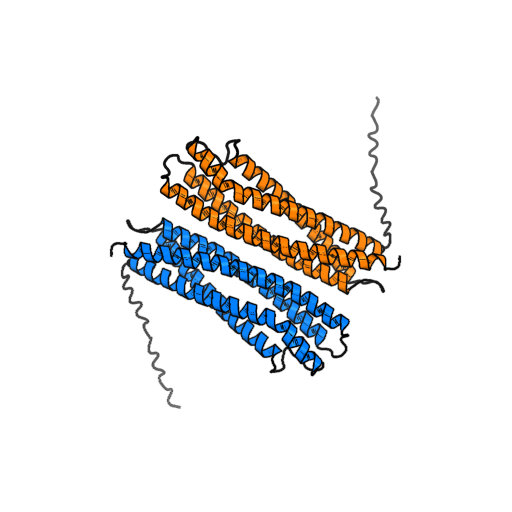 LEU B 1 168 ? 8.555 20.984 13.469 1 89.88 168 LEU B O 1
ATOM 2907 N N . GLU B 1 169 ? 8.148 21.719 15.508 1 90.06 169 GLU B N 1
ATOM 2908 C CA . GLU B 1 169 ? 7.641 20.438 15.977 1 90.06 169 GLU B CA 1
ATOM 2909 C C . GLU B 1 169 ? 6.414 20 15.18 1 90.06 169 GLU B C 1
ATOM 2911 O O . GLU B 1 169 ? 6.266 18.828 14.852 1 90.06 169 GLU B O 1
ATOM 2916 N N . SER B 1 170 ? 5.609 20.953 14.883 1 90.12 170 SER B N 1
ATOM 2917 C CA . SER B 1 170 ? 4.418 20.688 14.086 1 90.12 170 SER B CA 1
ATOM 2918 C C . SER B 1 170 ? 4.785 20.219 12.68 1 90.12 170 SER B C 1
ATOM 2920 O O . SER B 1 170 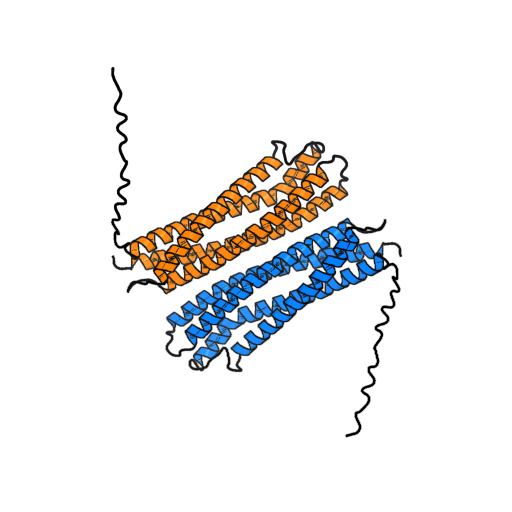? 4.188 19.281 12.148 1 90.12 170 SER B O 1
ATOM 2922 N N . GLN B 1 171 ? 5.73 20.906 12.141 1 92.25 171 GLN B N 1
ATOM 2923 C CA . GLN B 1 171 ? 6.176 20.547 10.797 1 92.25 171 GLN B CA 1
ATOM 2924 C C . GLN B 1 171 ? 6.812 19.156 10.781 1 92.25 171 GLN B C 1
ATOM 2926 O O . GLN B 1 171 ? 6.574 18.375 9.859 1 92.25 171 GLN B O 1
ATOM 2931 N N . ILE B 1 172 ? 7.551 18.859 11.734 1 93.69 172 ILE B N 1
ATOM 2932 C CA . ILE B 1 172 ? 8.18 17.547 11.844 1 93.69 172 ILE B CA 1
ATOM 2933 C C . ILE B 1 172 ? 7.109 16.469 12.016 1 93.69 172 ILE B C 1
ATOM 2935 O O . ILE B 1 172 ? 7.203 15.398 11.422 1 93.69 172 ILE B O 1
ATOM 2939 N N . SER B 1 173 ? 6.164 16.781 12.82 1 92.69 173 SER B N 1
ATOM 2940 C CA . SER B 1 173 ? 5.059 15.844 13.031 1 92.69 173 SER B CA 1
ATOM 2941 C C . SER B 1 173 ? 4.336 15.531 11.727 1 92.69 173 SER B C 1
ATOM 2943 O O . SER B 1 173 ? 3.988 14.375 11.469 1 92.69 173 SER B O 1
ATOM 2945 N N . GLN B 1 174 ? 4.121 16.516 10.914 1 94.31 174 GLN B N 1
ATOM 2946 C CA . GLN B 1 174 ? 3.482 16.312 9.617 1 94.31 174 GLN B CA 1
ATOM 2947 C C . GLN B 1 174 ? 4.348 15.453 8.703 1 94.31 174 GLN B C 1
ATOM 2949 O O . GLN B 1 174 ? 3.85 14.523 8.062 1 94.31 174 GLN B O 1
ATOM 2954 N N . LEU B 1 175 ? 5.574 15.773 8.688 1 96.94 175 LEU B N 1
ATOM 2955 C CA . LEU B 1 175 ? 6.504 15 7.871 1 96.94 175 LEU B CA 1
ATOM 2956 C C . LEU B 1 175 ? 6.543 13.547 8.312 1 96.94 175 LEU B C 1
ATOM 2958 O O . LEU B 1 175 ? 6.582 12.641 7.477 1 96.94 175 LEU B O 1
ATOM 2962 N N . ASN B 1 176 ? 6.465 13.336 9.594 1 97.12 176 ASN B N 1
ATOM 2963 C CA . ASN B 1 176 ? 6.508 11.992 10.156 1 97.12 176 ASN B CA 1
ATOM 2964 C C . ASN B 1 176 ? 5.32 11.148 9.688 1 97.12 176 ASN B C 1
ATOM 2966 O O . ASN B 1 176 ? 5.426 9.93 9.586 1 97.12 176 ASN B O 1
ATOM 2970 N N . GLN B 1 177 ? 4.195 11.781 9.422 1 97.81 177 GLN B N 1
ATOM 2971 C CA . GLN B 1 177 ? 3.062 11.031 8.883 1 97.81 177 GLN B CA 1
ATOM 2972 C C . GLN B 1 177 ? 3.398 10.43 7.523 1 97.81 177 GLN B C 1
ATOM 2974 O O . GLN B 1 177 ? 3.066 9.273 7.25 1 97.81 177 GLN B O 1
ATOM 2979 N N . TYR B 1 178 ? 4.039 11.195 6.684 1 98.62 178 TYR B N 1
ATOM 2980 C CA . TYR B 1 178 ? 4.449 10.695 5.379 1 98.62 178 TYR B CA 1
ATOM 2981 C C . TYR B 1 178 ? 5.492 9.594 5.52 1 98.62 178 TYR B C 1
ATOM 2983 O O . TYR B 1 178 ? 5.43 8.578 4.82 1 98.62 178 TYR B O 1
ATOM 2991 N N . TYR B 1 179 ? 6.453 9.797 6.438 1 98.69 179 TYR B N 1
ATOM 2992 C CA . TYR B 1 179 ? 7.496 8.805 6.664 1 98.69 179 TYR B CA 1
ATOM 2993 C C . TYR B 1 179 ? 6.902 7.488 7.145 1 98.69 179 TYR B C 1
ATOM 2995 O O . TYR B 1 179 ? 7.281 6.418 6.66 1 98.69 179 TYR B O 1
ATOM 3003 N N . SER B 1 180 ? 6.016 7.617 8.055 1 98.38 180 SER B N 1
ATOM 3004 C CA . SER B 1 180 ? 5.355 6.422 8.57 1 98.38 180 SER B CA 1
ATOM 3005 C C . SER B 1 180 ? 4.621 5.672 7.465 1 98.38 180 SER B C 1
ATOM 3007 O O . SER B 1 180 ? 4.723 4.449 7.363 1 98.38 180 SER B O 1
ATOM 3009 N N . SER B 1 181 ? 3.914 6.387 6.668 1 98.62 181 SER B N 1
ATOM 3010 C CA . SER B 1 181 ? 3.156 5.766 5.586 1 98.62 181 SER B CA 1
ATOM 3011 C C . SER B 1 181 ? 4.082 5.113 4.566 1 98.62 181 SER B C 1
ATOM 3013 O O . SER B 1 181 ? 3.801 4.016 4.074 1 98.62 181 SER B O 1
ATOM 3015 N N . LEU B 1 182 ? 5.148 5.793 4.242 1 98.88 182 LEU B N 1
ATOM 3016 C CA . LEU B 1 182 ? 6.121 5.203 3.328 1 98.88 182 LEU B CA 1
ATOM 3017 C C . LEU B 1 182 ? 6.703 3.918 3.906 1 98.88 182 LEU B C 1
ATOM 3019 O O . LEU B 1 182 ? 6.844 2.92 3.195 1 98.88 182 LEU B O 1
ATOM 3023 N N . ASN B 1 183 ? 7.055 3.943 5.172 1 98.88 183 ASN B N 1
ATOM 3024 C CA . ASN B 1 183 ? 7.621 2.766 5.82 1 98.88 183 ASN B CA 1
ATOM 3025 C C . ASN B 1 183 ? 6.645 1.594 5.809 1 98.88 183 ASN B C 1
ATOM 3027 O O . ASN B 1 183 ? 7.055 0.439 5.684 1 98.88 183 ASN B O 1
ATOM 3031 N N . GLN B 1 184 ? 5.383 1.895 5.938 1 98.81 184 GLN B N 1
ATOM 3032 C CA . GLN B 1 184 ? 4.375 0.842 5.828 1 98.81 184 GLN B CA 1
ATOM 3033 C C . GLN B 1 184 ? 4.402 0.196 4.445 1 98.81 184 GLN B C 1
ATOM 3035 O O . GLN B 1 184 ? 4.332 -1.029 4.328 1 98.81 184 GLN B O 1
ATOM 3040 N N . GLN B 1 185 ? 4.531 1.037 3.447 1 98.88 185 GLN B N 1
ATOM 3041 C CA . GLN B 1 185 ? 4.586 0.498 2.094 1 98.88 185 GLN B CA 1
ATOM 3042 C C . GLN B 1 185 ? 5.883 -0.266 1.856 1 98.88 185 GLN B C 1
ATOM 3044 O O . GLN B 1 185 ? 5.906 -1.253 1.118 1 98.88 185 GLN B O 1
ATOM 3049 N N . ILE B 1 186 ? 6.984 0.178 2.451 1 98.94 186 ILE B N 1
ATOM 3050 C CA . ILE B 1 186 ? 8.25 -0.55 2.379 1 98.94 186 ILE B CA 1
ATOM 3051 C C . ILE B 1 186 ? 8.078 -1.94 2.986 1 98.94 186 ILE B C 1
ATOM 3053 O O . ILE B 1 186 ? 8.539 -2.934 2.424 1 98.94 186 ILE B O 1
ATOM 3057 N N . ASP B 1 187 ? 7.375 -2.029 4.074 1 98.75 187 ASP B N 1
ATOM 3058 C CA . ASP B 1 187 ? 7.133 -3.312 4.727 1 98.75 187 ASP B CA 1
ATOM 3059 C C . ASP B 1 187 ? 6.309 -4.238 3.834 1 98.75 187 ASP B C 1
ATOM 3061 O O . ASP B 1 187 ? 6.621 -5.422 3.703 1 98.75 187 ASP B O 1
ATOM 3065 N N . VAL B 1 188 ? 5.273 -3.725 3.262 1 98.81 188 VAL B N 1
ATOM 3066 C CA . VAL B 1 188 ? 4.422 -4.512 2.377 1 98.81 188 VAL B CA 1
ATOM 3067 C C . VAL B 1 188 ? 5.242 -5.039 1.202 1 98.81 188 VAL B C 1
ATOM 3069 O O . VAL B 1 188 ? 5.215 -6.234 0.902 1 98.81 188 VAL B O 1
ATOM 3072 N N . MET B 1 189 ? 5.945 -4.133 0.563 1 98.88 189 MET B N 1
ATOM 3073 C CA . MET B 1 189 ? 6.734 -4.535 -0.597 1 98.88 189 MET B CA 1
ATOM 3074 C C . MET B 1 189 ? 7.797 -5.555 -0.203 1 98.88 189 MET B C 1
ATOM 3076 O O . MET B 1 189 ? 8.039 -6.52 -0.931 1 98.88 189 MET B O 1
ATOM 3080 N N . THR B 1 190 ? 8.445 -5.34 0.937 1 98.88 190 THR B N 1
ATOM 3081 C CA . THR B 1 190 ? 9.461 -6.277 1.409 1 98.88 190 THR B CA 1
ATOM 3082 C C . THR B 1 190 ? 8.859 -7.66 1.64 1 98.88 190 THR B C 1
ATOM 3084 O O . THR B 1 190 ? 9.445 -8.672 1.264 1 98.88 190 THR B O 1
ATOM 3087 N N . ALA B 1 191 ? 7.691 -7.695 2.229 1 98.62 191 ALA B N 1
ATOM 3088 C CA . ALA B 1 191 ? 7.008 -8.961 2.459 1 98.62 191 ALA B CA 1
ATOM 3089 C C . ALA B 1 191 ? 6.715 -9.68 1.143 1 98.62 191 ALA B C 1
ATOM 3091 O O . ALA B 1 191 ? 6.949 -10.883 1.015 1 98.62 191 ALA B O 1
ATOM 3092 N N . ASN B 1 192 ? 6.195 -8.945 0.169 1 98.75 192 ASN B N 1
ATOM 3093 C CA . ASN B 1 192 ? 5.84 -9.57 -1.104 1 98.75 192 ASN B CA 1
ATOM 3094 C C . ASN B 1 192 ? 7.078 -9.953 -1.907 1 98.75 192 ASN B C 1
ATOM 3096 O O . ASN B 1 192 ? 7.07 -10.953 -2.629 1 98.75 192 ASN B O 1
ATOM 3100 N N . LEU B 1 193 ? 8.172 -9.203 -1.753 1 98.88 193 LEU B N 1
ATOM 3101 C CA . LEU B 1 193 ? 9.43 -9.594 -2.373 1 98.88 193 LEU B CA 1
ATOM 3102 C C . LEU B 1 193 ? 9.977 -10.875 -1.739 1 98.88 193 LEU B C 1
ATOM 3104 O O . LEU B 1 193 ? 10.586 -11.703 -2.422 1 98.88 193 LEU B O 1
ATOM 3108 N N . THR B 1 194 ? 9.773 -11.031 -0.46 1 98.75 194 THR B N 1
ATOM 3109 C CA . THR B 1 194 ? 10.156 -12.266 0.209 1 98.75 194 THR B CA 1
ATOM 3110 C C . THR B 1 194 ? 9.375 -13.453 -0.355 1 98.75 194 THR B C 1
ATOM 3112 O O . THR B 1 194 ? 9.922 -14.547 -0.514 1 98.75 194 THR B O 1
ATOM 3115 N N . THR B 1 195 ? 8.125 -13.203 -0.641 1 98.62 195 THR B N 1
ATOM 3116 C CA . THR B 1 195 ? 7.32 -14.227 -1.298 1 98.62 195 THR B CA 1
ATOM 3117 C C . THR B 1 195 ? 7.895 -14.57 -2.67 1 98.62 195 THR B C 1
ATOM 3119 O O . THR B 1 195 ? 7.973 -15.742 -3.043 1 98.62 195 THR B O 1
ATOM 3122 N N . VAL B 1 196 ? 8.297 -13.555 -3.473 1 98.88 196 VAL B N 1
ATOM 3123 C CA . VAL B 1 196 ? 8.938 -13.797 -4.762 1 98.88 196 VAL B CA 1
ATOM 3124 C C . VAL B 1 196 ? 10.156 -14.688 -4.566 1 98.88 196 VAL B C 1
ATOM 3126 O O . VAL B 1 196 ? 10.367 -15.641 -5.32 1 98.88 196 VAL B O 1
ATOM 3129 N N . THR B 1 197 ? 10.961 -14.383 -3.582 1 98.81 197 THR B N 1
ATOM 3130 C CA . THR B 1 197 ? 12.164 -15.164 -3.289 1 98.81 197 THR B CA 1
ATOM 3131 C C . THR B 1 197 ? 11.812 -16.625 -3.006 1 98.81 197 THR B C 1
ATOM 3133 O O . THR B 1 197 ? 12.43 -17.531 -3.557 1 98.81 197 THR B O 1
ATOM 3136 N N . SER B 1 198 ? 10.836 -16.828 -2.176 1 98.62 198 SER B N 1
ATOM 3137 C CA . SER B 1 198 ? 10.406 -18.188 -1.825 1 98.62 198 SER B CA 1
ATOM 3138 C C . SER B 1 198 ? 9.93 -18.953 -3.055 1 98.62 198 SER B C 1
ATOM 3140 O O . SER B 1 198 ? 10.297 -20.109 -3.258 1 98.62 198 SER B O 1
ATOM 3142 N N . GLN B 1 199 ? 9.125 -18.281 -3.916 1 98.56 199 GLN B N 1
ATOM 3143 C CA . GLN B 1 199 ? 8.578 -18.922 -5.105 1 98.56 199 GLN B CA 1
ATOM 3144 C C . GLN B 1 199 ? 9.672 -19.203 -6.133 1 98.56 199 GLN B C 1
ATOM 3146 O O . GLN B 1 199 ? 9.648 -20.25 -6.805 1 98.56 199 GLN B O 1
ATOM 3151 N N . THR B 1 200 ? 10.594 -18.328 -6.25 1 98.81 200 THR B N 1
ATOM 3152 C CA . THR B 1 200 ? 11.672 -18.516 -7.215 1 98.81 200 THR B CA 1
ATOM 3153 C C . THR B 1 200 ? 12.594 -19.656 -6.781 1 98.81 200 THR B C 1
ATOM 3155 O O . THR B 1 200 ? 13.133 -20.375 -7.621 1 98.81 200 THR B O 1
ATOM 3158 N N . THR B 1 201 ? 12.805 -19.797 -5.484 1 98.75 201 THR B N 1
ATOM 3159 C CA . THR B 1 201 ? 13.586 -20.922 -4.977 1 98.75 201 THR B CA 1
ATOM 3160 C C . THR B 1 201 ? 12.938 -22.25 -5.359 1 98.75 201 THR B C 1
ATOM 3162 O O . THR B 1 201 ? 13.617 -23.172 -5.805 1 98.75 201 THR B O 1
ATOM 3165 N N . LYS B 1 202 ? 11.68 -22.359 -5.184 1 98.19 202 LYS B N 1
ATOM 3166 C CA . LYS B 1 202 ? 10.945 -23.562 -5.566 1 98.19 202 LYS B CA 1
ATOM 3167 C C . LYS B 1 202 ? 11.023 -23.797 -7.07 1 98.19 202 LYS B C 1
ATOM 3169 O O . LYS B 1 202 ? 11.18 -24.938 -7.516 1 98.19 202 LYS B O 1
ATOM 3174 N N . LEU B 1 203 ? 10.867 -22.719 -7.859 1 98.62 203 LEU B N 1
ATOM 3175 C CA . LEU B 1 203 ? 10.984 -22.844 -9.305 1 98.62 203 LEU B CA 1
ATOM 3176 C C . LEU B 1 203 ? 12.375 -23.344 -9.703 1 98.62 203 LEU B C 1
ATOM 3178 O O . LEU B 1 203 ? 12.508 -24.234 -10.539 1 98.62 203 LEU B O 1
ATOM 3182 N N . ALA B 1 204 ? 13.391 -22.781 -9.125 1 98.56 204 ALA B N 1
ATOM 3183 C CA . ALA B 1 204 ? 14.766 -23.172 -9.414 1 98.56 204 ALA B CA 1
ATOM 3184 C C . ALA B 1 204 ? 14.969 -24.672 -9.164 1 98.56 204 ALA B C 1
ATOM 3186 O O . ALA B 1 204 ? 15.648 -25.344 -9.938 1 98.56 204 ALA B O 1
ATOM 3187 N N . LYS B 1 205 ? 14.422 -25.203 -8.086 1 98.19 205 LYS B N 1
ATOM 3188 C CA . LYS B 1 205 ? 14.523 -26.625 -7.777 1 98.19 205 LYS B CA 1
ATOM 3189 C C . LYS B 1 205 ? 13.812 -27.469 -8.836 1 98.19 205 LYS B C 1
ATOM 3191 O O . LYS B 1 205 ? 14.328 -28.5 -9.266 1 98.19 205 LYS B O 1
ATOM 3196 N N . ALA B 1 206 ? 12.648 -27.031 -9.258 1 97.69 206 ALA B N 1
ATOM 3197 C CA . ALA B 1 206 ? 11.867 -27.75 -10.258 1 97.69 206 ALA B CA 1
ATOM 3198 C C . ALA B 1 206 ? 12.578 -27.781 -11.609 1 97.69 206 ALA B C 1
ATOM 3200 O O . ALA B 1 206 ? 12.492 -28.766 -12.352 1 97.69 206 ALA B O 1
ATOM 3201 N N . ILE B 1 207 ? 13.234 -26.719 -11.977 1 97.56 207 ILE B N 1
ATOM 3202 C CA . ILE B 1 207 ? 13.93 -26.594 -13.25 1 97.56 207 ILE B CA 1
ATOM 3203 C C . ILE B 1 207 ? 15.031 -27.656 -13.344 1 97.56 207 ILE B C 1
ATOM 3205 O O . ILE B 1 207 ? 15.305 -28.172 -14.43 1 97.56 207 ILE B O 1
ATOM 3209 N N . LYS B 1 208 ? 15.648 -28.047 -12.273 1 96.19 208 LYS B N 1
ATOM 3210 C CA . LYS B 1 208 ? 16.719 -29.031 -12.258 1 96.19 208 LYS B CA 1
ATOM 3211 C C . LYS B 1 208 ? 16.234 -30.375 -12.781 1 96.19 208 LYS B C 1
ATOM 3213 O O . LYS B 1 208 ? 17.016 -31.156 -13.336 1 96.19 208 LYS B O 1
ATOM 3218 N N . SER B 1 209 ? 14.984 -30.594 -12.68 1 94.56 209 SER B N 1
ATOM 3219 C CA . SER B 1 209 ? 14.43 -31.875 -13.07 1 94.56 209 SER B CA 1
ATOM 3220 C C . SER B 1 209 ? 14.008 -31.875 -14.539 1 94.56 209 SER B C 1
ATOM 3222 O O . SER B 1 209 ? 13.594 -32.906 -15.07 1 94.56 209 SER B O 1
ATOM 3224 N N . MET B 1 210 ? 14.023 -30.734 -15.148 1 94.25 210 MET B N 1
ATOM 3225 C CA . MET B 1 210 ? 13.664 -30.656 -16.562 1 94.25 210 MET B CA 1
ATOM 3226 C C . MET B 1 210 ? 14.695 -31.375 -17.422 1 94.25 210 MET B C 1
ATOM 3228 O O . MET B 1 210 ? 15.875 -31.438 -17.062 1 94.25 210 MET B O 1
ATOM 3232 N N . ARG B 1 211 ? 14.203 -31.906 -18.594 1 90.06 211 ARG B N 1
ATOM 3233 C CA . ARG B 1 211 ? 15.102 -32.5 -19.562 1 90.06 211 ARG B CA 1
ATOM 3234 C C . ARG B 1 211 ? 15.867 -31.453 -20.344 1 90.06 211 ARG B C 1
ATOM 3236 O O . ARG B 1 211 ? 15.367 -30.344 -20.562 1 90.06 211 ARG B O 1
ATOM 3243 N N . ASP B 1 212 ? 17.016 -31.75 -20.797 1 83.12 212 ASP B N 1
ATOM 3244 C CA . ASP B 1 212 ? 17.859 -30.812 -21.531 1 83.12 212 ASP B CA 1
ATOM 3245 C C . ASP B 1 212 ? 17.391 -30.672 -22.984 1 83.12 212 ASP B C 1
ATOM 3247 O O . ASP B 1 212 ? 16.859 -31.625 -23.562 1 83.12 212 ASP B O 1
#

Foldseek 3Di:
DPPPPPPPPPPPPPPPVPVVVPPLLNLLLVLLVLLLVLLVLLLVLLVLLLVLLVCQLVQCVVVCVVPLQDLLCPDPDPNVVSVVSNVVSVVSNVVSLVSLVVSLVSLVVCLVVDDPQQPNVLSVQLNVLSVVLNVLSVVLVVLVVVLVVLVVVLSVQSNDSPQDPVNNVVSSVVSVVSSVVSVVSSVVSNVSSVSSNVSSVVNNVSSVPDDD/DCPPPPPPPPPPPPPPVPCVVPPLLNLLLVLLVLLLVLLVLLLVLLVLLLVLLVCQLVQCVVVCVVPLQDLLCPDPDPNVVSVVSNVVSVVSNVVSLVSLVVSLVSLVVCLVVDDPQQPNVLSVQLNVLSVVLNVLSVVLVVLVVVLVVLVVVLSVQSNDSPQDPVNNVVSSVVSVVSSVVSVVSSVVSNVSSVSSNVSSVVNNVSSVPDDD

Sequence (424 aa):
MKKLLILLASLAVLIVGCSATLNPKSQLKTTTATVQTQVQQEQDALKTIGSTVNALPSAFEKAYQENPQTDLKKENGPVKKLLDRRAAAFKSLEATNSALVGANNTLTKLNNQPSEDTPQTQLNNVLTSLKLAKLDHKTLVSYYREMLTAEDTFFSATADSDTSQDDLESQISQLNQYYSSLNQQIDVMTANLTTVTSQTTKLAKAIKSMRDMKKLLILLASLAVLIVGCSATLNPKSQLKTTTATVQTQVQQEQDALKTIGSTVNALPSAFEKAYQENPQTDLKKENGPVKKLLDRRAAAFKSLEATNSALVGANNTLTKLNNQPSEDTPQTQLNNVLTSLKLAKLDHKTLVSYYREMLTAEDTFFSATADSDTSQDDLESQISQLNQYYSSLNQQIDVMTANLTTVTSQTTKLAKAIKSMRD

Radius of gyration: 28.52 Å; Cα contacts (8 Å, |Δi|>4): 393; chains: 2; bounding box: 111×67×72 Å